Protein AF-A0A946KTG3-F1 (afdb_monomer)

Secondary structure (DSSP, 8-state):
--S--GGG--EEEE---HHHHHHHTT---GGGGSTT---S--S-EEE-GGGGT--S-TT-EEEEPPP-BTTB-HHHHHHHHHH-GGGS-TT--EEEEEESSSEEEEEEETTEEEEEEE---GGGGTTTSTTB--S-TTEEEEEEE-TTT--EEEEETT--S-TTSTTHHHHTTTT---EE-HHHHHHHHHHHHHTTSB-TT--BT-TTPPP-TTEEEETTEEEEEEE--TTSPPPEEE-HHHHHHHHHHHHHHHHHHHHHHHHTT-S--SEEEEESTTGGG--HHHHHHHTSS----GGGEEEEESHHHHHHHHHHH-HHHHHHHHHHHHH-EE--GGG-TTHHHHHHHHTSSS-SS---HHHHTT-PPPPPP--------------

Mean predicted 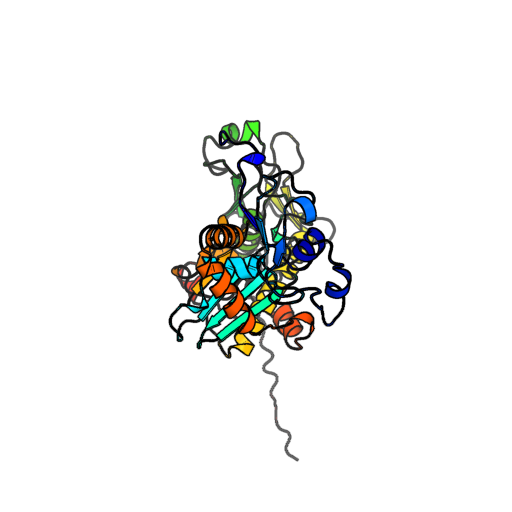aligned error: 5.81 Å

Nearest PDB structures (foldseek):
  3zyy-assembly1_X  TM=9.042E-01  e=3.028E-31  Carboxydothermus hydrogenoformans
  4c1n-assembly2_K  TM=8.875E-01  e=1.311E-30  Carboxydothermus hydrogenoformans
  6awh-assembly2_D  TM=3.713E-01  e=5.172E-02  Staphylococcus aureus
  4nb4-assembly2_C  TM=3.985E-01  e=4.877E-02  Staphylococcus aureus subsp. aureus MRSA252
  5jic-assembly1_A-2  TM=3.145E-01  e=4.877E-02  Staphylococcus aureus subsp. aureus MW2

Structure (mmCIF, N/CA/C/O backbone):
data_AF-A0A946KTG3-F1
#
_entry.id   AF-A0A946KTG3-F1
#
loop_
_atom_site.group_PDB
_atom_site.id
_atom_site.type_symbol
_atom_site.label_atom_id
_atom_site.label_alt_id
_atom_site.label_comp_id
_atom_site.label_asym_id
_atom_site.label_entity_id
_atom_site.label_seq_id
_atom_site.pdbx_PDB_ins_code
_atom_site.Cartn_x
_atom_site.Cartn_y
_atom_site.Cartn_z
_atom_site.occupancy
_atom_site.B_iso_or_equiv
_atom_site.auth_seq_id
_atom_site.auth_comp_id
_atom_site.auth_asym_id
_atom_site.auth_atom_id
_atom_site.pdbx_PDB_model_num
ATOM 1 N N . GLN A 1 1 ? -24.059 14.556 -8.264 1.00 52.12 1 GLN A N 1
ATOM 2 C CA . GLN A 1 1 ? -24.619 15.403 -7.195 1.00 52.12 1 GLN A CA 1
ATOM 3 C C . GLN A 1 1 ? -25.894 14.746 -6.715 1.00 52.12 1 GLN A C 1
ATOM 5 O O . GLN A 1 1 ? -26.687 14.330 -7.550 1.00 52.12 1 GLN A O 1
ATOM 10 N N . ILE A 1 2 ? -26.033 14.594 -5.405 1.00 77.81 2 ILE A N 1
ATOM 11 C CA . ILE A 1 2 ? -27.298 14.250 -4.756 1.00 77.81 2 ILE A CA 1
ATOM 12 C C . ILE A 1 2 ? -27.981 15.569 -4.379 1.00 77.81 2 ILE A C 1
ATOM 14 O O . ILE A 1 2 ? -27.287 16.512 -4.004 1.00 77.81 2 ILE A O 1
ATOM 18 N N . ASP A 1 3 ? -29.297 15.659 -4.560 1.00 89.75 3 ASP A N 1
ATOM 19 C CA . ASP A 1 3 ? -30.107 16.851 -4.260 1.00 89.75 3 ASP A CA 1
ATOM 20 C C . ASP A 1 3 ? -30.304 16.978 -2.740 1.00 89.75 3 ASP A C 1
ATOM 22 O O . ASP A 1 3 ? -31.340 16.603 -2.198 1.00 89.75 3 ASP A O 1
ATOM 26 N N . ALA A 1 4 ? -29.236 17.370 -2.044 1.00 91.94 4 ALA A N 1
ATOM 27 C CA . ALA A 1 4 ? -29.167 17.454 -0.590 1.00 91.94 4 ALA A CA 1
ATOM 28 C C . ALA A 1 4 ? -28.306 18.647 -0.153 1.00 91.94 4 ALA A C 1
ATOM 30 O O . ALA A 1 4 ? -27.344 19.031 -0.826 1.00 91.94 4 ALA A O 1
ATOM 31 N N . THR A 1 5 ? -28.644 19.206 1.001 1.00 94.62 5 THR A N 1
ATOM 32 C CA . THR A 1 5 ? -27.917 20.269 1.698 1.00 94.62 5 THR A CA 1
ATOM 33 C C . THR A 1 5 ? -27.104 19.689 2.861 1.00 94.62 5 THR A C 1
ATOM 35 O O . THR A 1 5 ? -27.410 18.594 3.339 1.00 94.62 5 THR A O 1
ATOM 38 N N . PRO A 1 6 ? -26.075 20.391 3.374 1.00 93.38 6 PRO A N 1
ATOM 39 C CA . PRO A 1 6 ? -25.365 19.941 4.575 1.00 93.38 6 PRO A CA 1
ATOM 40 C C . PRO A 1 6 ? -26.294 19.723 5.785 1.00 93.38 6 PRO A C 1
ATOM 42 O O . PRO A 1 6 ? -26.060 18.843 6.611 1.00 93.38 6 PRO A O 1
ATOM 45 N N . GLN A 1 7 ? -27.403 20.464 5.853 1.00 94.94 7 GLN A N 1
ATOM 46 C CA . GLN A 1 7 ? -28.430 20.345 6.888 1.00 94.94 7 GLN A CA 1
ATOM 47 C C . GLN A 1 7 ? -29.263 19.058 6.775 1.00 94.94 7 GLN A C 1
ATOM 49 O O . GLN A 1 7 ? -29.952 18.709 7.728 1.00 94.94 7 GLN A O 1
ATOM 54 N N . ASP A 1 8 ? -29.163 18.315 5.672 1.00 95.56 8 ASP A N 1
ATOM 55 C CA . ASP A 1 8 ? -29.774 16.988 5.534 1.00 95.56 8 ASP A CA 1
ATOM 56 C C . ASP A 1 8 ? -28.888 15.869 6.121 1.00 95.56 8 ASP A C 1
ATOM 58 O O . ASP A 1 8 ? -29.318 14.721 6.246 1.00 95.56 8 ASP A O 1
ATOM 62 N N . VAL A 1 9 ? -27.648 16.183 6.520 1.00 95.94 9 VAL A N 1
ATOM 63 C CA . VAL A 1 9 ? -26.711 15.223 7.119 1.00 95.94 9 VAL A CA 1
ATOM 64 C C . VAL A 1 9 ? -26.941 15.134 8.630 1.00 95.94 9 VAL A C 1
ATOM 66 O O . VAL A 1 9 ? -26.572 16.031 9.388 1.00 95.94 9 VAL A O 1
ATOM 69 N N . LEU A 1 10 ? -27.538 14.024 9.074 1.00 96.44 10 LEU A N 1
ATOM 70 C CA . LEU A 1 10 ? -27.833 13.750 10.490 1.00 96.44 10 LEU A CA 1
ATOM 71 C C . LEU A 1 10 ? -26.767 12.906 11.195 1.00 96.44 10 LEU A C 1
ATOM 73 O O . LEU A 1 10 ? -26.708 12.887 12.424 1.00 96.44 10 LEU A O 1
ATOM 77 N N . GLU A 1 11 ? -25.934 12.187 10.452 1.00 96.44 11 GLU A N 1
ATOM 78 C CA . GLU A 1 11 ? -24.930 11.311 11.042 1.00 96.44 11 GLU A CA 1
ATOM 79 C C . GLU A 1 11 ? -23.689 11.214 10.159 1.00 96.44 11 GLU A C 1
ATOM 81 O O . GLU A 1 11 ? -23.782 11.142 8.934 1.00 96.44 11 GLU A O 1
ATOM 86 N N . MET A 1 12 ? -22.524 11.213 10.800 1.00 97.00 12 MET A N 1
ATOM 87 C CA . MET A 1 12 ? -21.222 11.104 10.162 1.00 97.00 12 MET A CA 1
ATOM 88 C C . MET A 1 12 ? -20.366 10.113 10.948 1.00 97.00 12 MET A C 1
ATOM 90 O O . MET A 1 12 ? -20.268 10.207 12.169 1.00 97.00 12 MET A O 1
ATOM 94 N N . VAL A 1 13 ? -19.728 9.177 10.246 1.00 98.06 13 VAL A N 1
ATOM 95 C CA . VAL A 1 13 ? -18.692 8.315 10.824 1.00 98.06 13 VAL A CA 1
ATOM 96 C C . VAL A 1 13 ? -17.339 8.733 10.281 1.00 98.06 13 VAL A C 1
ATOM 98 O O . VAL A 1 13 ? -17.185 8.907 9.073 1.00 98.06 13 VAL A O 1
ATOM 101 N N . LEU A 1 14 ? -16.365 8.873 11.175 1.00 96.81 14 LEU A N 1
ATOM 102 C CA . LEU A 1 14 ? -15.001 9.25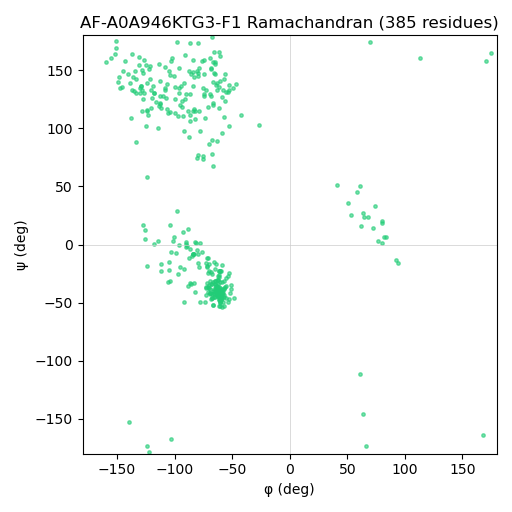5 10.840 1.00 96.81 14 LEU A CA 1
ATOM 103 C C . LEU A 1 14 ? -14.022 8.163 11.245 1.00 96.81 14 LEU A C 1
ATOM 105 O O . LEU A 1 14 ? -14.103 7.581 12.329 1.00 96.81 14 LEU A O 1
ATOM 109 N N . VAL A 1 15 ? -13.088 7.903 10.339 1.00 96.75 15 VAL A N 1
ATOM 110 C CA . VAL A 1 15 ? -12.038 6.898 10.476 1.00 96.75 15 VAL A CA 1
ATOM 111 C C . VAL A 1 15 ? -10.755 7.472 9.891 1.00 96.75 15 VAL A C 1
ATOM 113 O O . VAL A 1 15 ? -10.796 8.258 8.944 1.00 96.75 15 VAL A O 1
ATOM 116 N N . GLY A 1 16 ? -9.619 7.104 10.464 1.00 94.81 16 GLY A N 1
ATOM 117 C CA . GLY A 1 16 ? -8.314 7.585 10.036 1.00 94.81 16 GLY A CA 1
ATOM 118 C C . GLY A 1 16 ? -7.214 7.090 10.960 1.00 94.81 16 GLY A C 1
ATOM 119 O O . GLY A 1 16 ? -7.488 6.628 12.074 1.00 94.81 16 GLY A O 1
ATOM 120 N N . ASN A 1 17 ? -5.976 7.210 10.494 1.00 94.50 17 ASN A N 1
ATOM 121 C CA . ASN A 1 17 ? -4.811 6.852 11.286 1.00 94.50 17 ASN A CA 1
ATOM 122 C C . ASN A 1 17 ? -4.748 7.701 12.572 1.00 94.50 17 ASN A C 1
ATOM 124 O O . ASN A 1 17 ? -5.375 8.767 12.643 1.00 94.50 17 ASN A O 1
ATOM 128 N N . PRO A 1 18 ? -3.981 7.281 13.591 1.00 95.44 18 PRO A N 1
ATOM 129 C CA . PRO A 1 18 ? -3.983 7.940 14.894 1.00 95.44 18 PRO A CA 1
ATOM 130 C C . PRO A 1 18 ? -3.659 9.435 14.840 1.00 95.44 18 PRO A C 1
ATOM 132 O O . PRO A 1 18 ? -4.281 10.212 15.563 1.00 95.44 18 PRO A O 1
ATOM 135 N N . VAL A 1 19 ? -2.750 9.861 13.957 1.00 95.00 19 VAL A N 1
ATOM 136 C CA . VAL A 1 19 ? -2.376 11.275 13.804 1.00 95.00 19 VAL A CA 1
ATOM 137 C C . VAL A 1 19 ? -3.551 12.087 13.267 1.00 95.00 19 VAL A C 1
ATOM 139 O O . VAL A 1 19 ? -3.935 13.083 13.877 1.00 95.00 19 VAL A O 1
ATOM 142 N N . MET A 1 20 ? -4.161 11.647 12.163 1.00 95.19 20 MET A N 1
ATOM 143 C CA . MET A 1 20 ? -5.318 12.329 11.572 1.00 95.19 20 MET A CA 1
ATOM 144 C C . MET A 1 20 ? -6.521 12.321 12.518 1.00 95.19 20 MET A C 1
ATOM 146 O O . MET A 1 20 ? -7.208 13.331 12.643 1.00 95.19 20 MET A O 1
ATOM 150 N N . HIS A 1 21 ? -6.733 11.214 13.229 1.00 96.12 21 HIS A N 1
ATOM 151 C CA . HIS A 1 21 ? -7.751 11.076 14.265 1.00 96.12 21 HIS A CA 1
ATOM 152 C C . HIS A 1 21 ? -7.572 12.112 15.387 1.00 96.12 21 HIS A C 1
ATOM 154 O O . HIS A 1 21 ? -8.519 12.805 15.754 1.00 96.12 21 HIS A O 1
ATOM 160 N N . HIS A 1 22 ? -6.357 12.243 15.928 1.00 96.88 22 HIS A N 1
ATOM 161 C CA . HIS A 1 22 ? -6.067 13.175 17.019 1.00 96.88 22 HIS A CA 1
ATOM 162 C C . HIS A 1 22 ? -6.178 14.630 16.562 1.00 96.88 22 HIS A C 1
ATOM 164 O O . HIS A 1 22 ? -6.865 15.413 17.215 1.00 96.88 22 HIS A O 1
ATOM 170 N N . LEU A 1 23 ? -5.595 14.968 15.406 1.00 95.88 23 LEU A N 1
ATOM 171 C CA . LEU A 1 23 ? -5.692 16.307 14.821 1.00 95.88 23 LEU A CA 1
ATOM 172 C C . LEU A 1 23 ? -7.146 16.729 14.598 1.00 95.88 23 LEU A C 1
ATOM 174 O O . LEU A 1 23 ? -7.517 17.844 14.955 1.00 95.88 23 LEU A O 1
ATOM 178 N N . PHE A 1 24 ? -7.969 15.834 14.048 1.00 95.62 24 PHE A N 1
ATOM 179 C CA . PHE A 1 24 ? -9.378 16.115 13.798 1.00 95.62 24 PHE A CA 1
ATOM 180 C C . PHE A 1 24 ? -10.165 16.356 15.096 1.00 95.62 24 PHE A C 1
ATOM 182 O O . PHE A 1 24 ? -11.020 17.233 15.145 1.00 95.62 24 PHE A O 1
ATOM 189 N N . LEU A 1 25 ? -9.856 15.618 16.166 1.00 95.62 25 LEU A N 1
ATOM 190 C CA . LEU A 1 25 ? -10.492 15.780 17.479 1.00 95.62 25 LEU A CA 1
ATOM 191 C C . LEU A 1 25 ? -9.898 16.917 18.332 1.00 95.62 25 LEU A C 1
ATOM 193 O O . LEU A 1 25 ? -10.310 17.083 19.481 1.00 95.62 25 LEU A O 1
ATOM 197 N N . GLY A 1 26 ? -8.916 17.665 17.818 1.00 94.62 26 GLY A N 1
ATOM 198 C CA . GLY A 1 26 ? -8.216 18.705 18.578 1.00 94.62 26 GLY A CA 1
ATOM 199 C C . GLY A 1 26 ? -7.340 18.166 19.717 1.00 94.62 26 GLY A C 1
ATOM 200 O O . GLY A 1 26 ? -7.077 18.880 20.683 1.00 94.62 26 GLY A O 1
ATOM 201 N N . ILE A 1 27 ? -6.905 16.906 19.633 1.00 95.38 27 ILE A N 1
ATOM 202 C CA . ILE A 1 27 ? -6.020 16.254 20.606 1.00 95.38 27 ILE A CA 1
ATOM 203 C C . ILE A 1 27 ? -4.574 16.381 20.117 1.00 95.38 27 ILE A C 1
ATOM 205 O O . ILE A 1 27 ? -4.295 16.162 18.940 1.00 95.38 27 ILE A O 1
ATOM 209 N N . ASP A 1 28 ? -3.648 16.708 21.020 1.00 95.38 28 ASP A N 1
ATOM 210 C CA . ASP A 1 28 ? -2.221 16.825 20.702 1.00 95.38 28 ASP A CA 1
ATOM 211 C C . ASP A 1 28 ? -1.641 15.483 20.196 1.00 95.38 28 ASP A C 1
ATOM 213 O O . ASP A 1 28 ? -1.634 14.506 20.952 1.00 95.38 28 ASP A O 1
ATOM 217 N N . PRO A 1 29 ? -1.146 15.405 18.942 1.00 95.56 29 PRO A N 1
ATOM 218 C CA . PRO A 1 29 ? -0.553 14.189 18.398 1.00 95.56 29 PRO A CA 1
ATOM 219 C C . PRO A 1 29 ? 0.943 14.044 18.722 1.00 95.56 29 PRO A C 1
ATOM 221 O O . PRO A 1 29 ? 1.526 13.025 18.362 1.00 95.56 29 PRO A O 1
ATOM 224 N N . VAL A 1 30 ? 1.599 15.019 19.371 1.00 95.38 30 VAL A N 1
ATOM 225 C CA . VAL A 1 30 ? 3.046 14.967 19.671 1.00 95.38 30 VAL A CA 1
ATOM 226 C C . VAL A 1 30 ? 3.477 13.666 20.372 1.00 95.38 30 VAL A C 1
ATOM 228 O O . VAL A 1 30 ? 4.505 13.110 19.966 1.00 95.38 30 VAL A O 1
ATOM 231 N N . PRO A 1 31 ? 2.727 13.116 21.353 1.00 94.75 31 PRO A N 1
ATOM 232 C CA . PRO A 1 31 ? 3.079 11.844 21.988 1.00 94.75 31 PRO A CA 1
ATOM 233 C C . PRO A 1 31 ? 3.132 10.643 21.032 1.00 94.75 31 PRO A C 1
ATOM 235 O O . PRO A 1 31 ? 3.834 9.677 21.322 1.00 94.75 31 PRO A O 1
ATOM 238 N N . LEU A 1 32 ? 2.452 10.700 19.880 1.00 92.44 32 LEU A N 1
ATOM 239 C CA . LEU A 1 32 ? 2.484 9.642 18.862 1.00 92.44 32 LEU A CA 1
ATOM 240 C C . LEU A 1 32 ? 3.821 9.592 18.114 1.00 92.44 32 LEU A C 1
ATOM 242 O O . LEU A 1 32 ? 4.137 8.582 17.505 1.00 92.44 32 LEU A O 1
ATOM 246 N N . GLY A 1 33 ? 4.625 10.660 18.158 1.00 90.25 33 GLY A N 1
ATOM 247 C CA . GLY A 1 33 ? 5.943 10.709 17.517 1.00 90.25 33 GLY A CA 1
ATOM 248 C C . GLY A 1 33 ? 7.098 10.233 18.402 1.00 90.25 33 GLY A C 1
ATOM 249 O O . GLY A 1 33 ? 8.249 10.264 17.967 1.00 90.25 33 GLY A O 1
ATOM 250 N N . GLN A 1 34 ? 6.832 9.849 19.654 1.00 88.88 34 GLN A N 1
ATOM 251 C CA . GLN A 1 34 ? 7.864 9.492 20.629 1.00 88.88 34 GLN A CA 1
ATOM 252 C C . GLN A 1 34 ? 7.491 8.199 21.337 1.00 88.88 34 GLN A C 1
ATOM 254 O O . GLN A 1 34 ? 6.387 8.082 21.860 1.00 88.88 34 GLN A O 1
ATOM 259 N N . ALA A 1 35 ? 8.422 7.245 21.409 1.00 85.94 35 ALA A N 1
ATOM 260 C CA . ALA A 1 35 ? 8.204 6.016 22.164 1.00 85.94 35 ALA A CA 1
ATOM 261 C C . ALA A 1 35 ? 7.785 6.352 23.615 1.00 85.94 35 ALA A C 1
ATOM 263 O O . ALA A 1 35 ? 8.441 7.182 24.254 1.00 85.94 35 ALA A O 1
ATOM 264 N N . PRO A 1 36 ? 6.713 5.736 24.150 1.00 88.06 36 PRO A N 1
ATOM 265 C CA . PRO A 1 36 ? 6.052 4.522 23.657 1.00 88.06 36 PRO A CA 1
ATOM 266 C C . PRO A 1 36 ? 4.794 4.759 22.787 1.00 88.06 36 PRO A C 1
ATOM 268 O O . PRO A 1 36 ? 3.908 3.913 22.772 1.00 88.06 36 PRO A O 1
ATOM 271 N N . PHE A 1 37 ? 4.711 5.884 22.067 1.00 90.12 37 PHE A N 1
ATOM 272 C CA . PHE A 1 37 ? 3.678 6.195 21.061 1.00 90.12 37 PHE A CA 1
ATOM 273 C C . PHE A 1 37 ? 2.256 6.226 21.642 1.00 90.12 37 PHE A C 1
ATOM 275 O O . PHE A 1 37 ? 1.332 5.568 21.167 1.00 90.12 37 PHE A O 1
ATOM 282 N N . ILE A 1 38 ? 2.090 6.965 22.738 1.00 91.06 38 ILE A N 1
ATOM 283 C CA . ILE A 1 38 ? 0.882 6.915 23.569 1.00 91.06 38 ILE A CA 1
ATOM 284 C C . ILE A 1 38 ? -0.283 7.632 22.878 1.00 91.06 38 ILE A C 1
ATOM 286 O O . ILE A 1 38 ? -0.174 8.805 22.522 1.00 91.06 38 ILE A O 1
ATOM 290 N N . LEU A 1 39 ? -1.424 6.947 22.765 1.00 92.88 39 LEU A N 1
ATOM 291 C CA . LEU A 1 39 ? -2.690 7.536 22.330 1.00 92.88 39 LEU A CA 1
ATOM 292 C C . LEU A 1 39 ? -3.268 8.438 23.432 1.00 92.88 39 LEU A C 1
ATOM 294 O O . LEU A 1 39 ? -3.370 8.035 24.590 1.00 92.88 39 LEU A O 1
ATOM 298 N N . GLY A 1 40 ? -3.710 9.644 23.068 1.00 92.69 40 GLY A N 1
ATOM 299 C CA . GLY A 1 40 ? -4.471 10.510 23.974 1.00 92.69 40 GLY A CA 1
ATOM 300 C C . GLY A 1 40 ? -5.874 9.962 24.252 1.00 92.69 40 GLY A C 1
ATOM 301 O O . GLY A 1 40 ? -6.410 10.132 25.348 1.00 92.69 40 GLY A O 1
ATOM 302 N N . ILE A 1 41 ? -6.456 9.265 23.272 1.00 94.00 41 ILE A N 1
ATOM 303 C CA . ILE A 1 41 ? -7.700 8.509 23.418 1.00 94.00 41 ILE A CA 1
ATOM 304 C C . ILE A 1 41 ? -7.685 7.272 22.514 1.00 94.00 41 ILE A C 1
ATOM 306 O O . ILE A 1 41 ? -7.318 7.349 21.344 1.00 94.00 41 ILE A O 1
ATOM 310 N N . GLU A 1 42 ? -8.089 6.127 23.066 1.00 91.38 42 GLU A N 1
ATOM 311 C CA . GLU A 1 42 ? -8.160 4.853 22.327 1.00 91.38 42 GLU A CA 1
ATOM 312 C C . GLU A 1 42 ? -9.599 4.468 21.961 1.00 91.38 42 GLU A C 1
ATOM 314 O O . GLU A 1 42 ? -9.844 3.832 20.941 1.00 91.38 42 GLU A O 1
ATOM 319 N N . LYS A 1 43 ? -10.567 4.844 22.804 1.00 95.81 43 LYS A N 1
ATOM 320 C CA . LYS A 1 43 ? -11.975 4.447 22.665 1.00 95.81 43 LYS A CA 1
ATOM 321 C C . LYS A 1 43 ? -12.680 5.238 21.569 1.00 95.81 43 LYS A C 1
ATOM 323 O O . LYS A 1 43 ? -12.285 6.358 21.260 1.00 95.81 43 LYS A O 1
ATOM 328 N N . ALA A 1 44 ? -13.775 4.670 21.067 1.00 96.56 44 ALA A N 1
ATOM 329 C CA . ALA A 1 44 ? -14.690 5.380 20.187 1.00 96.56 44 ALA A CA 1
ATOM 330 C C . ALA A 1 44 ? -15.209 6.661 20.856 1.00 96.56 44 ALA A C 1
ATOM 332 O O . ALA A 1 44 ? -15.401 6.704 22.078 1.00 96.56 44 ALA A O 1
ATOM 333 N N . VAL A 1 45 ? -15.453 7.691 20.051 1.00 95.75 45 VAL A N 1
ATOM 334 C CA . VAL A 1 45 ? -15.864 9.010 20.535 1.00 95.75 45 VAL A CA 1
ATOM 335 C C . VAL A 1 45 ? -17.092 9.478 19.778 1.00 95.75 45 VAL A C 1
ATOM 337 O O . VAL A 1 45 ? -17.094 9.508 18.552 1.00 95.75 45 VAL A O 1
ATOM 340 N N . ASP A 1 46 ? -18.104 9.911 20.523 1.00 96.56 46 ASP A N 1
ATOM 341 C CA . ASP A 1 46 ? -19.224 10.666 19.975 1.00 96.56 46 ASP A CA 1
ATOM 342 C C . ASP A 1 46 ? -19.022 12.166 20.236 1.00 96.56 46 ASP A C 1
ATOM 344 O O . ASP A 1 46 ? -18.636 12.589 21.338 1.00 96.56 46 ASP A O 1
ATOM 348 N N . ARG A 1 47 ? -19.276 12.975 19.207 1.00 96.38 47 ARG A N 1
ATOM 349 C CA . ARG A 1 47 ? -19.197 14.439 19.248 1.00 96.38 47 ARG A CA 1
ATOM 350 C C . ARG A 1 47 ? -20.410 15.075 18.591 1.00 96.38 47 ARG A C 1
ATOM 352 O O . ARG A 1 47 ? -20.997 14.517 17.658 1.00 96.38 47 ARG A O 1
ATOM 359 N N . ALA A 1 48 ? -20.771 16.254 19.086 1.00 96.62 48 ALA A N 1
ATOM 360 C CA . ALA A 1 48 ? -21.717 17.109 18.397 1.00 96.62 48 ALA A CA 1
ATOM 361 C C . ALA A 1 48 ? -21.001 17.845 17.245 1.00 96.62 48 ALA A C 1
ATOM 363 O O . ALA A 1 48 ? -19.802 18.109 17.342 1.00 96.62 48 ALA A O 1
ATOM 364 N N . PRO A 1 49 ? -21.706 18.218 16.164 1.00 96.19 49 PRO A N 1
ATOM 365 C CA . PRO A 1 49 ? -21.124 18.967 15.050 1.00 96.19 49 PRO A CA 1
ATOM 366 C C . PRO A 1 49 ? -20.446 20.267 15.470 1.00 96.19 49 PRO A C 1
ATOM 368 O O . PRO A 1 49 ? -19.396 20.613 14.937 1.00 96.19 49 PRO A O 1
ATOM 371 N N . GLN A 1 50 ? -21.010 20.947 16.472 1.00 94.69 50 GLN A N 1
ATOM 372 C CA . GLN A 1 50 ? -20.474 22.205 16.987 1.00 94.69 50 GLN A CA 1
ATOM 373 C C . GLN A 1 50 ? -19.160 22.022 17.753 1.00 94.69 50 GLN A C 1
ATOM 375 O O . GLN A 1 50 ? -18.397 22.973 17.853 1.00 94.69 50 GLN A O 1
ATOM 380 N N . ASP A 1 51 ? -18.878 20.821 18.272 1.00 93.81 51 ASP A N 1
ATOM 381 C CA . ASP A 1 51 ? -17.615 20.534 18.965 1.00 93.81 51 ASP A CA 1
ATOM 382 C C . ASP A 1 51 ? -16.433 20.431 17.985 1.00 93.81 51 ASP A C 1
ATOM 384 O O . ASP A 1 51 ? -15.279 20.433 18.407 1.00 93.81 51 ASP A O 1
ATOM 388 N N . LEU A 1 52 ? -16.725 20.272 16.689 1.00 93.75 52 LEU A N 1
ATOM 389 C CA . LEU A 1 52 ? -15.761 19.982 15.624 1.00 93.75 52 LEU A CA 1
ATOM 390 C C . LEU A 1 52 ? -15.846 20.987 14.466 1.00 93.75 52 LEU A C 1
ATOM 392 O O . LEU A 1 52 ? -15.297 20.732 13.396 1.00 93.75 52 LEU A O 1
ATOM 396 N N . ASP A 1 53 ? -16.564 22.097 14.663 1.00 93.62 53 ASP A N 1
ATOM 397 C CA . ASP A 1 53 ? -16.791 23.140 13.657 1.00 93.62 53 ASP A CA 1
ATOM 398 C C . ASP A 1 53 ? -17.303 22.597 12.303 1.00 93.62 53 ASP A C 1
ATOM 400 O O . ASP A 1 53 ? -16.959 23.102 11.231 1.00 93.62 53 ASP A O 1
ATOM 404 N N . LEU A 1 54 ? -18.145 21.554 12.336 1.00 94.75 54 LEU A N 1
ATOM 405 C CA . LEU A 1 54 ? -18.728 20.953 11.135 1.00 94.75 54 LEU A CA 1
ATOM 406 C C . LEU A 1 54 ? -20.103 21.548 10.814 1.00 94.75 54 LEU A C 1
ATOM 408 O O . LEU A 1 54 ? -21.040 21.467 11.611 1.00 94.75 54 LEU A O 1
ATOM 412 N N . ASP A 1 55 ? -20.239 22.077 9.596 1.00 94.56 55 ASP A N 1
ATOM 413 C CA . ASP A 1 55 ? -21.500 22.594 9.053 1.00 94.56 55 ASP A CA 1
ATOM 414 C C . ASP A 1 55 ? -22.378 21.448 8.527 1.00 94.56 55 ASP A C 1
ATOM 416 O O . ASP A 1 55 ? -22.467 21.202 7.327 1.00 94.56 55 ASP A O 1
ATOM 420 N N . ILE A 1 56 ? -22.984 20.699 9.451 1.00 95.69 56 ILE A N 1
ATOM 421 C CA . ILE A 1 56 ? -24.058 19.734 9.173 1.00 95.69 56 ILE A CA 1
ATOM 422 C C . ILE A 1 56 ? -25.294 20.066 10.017 1.00 95.69 56 ILE A C 1
ATOM 424 O O . ILE A 1 56 ? -25.335 21.093 10.700 1.00 95.69 56 ILE A O 1
ATOM 428 N N . HIS A 1 57 ? -26.328 19.219 9.995 1.00 97.19 57 HIS A N 1
ATOM 429 C CA . HIS A 1 57 ? -27.514 19.452 10.817 1.00 97.19 57 HIS A CA 1
ATOM 430 C C . HIS A 1 57 ? -27.130 19.672 12.300 1.00 97.19 57 HIS A C 1
ATOM 432 O O . HIS A 1 57 ? -26.385 18.860 12.850 1.00 97.19 57 HIS A O 1
ATOM 438 N N . PRO A 1 58 ? -27.661 20.692 13.007 1.00 94.12 58 PRO A N 1
ATOM 439 C CA . PRO A 1 58 ? -27.248 20.996 14.384 1.00 94.12 58 PRO A CA 1
ATOM 440 C C . PRO A 1 58 ? -27.499 19.877 15.404 1.00 94.12 58 PRO A C 1
ATOM 442 O O . PRO A 1 58 ? -26.811 19.801 16.416 1.00 94.12 58 PRO A O 1
ATOM 445 N N . ALA A 1 59 ? -28.487 19.016 15.147 1.00 95.88 59 ALA A N 1
ATOM 446 C CA . ALA A 1 59 ? -28.757 17.810 15.940 1.00 95.88 59 ALA A CA 1
ATOM 447 C C . ALA A 1 59 ? -28.060 16.549 15.391 1.00 95.88 59 ALA A C 1
ATOM 449 O O . ALA A 1 59 ? -28.404 15.435 15.790 1.00 95.88 59 ALA A O 1
ATOM 450 N N . GLY A 1 60 ? -27.151 16.720 14.430 1.00 96.69 60 GLY A N 1
ATOM 451 C CA . GLY A 1 60 ? -26.380 15.638 13.845 1.00 96.69 60 GLY A CA 1
ATOM 452 C C . GLY A 1 60 ? -25.436 14.997 14.858 1.00 96.69 60 GLY A C 1
ATOM 453 O O . GLY A 1 60 ? -25.204 15.531 15.944 1.00 96.69 60 GLY A O 1
ATOM 454 N N . ARG A 1 61 ? -24.901 13.826 14.521 1.00 96.62 61 ARG A N 1
ATOM 455 C CA . ARG A 1 61 ? -23.960 13.088 15.374 1.00 96.62 61 ARG A CA 1
ATOM 456 C C . ARG A 1 61 ? -22.723 12.702 14.594 1.00 96.62 61 ARG A C 1
ATOM 458 O O . ARG A 1 61 ? -22.829 12.215 13.472 1.00 96.62 61 ARG A O 1
ATOM 465 N N . ILE A 1 62 ? -21.565 12.885 15.212 1.00 97.50 62 ILE A N 1
ATOM 466 C CA . ILE A 1 62 ? -20.289 12.452 14.656 1.00 97.50 62 ILE A CA 1
ATOM 467 C C . ILE A 1 62 ? -19.761 11.332 15.533 1.00 97.50 62 ILE A C 1
ATOM 469 O O . ILE A 1 62 ? -19.564 11.526 16.731 1.00 97.50 62 ILE A O 1
ATOM 473 N N . HIS A 1 63 ? -19.547 10.173 14.926 1.00 97.88 63 HIS A N 1
ATOM 474 C CA . HIS A 1 63 ? -19.002 8.999 15.582 1.00 97.88 63 HIS A CA 1
ATOM 475 C C . HIS A 1 63 ? -17.612 8.700 15.025 1.00 97.88 63 HIS A C 1
ATOM 477 O O . HIS A 1 63 ? -17.444 8.484 13.826 1.00 97.88 63 HIS A O 1
ATOM 483 N N . VAL A 1 64 ? -16.613 8.670 15.896 1.00 97.69 64 VAL A N 1
ATOM 484 C CA . VAL A 1 64 ? -15.235 8.333 15.542 1.00 97.69 64 VAL A CA 1
ATOM 485 C C . VAL A 1 64 ? -14.919 6.946 16.083 1.00 97.69 64 VAL A C 1
ATOM 487 O O . VAL A 1 64 ? -15.129 6.681 17.270 1.00 97.69 64 VAL A O 1
ATOM 490 N N . LEU A 1 65 ? -14.456 6.050 15.209 1.00 98.25 65 LEU A N 1
ATOM 491 C CA . LEU A 1 65 ? -14.098 4.680 15.589 1.00 98.25 65 LEU A CA 1
ATOM 492 C C . LEU A 1 65 ? -12.866 4.644 16.517 1.00 98.25 65 LEU A C 1
ATOM 494 O O . LEU A 1 65 ? -12.077 5.589 16.523 1.00 98.25 65 LEU A O 1
ATOM 498 N N . PRO A 1 66 ? -12.688 3.569 17.312 1.00 97.44 66 PRO A N 1
ATOM 499 C CA . PRO A 1 66 ? -11.556 3.462 18.230 1.00 97.44 66 PRO A CA 1
ATOM 500 C C . PRO A 1 66 ? -10.223 3.295 17.487 1.00 97.44 66 PRO A C 1
ATOM 502 O O . PRO A 1 66 ? -10.173 2.694 16.414 1.00 97.44 66 PRO A O 1
ATOM 505 N N . CYS A 1 67 ? -9.135 3.764 18.097 1.00 97.12 67 CYS A N 1
ATOM 506 C CA . CYS A 1 67 ? -7.772 3.475 17.647 1.00 97.12 67 CYS A CA 1
ATOM 507 C C . CYS A 1 67 ? -7.260 2.172 18.278 1.00 97.12 67 CYS A C 1
ATOM 509 O O . CYS A 1 67 ? -7.618 1.828 19.404 1.00 97.12 67 CYS A O 1
ATOM 511 N N . ILE A 1 68 ? -6.387 1.462 17.565 1.00 95.88 68 ILE A N 1
ATOM 512 C CA . ILE A 1 68 ? -5.811 0.191 18.018 1.00 95.88 68 ILE A CA 1
ATOM 513 C C . ILE A 1 68 ? -4.491 0.446 18.753 1.00 95.88 68 ILE A C 1
ATOM 515 O O . ILE A 1 68 ? -4.301 -0.048 19.860 1.00 95.88 68 ILE A O 1
ATOM 519 N N . ALA A 1 69 ? -3.579 1.227 18.178 1.00 92.94 69 ALA A N 1
ATOM 520 C CA . ALA A 1 69 ? -2.260 1.536 18.736 1.00 92.94 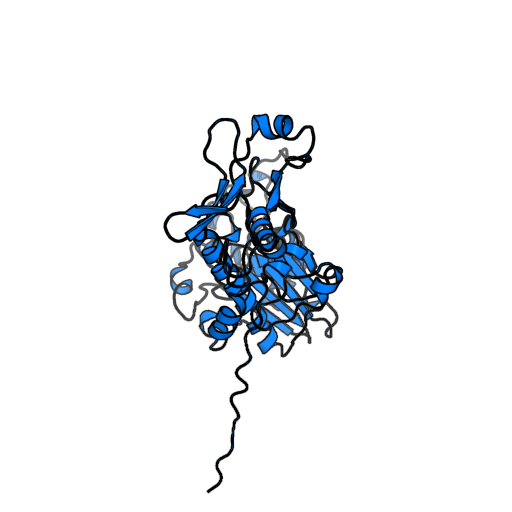69 ALA A CA 1
ATOM 521 C C . ALA A 1 69 ? -1.782 2.926 18.281 1.00 92.94 69 ALA A C 1
ATOM 523 O O . ALA A 1 69 ? -2.418 3.545 17.431 1.00 92.94 69 ALA A O 1
ATOM 524 N N . GLY A 1 70 ? -0.639 3.399 18.793 1.00 92.00 70 GLY A N 1
ATOM 525 C CA . GLY A 1 70 ? -0.058 4.701 18.424 1.00 92.00 70 GLY A CA 1
ATOM 526 C C . GLY A 1 70 ? 0.140 4.916 16.919 1.00 92.00 70 GLY A C 1
ATOM 527 O O . GLY A 1 70 ? 0.042 6.044 16.443 1.00 92.00 70 GLY A O 1
ATOM 528 N N . HIS A 1 71 ? 0.325 3.828 16.163 1.00 92.88 71 HIS A N 1
ATOM 529 C CA . HIS A 1 71 ? 0.466 3.838 14.704 1.00 92.88 71 HIS A CA 1
ATOM 530 C C . HIS A 1 71 ? -0.632 3.063 13.957 1.00 92.88 71 HIS A C 1
ATOM 532 O O . HIS A 1 71 ? -0.600 3.009 12.736 1.00 92.88 71 HIS A O 1
ATOM 538 N N . VAL A 1 72 ? -1.608 2.474 14.658 1.00 95.88 72 VAL A N 1
ATOM 539 C CA . VAL A 1 72 ? -2.686 1.675 14.045 1.00 95.88 72 VAL A CA 1
ATOM 540 C C . VAL A 1 72 ? -4.033 2.269 14.447 1.00 95.88 72 VAL A C 1
ATOM 542 O O . VAL A 1 72 ? -4.411 2.242 15.619 1.00 95.88 72 VAL A O 1
ATOM 545 N N . GLY A 1 73 ? -4.743 2.856 13.486 1.00 95.81 73 GLY A N 1
ATOM 546 C CA . GLY A 1 73 ? -5.842 3.776 13.762 1.00 95.81 73 GLY A CA 1
ATOM 547 C C . GLY A 1 73 ? -7.249 3.223 13.592 1.00 95.81 73 GLY A C 1
ATOM 548 O O . GLY A 1 73 ? -7.496 2.023 13.453 1.00 95.81 73 GLY A O 1
ATOM 549 N N . ALA A 1 74 ? -8.181 4.171 13.605 1.00 97.38 74 ALA A N 1
ATOM 550 C CA . ALA A 1 74 ? -9.605 3.962 13.389 1.00 97.38 74 ALA A CA 1
ATOM 551 C C . ALA A 1 74 ? -9.929 3.530 11.948 1.00 97.38 74 ALA A C 1
ATOM 553 O O . ALA A 1 74 ? -10.936 2.868 11.702 1.00 97.38 74 ALA A O 1
ATOM 554 N N . ASP A 1 75 ? -9.067 3.880 10.994 1.00 96.56 75 ASP A N 1
ATOM 555 C CA . ASP A 1 75 ? -9.083 3.344 9.631 1.00 96.56 75 ASP A CA 1
ATOM 556 C C . ASP A 1 75 ? -8.865 1.830 9.610 1.00 96.56 75 ASP A C 1
ATOM 558 O O . ASP A 1 75 ? -9.667 1.115 9.017 1.00 96.56 75 ASP A O 1
ATOM 562 N N . THR A 1 76 ? -7.872 1.318 10.336 1.00 97.12 76 THR A N 1
ATOM 563 C CA . THR A 1 76 ? -7.645 -0.131 10.455 1.00 97.12 76 THR A CA 1
ATOM 564 C C . THR A 1 76 ? -8.811 -0.822 11.158 1.00 97.12 76 THR A C 1
ATOM 566 O O . THR A 1 76 ? -9.240 -1.897 10.739 1.00 97.12 76 THR A O 1
ATOM 569 N N . ALA A 1 77 ? -9.392 -0.193 12.184 1.00 97.88 77 ALA A N 1
ATOM 570 C CA . ALA A 1 77 ? -10.613 -0.695 12.813 1.00 97.88 77 ALA A CA 1
ATOM 571 C C . ALA A 1 77 ? -11.769 -0.821 11.795 1.00 97.88 77 ALA A C 1
ATOM 573 O O . ALA A 1 77 ? -12.505 -1.809 11.784 1.00 97.88 77 ALA A O 1
ATOM 574 N N . ALA A 1 78 ? -11.898 0.136 10.875 1.00 97.81 78 ALA A N 1
ATOM 575 C CA . ALA A 1 78 ? -12.855 0.050 9.778 1.00 97.81 78 ALA A CA 1
ATOM 576 C C . ALA A 1 78 ? -12.493 -1.034 8.746 1.00 97.81 78 ALA A C 1
ATOM 578 O O . ALA A 1 78 ? -13.380 -1.746 8.274 1.00 97.81 78 ALA A O 1
ATOM 579 N N . VAL A 1 79 ? -11.209 -1.225 8.431 1.00 97.50 79 VAL A N 1
ATOM 580 C CA . VAL A 1 79 ? -10.754 -2.342 7.586 1.00 97.50 79 VAL A CA 1
ATOM 581 C C . VAL A 1 79 ? -11.176 -3.680 8.194 1.00 97.50 79 VAL A C 1
ATOM 583 O O . VAL A 1 79 ? -11.714 -4.520 7.477 1.00 97.50 79 VAL A O 1
ATOM 586 N N . ILE A 1 80 ? -11.031 -3.872 9.508 1.00 98.06 80 ILE A N 1
ATOM 587 C CA . ILE A 1 80 ? -11.483 -5.093 10.201 1.00 98.06 80 ILE A CA 1
ATOM 588 C C . ILE A 1 80 ? -12.991 -5.300 10.027 1.00 98.06 80 ILE A C 1
ATOM 590 O O . ILE A 1 80 ? -13.426 -6.414 9.736 1.00 98.06 80 ILE A O 1
ATOM 594 N N . LEU A 1 81 ? -13.795 -4.238 10.151 1.00 97.56 81 LEU A N 1
ATOM 595 C CA . LEU A 1 81 ? -15.248 -4.325 9.969 1.00 97.56 81 LEU A CA 1
ATOM 596 C C . LEU A 1 81 ? -15.654 -4.797 8.570 1.00 97.56 81 LEU A C 1
ATOM 598 O O . LEU A 1 81 ? -16.623 -5.546 8.443 1.00 97.56 81 LEU A O 1
ATOM 602 N N . SER A 1 82 ? -14.950 -4.351 7.529 1.00 96.88 82 SER A N 1
ATOM 603 C CA . SER A 1 82 ? -15.292 -4.680 6.142 1.00 96.88 82 SER A CA 1
ATOM 604 C C . SER A 1 82 ? -14.688 -5.996 5.657 1.00 96.88 82 SER A C 1
ATOM 606 O O . SER A 1 82 ? -15.315 -6.691 4.859 1.00 96.88 82 SER A O 1
ATOM 608 N N . THR A 1 83 ? -13.497 -6.356 6.137 1.00 96.00 83 THR A N 1
ATOM 609 C CA . THR A 1 83 ? -12.753 -7.540 5.672 1.00 96.00 83 THR A CA 1
ATOM 610 C C . THR A 1 83 ? -12.946 -8.771 6.552 1.00 96.00 83 THR A C 1
ATOM 612 O O . THR A 1 83 ? -12.811 -9.888 6.051 1.00 96.00 83 THR A O 1
ATOM 615 N N . ARG A 1 84 ? -13.275 -8.569 7.836 1.00 96.06 84 ARG A N 1
ATOM 616 C CA . ARG A 1 84 ? -13.524 -9.593 8.866 1.00 96.06 84 ARG A CA 1
ATOM 617 C C . ARG A 1 84 ? -12.551 -10.787 8.816 1.00 96.06 84 ARG A C 1
ATOM 619 O O . ARG A 1 84 ? -13.001 -11.932 8.807 1.00 96.06 84 ARG A O 1
ATOM 626 N N . PRO A 1 85 ? -11.221 -10.567 8.784 1.00 95.62 85 PRO A N 1
ATOM 627 C CA . PRO A 1 85 ? -10.250 -11.653 8.646 1.00 95.62 85 PRO A CA 1
ATOM 628 C C . PRO A 1 85 ? -10.302 -12.647 9.817 1.00 95.62 85 PRO A C 1
ATOM 630 O O . PRO A 1 85 ? -9.997 -13.820 9.637 1.00 95.62 85 PRO A O 1
ATOM 633 N N . GLN A 1 86 ? -10.733 -12.199 10.998 1.00 93.88 86 GLN A N 1
ATOM 634 C CA . GLN A 1 86 ? -10.910 -13.016 12.199 1.00 93.88 86 GLN A CA 1
ATOM 635 C C . GLN A 1 86 ? -12.085 -14.005 12.128 1.00 93.88 86 GLN A C 1
ATOM 637 O O . GLN A 1 86 ? -12.138 -14.935 12.930 1.00 93.88 86 GLN A O 1
ATOM 6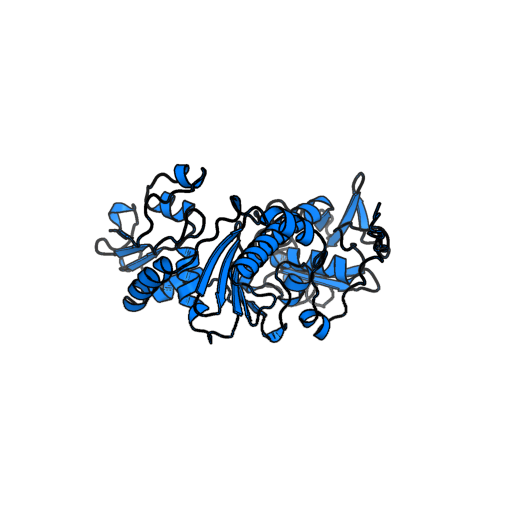42 N N . ASP A 1 87 ? -13.019 -13.817 11.192 1.00 94.31 87 ASP A N 1
ATOM 643 C CA . ASP A 1 87 ? -14.178 -14.702 11.027 1.00 94.31 87 ASP A CA 1
ATOM 644 C C . ASP A 1 87 ? -13.858 -15.928 10.154 1.00 94.31 87 ASP A C 1
ATOM 646 O O . ASP A 1 87 ? -14.670 -16.854 10.064 1.00 94.31 87 ASP A O 1
ATOM 650 N N . ASN A 1 88 ? -12.688 -15.953 9.507 1.00 90.50 88 ASN A N 1
ATOM 651 C CA . ASN A 1 88 ? -12.244 -17.111 8.740 1.00 90.50 88 ASN A CA 1
ATOM 652 C C . ASN A 1 88 ? -12.010 -18.332 9.654 1.00 90.50 88 ASN A C 1
ATOM 654 O O . ASN A 1 88 ? -11.764 -18.184 10.857 1.00 90.50 88 ASN A O 1
ATOM 658 N N . PRO A 1 89 ? -12.090 -19.562 9.106 1.00 92.69 89 PRO A N 1
ATOM 659 C CA . PRO A 1 89 ? -11.727 -20.776 9.829 1.00 92.69 89 PRO A CA 1
ATOM 660 C C . PRO A 1 89 ? -10.388 -20.635 10.565 1.00 92.69 89 PRO A C 1
ATOM 662 O O . PRO A 1 89 ? -9.431 -20.079 10.036 1.00 92.69 89 PRO A O 1
ATOM 665 N N . LYS A 1 90 ? -10.314 -21.142 11.803 1.00 85.88 90 LYS A N 1
ATOM 666 C CA . LYS A 1 90 ? -9.148 -20.935 12.686 1.00 85.88 90 LYS A CA 1
ATOM 667 C C . LYS A 1 90 ? -7.841 -21.510 12.137 1.00 85.88 90 LYS A C 1
ATOM 669 O O . LYS A 1 90 ? -6.776 -21.104 12.590 1.00 85.88 90 LYS A O 1
ATOM 674 N N . ASP A 1 91 ? -7.931 -22.484 11.246 1.00 89.62 91 ASP A N 1
ATOM 675 C CA . ASP A 1 91 ? -6.817 -23.122 10.553 1.00 89.62 91 ASP A CA 1
ATOM 676 C C . ASP A 1 91 ? -6.343 -22.344 9.319 1.00 89.62 91 ASP A C 1
ATOM 678 O O . ASP A 1 91 ? -5.305 -22.693 8.772 1.00 89.62 91 ASP A O 1
ATOM 682 N N . GLN A 1 92 ? -7.059 -21.292 8.906 1.00 96.00 92 GLN A N 1
ATOM 683 C CA . GLN A 1 92 ? -6.660 -20.425 7.803 1.00 96.00 92 GLN A CA 1
ATOM 684 C C . GLN A 1 92 ? -5.936 -19.176 8.299 1.00 96.00 92 GLN A C 1
ATOM 686 O O . GLN A 1 92 ? -6.396 -18.479 9.208 1.00 96.00 92 GLN A O 1
ATOM 691 N N . ILE A 1 93 ? -4.831 -18.848 7.637 1.00 98.25 93 ILE A N 1
ATOM 692 C CA . ILE A 1 93 ? -4.036 -17.654 7.896 1.00 98.25 93 ILE A CA 1
ATOM 693 C C . ILE A 1 93 ? -4.379 -16.586 6.861 1.00 98.25 93 ILE A C 1
ATOM 695 O O . ILE A 1 93 ? -4.105 -16.725 5.666 1.00 98.25 93 ILE A O 1
ATOM 699 N N . THR A 1 94 ? -4.988 -15.498 7.326 1.00 98.44 94 THR A N 1
ATOM 700 C CA . THR A 1 94 ? -5.436 -14.388 6.481 1.00 98.44 94 THR A CA 1
ATOM 701 C C . THR A 1 94 ? -4.645 -13.133 6.782 1.00 98.44 94 THR A C 1
ATOM 703 O O . THR A 1 94 ? -4.695 -12.600 7.889 1.00 98.44 94 THR A O 1
ATOM 706 N N . LEU A 1 95 ? -3.957 -12.635 5.763 1.00 98.62 95 LEU A N 1
ATOM 707 C CA . LEU A 1 95 ? -3.268 -11.357 5.778 1.00 98.62 95 LEU A CA 1
ATOM 708 C C . LEU A 1 95 ? -4.160 -10.285 5.142 1.00 98.62 95 LEU A C 1
ATOM 710 O O . LEU A 1 95 ? -4.641 -10.459 4.022 1.00 98.62 95 LEU A O 1
ATOM 714 N N . VAL A 1 96 ? -4.330 -9.155 5.819 1.00 98.00 96 VAL A N 1
ATOM 715 C CA . VAL A 1 96 ? -4.884 -7.930 5.232 1.00 98.00 96 VAL A CA 1
ATOM 716 C C . VAL A 1 96 ? -3.820 -6.846 5.318 1.00 98.00 96 VAL A C 1
ATOM 718 O O . VAL A 1 96 ? -3.236 -6.635 6.376 1.00 98.00 96 VAL A O 1
ATOM 721 N N . VAL A 1 97 ? -3.558 -6.173 4.203 1.00 96.00 97 VAL A N 1
ATOM 722 C CA . VAL A 1 97 ? -2.626 -5.047 4.135 1.00 96.00 97 VAL A CA 1
ATOM 723 C C . VAL A 1 97 ? -3.371 -3.849 3.579 1.00 96.00 97 VAL A C 1
ATOM 725 O O . VAL A 1 97 ? -3.789 -3.889 2.424 1.00 96.00 97 VAL A O 1
ATOM 728 N N . ASP A 1 98 ? -3.520 -2.790 4.367 1.00 93.38 98 ASP A N 1
ATOM 729 C CA . ASP A 1 98 ? -3.945 -1.488 3.859 1.00 93.38 98 ASP A CA 1
ATOM 730 C C . ASP A 1 98 ? -2.713 -0.719 3.387 1.00 93.38 98 ASP A C 1
ATOM 732 O O . ASP A 1 98 ? -1.833 -0.396 4.179 1.00 93.38 98 ASP A O 1
ATOM 736 N N . VAL A 1 99 ? -2.592 -0.515 2.074 1.00 87.50 99 VAL A N 1
ATOM 737 C CA . VAL A 1 99 ? -1.413 0.121 1.480 1.00 87.50 99 VAL A CA 1
ATOM 738 C C . VAL A 1 99 ? -1.652 1.625 1.345 1.00 87.50 99 VAL A C 1
ATOM 740 O O . VAL A 1 99 ? -2.409 2.066 0.473 1.00 87.50 99 VAL A O 1
ATOM 743 N N . GLY A 1 100 ? -0.933 2.408 2.149 1.00 83.94 100 GLY A N 1
ATOM 744 C CA . GLY A 1 100 ? -0.819 3.862 2.046 1.00 83.94 100 GLY A CA 1
ATOM 745 C C . GLY A 1 100 ? 0.614 4.343 2.301 1.00 83.94 100 GLY A C 1
ATOM 746 O O . GLY A 1 100 ? 1.585 3.624 2.059 1.00 83.94 100 GLY A O 1
ATOM 747 N N . THR A 1 101 ? 0.757 5.579 2.789 1.00 81.88 101 THR A N 1
ATOM 748 C CA . THR A 1 101 ? 2.056 6.158 3.180 1.00 81.88 101 THR A CA 1
ATOM 749 C C . THR A 1 101 ? 2.706 5.319 4.275 1.00 81.88 101 THR A C 1
ATOM 751 O O . THR A 1 101 ? 3.908 5.058 4.230 1.00 81.88 101 THR A O 1
ATOM 754 N N . ASN A 1 102 ? 1.892 4.884 5.231 1.00 87.12 102 ASN A N 1
ATOM 755 C CA . ASN A 1 102 ? 2.186 3.735 6.066 1.00 87.12 102 ASN A CA 1
ATOM 756 C C . ASN A 1 102 ? 1.354 2.566 5.552 1.00 87.12 102 ASN A C 1
ATOM 758 O O . ASN A 1 102 ? 0.335 2.769 4.885 1.00 87.12 102 ASN A O 1
ATOM 762 N N . ALA A 1 103 ? 1.796 1.356 5.862 1.00 91.75 103 ALA A N 1
ATOM 763 C CA . ALA A 1 103 ? 1.002 0.176 5.609 1.00 91.75 103 ALA A CA 1
ATOM 764 C C . ALA A 1 103 ? 0.556 -0.438 6.929 1.00 91.75 103 ALA A C 1
ATOM 766 O O . ALA A 1 103 ? 1.386 -0.881 7.728 1.00 91.75 103 ALA A O 1
ATOM 767 N N . GLU A 1 104 ? -0.753 -0.483 7.141 1.00 95.19 104 GLU A N 1
ATOM 768 C CA . GLU A 1 104 ? -1.354 -1.178 8.267 1.00 95.19 104 GLU A CA 1
ATOM 769 C C . GLU A 1 104 ? -1.572 -2.645 7.900 1.00 95.19 104 GLU A C 1
ATOM 771 O O . GLU A 1 104 ? -2.108 -2.993 6.846 1.00 95.19 104 GLU A O 1
ATOM 776 N N . ILE A 1 105 ? -1.104 -3.524 8.776 1.00 97.75 105 ILE A N 1
ATOM 777 C CA . ILE A 1 105 ? -1.019 -4.960 8.549 1.00 97.75 105 ILE A CA 1
ATOM 778 C C . ILE A 1 105 ? -1.871 -5.641 9.609 1.00 97.75 105 ILE A C 1
ATOM 780 O O . ILE A 1 105 ? -1.663 -5.425 10.802 1.00 97.75 105 ILE A O 1
ATOM 784 N N . LEU A 1 106 ? -2.794 -6.491 9.173 1.00 98.44 106 LEU A N 1
ATOM 785 C CA . LEU A 1 106 ? -3.578 -7.374 10.026 1.00 98.44 106 LEU A CA 1
ATOM 786 C C . LEU A 1 106 ? -3.270 -8.819 9.656 1.00 98.44 106 LEU A C 1
ATOM 788 O O . LEU A 1 106 ? -3.342 -9.188 8.483 1.00 98.44 106 LEU A O 1
ATOM 792 N N . LEU A 1 107 ? -2.975 -9.646 10.652 1.00 98.62 107 LEU A N 1
ATOM 793 C CA . LEU A 1 107 ? -2.788 -11.079 10.463 1.00 98.62 107 LEU A CA 1
ATOM 794 C C . LEU A 1 107 ? -3.741 -11.835 11.384 1.00 98.62 107 LEU A C 1
ATOM 796 O O . LEU A 1 107 ? -3.629 -11.756 12.607 1.00 98.62 107 LEU A O 1
ATOM 800 N N . ALA A 1 108 ? -4.683 -12.555 10.784 1.00 98.31 108 ALA A N 1
ATOM 801 C CA . ALA A 1 108 ? -5.621 -13.410 11.493 1.00 98.31 108 ALA A CA 1
ATOM 802 C C . ALA A 1 108 ? -5.263 -14.880 11.286 1.00 98.31 108 ALA A C 1
ATOM 804 O O . ALA A 1 108 ? -4.943 -15.297 10.174 1.00 98.31 108 ALA A O 1
ATOM 805 N N . GLY A 1 109 ? -5.354 -15.664 12.352 1.00 97.12 109 GLY A N 1
ATOM 806 C CA . GLY A 1 109 ? -5.148 -17.108 12.310 1.00 97.12 109 GLY A CA 1
ATOM 807 C C . GLY A 1 109 ? -5.089 -17.689 13.713 1.00 97.12 109 GLY A C 1
ATOM 808 O O . GLY A 1 109 ? -4.871 -16.969 14.685 1.00 97.12 109 GLY A O 1
ATOM 809 N N . HIS A 1 110 ? -5.353 -18.985 13.855 1.00 95.00 110 HIS A N 1
ATOM 810 C CA . HIS A 1 110 ? -5.367 -19.675 15.152 1.00 95.00 110 HIS A CA 1
ATOM 811 C C . HIS A 1 110 ? -6.277 -19.014 16.214 1.00 95.00 110 HIS A C 1
ATOM 813 O O . HIS A 1 110 ? -6.073 -19.177 17.416 1.00 95.00 110 HIS A O 1
ATOM 819 N N . GLY A 1 111 ? -7.307 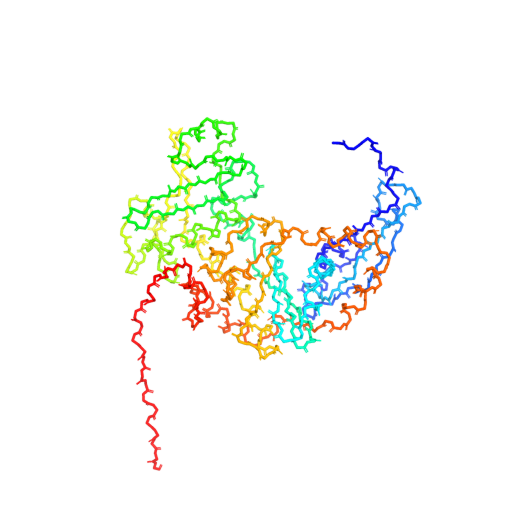-18.272 15.784 1.00 94.25 111 GLY A N 1
ATOM 820 C CA . GLY A 1 111 ? -8.189 -17.501 16.667 1.00 94.25 111 GLY A CA 1
ATOM 821 C C . GLY A 1 111 ? -7.557 -16.248 17.289 1.00 94.25 111 GLY A C 1
ATOM 822 O O . GLY A 1 111 ? -8.118 -15.720 18.243 1.00 94.25 111 GLY A O 1
ATOM 823 N N . ARG A 1 112 ? -6.408 -15.791 16.781 1.00 96.88 112 ARG A N 1
ATOM 824 C CA . ARG A 1 112 ? -5.739 -14.536 17.149 1.00 96.88 112 ARG A CA 1
ATOM 825 C C . ARG A 1 112 ? -5.868 -13.527 16.007 1.00 96.88 112 ARG A C 1
ATOM 827 O O . ARG A 1 112 ? -5.960 -13.916 14.841 1.00 96.88 112 ARG A O 1
ATOM 834 N N . LEU A 1 113 ? -5.833 -12.243 16.354 1.00 98.06 113 LEU A N 1
ATOM 835 C CA . LEU A 1 113 ? -5.739 -11.131 15.411 1.00 98.06 113 LEU A CA 1
ATOM 836 C C . LEU A 1 113 ? -4.586 -10.226 15.842 1.00 98.06 113 LEU A C 1
ATOM 838 O O . LEU A 1 113 ? -4.626 -9.634 16.920 1.00 98.06 113 LEU A O 1
ATOM 842 N N . LEU A 1 114 ? -3.557 -10.148 15.007 1.00 98.44 114 LEU A N 1
ATOM 843 C CA . LEU A 1 114 ? -2.384 -9.314 15.236 1.00 98.44 114 LEU A CA 1
ATOM 844 C C . LEU A 1 114 ? -2.460 -8.081 14.341 1.00 98.44 114 LEU A C 1
ATOM 846 O O . LEU A 1 114 ? -2.930 -8.174 13.205 1.00 98.44 114 LEU A O 1
ATOM 850 N N . ALA A 1 115 ? -1.955 -6.952 14.833 1.00 98.06 115 ALA A N 1
ATOM 851 C CA . ALA A 1 115 ? -1.849 -5.724 14.060 1.00 98.06 115 ALA A CA 1
ATOM 852 C C . ALA A 1 115 ? -0.475 -5.067 14.207 1.00 98.06 115 ALA A C 1
ATOM 854 O O . ALA A 1 115 ? 0.093 -5.014 15.299 1.00 98.06 115 ALA A O 1
ATOM 855 N N . ALA A 1 116 ? 0.016 -4.508 13.107 1.00 96.88 116 ALA A N 1
ATOM 856 C CA . ALA A 1 116 ? 1.197 -3.656 13.067 1.00 96.88 116 ALA A CA 1
ATOM 857 C C . ALA A 1 116 ? 0.995 -2.527 12.053 1.00 96.88 116 ALA A C 1
ATOM 859 O O . ALA A 1 116 ? 0.209 -2.657 11.118 1.00 96.88 116 ALA A O 1
ATOM 860 N N . SER A 1 117 ? 1.748 -1.443 12.210 1.00 95.12 117 SER A N 1
ATOM 861 C CA . SER A 1 117 ? 1.955 -0.462 11.144 1.00 95.12 117 SER A CA 1
ATOM 862 C C . SER A 1 117 ? 3.414 -0.522 10.706 1.00 95.12 117 SER A C 1
ATOM 864 O O . SER A 1 117 ? 4.318 -0.735 11.525 1.00 95.12 117 SER A O 1
ATOM 866 N N . SER A 1 118 ? 3.635 -0.396 9.401 1.00 92.38 118 SER A N 1
ATOM 867 C CA . SER A 1 118 ? 4.955 -0.423 8.786 1.00 92.38 118 SER A CA 1
ATOM 868 C C . SER A 1 118 ? 5.240 0.882 8.033 1.00 92.38 118 SER A C 1
ATOM 870 O O . SER A 1 118 ? 4.393 1.332 7.253 1.00 92.38 118 SER A O 1
ATOM 872 N N . PRO A 1 119 ? 6.427 1.495 8.220 1.00 88.31 119 PRO A N 1
ATOM 873 C CA . PRO A 1 119 ? 6.789 2.759 7.589 1.00 88.31 119 PRO A CA 1
ATOM 874 C C . PRO A 1 119 ? 7.231 2.534 6.136 1.00 88.31 119 PRO A C 1
ATOM 876 O O . PRO A 1 119 ? 8.419 2.548 5.812 1.00 88.31 119 PRO A O 1
ATOM 879 N N . THR A 1 120 ? 6.272 2.316 5.241 1.00 85.50 120 THR A N 1
ATOM 880 C CA . THR A 1 120 ? 6.535 2.106 3.810 1.00 85.50 120 THR A CA 1
ATOM 881 C C . THR A 1 120 ? 6.996 3.375 3.099 1.00 85.50 120 THR A C 1
ATOM 883 O O . THR A 1 120 ? 7.698 3.301 2.094 1.00 85.50 120 THR A O 1
ATOM 886 N N . GLY A 1 121 ? 6.646 4.551 3.618 1.00 83.50 121 GLY A N 1
ATOM 887 C CA . GLY A 1 121 ? 6.889 5.818 2.940 1.00 83.50 121 GLY A CA 1
ATOM 888 C C . GLY A 1 121 ? 6.012 5.988 1.691 1.00 83.50 121 GLY A C 1
ATOM 889 O O . GLY A 1 121 ? 5.299 5.074 1.271 1.00 83.50 121 GLY A O 1
ATOM 890 N N . PRO A 1 122 ? 6.049 7.165 1.049 1.00 83.00 122 PRO A N 1
ATOM 891 C CA . PRO A 1 122 ? 5.042 7.535 0.058 1.00 83.00 122 PRO A CA 1
ATOM 892 C C . PRO A 1 122 ? 5.384 7.080 -1.376 1.00 83.00 122 PRO A C 1
ATOM 894 O O . PRO A 1 122 ? 4.763 7.542 -2.333 1.00 83.00 122 PRO A O 1
ATOM 897 N N . ALA A 1 123 ? 6.365 6.184 -1.549 1.00 86.31 123 ALA A N 1
ATOM 898 C CA . ALA A 1 123 ? 6.843 5.743 -2.863 1.00 86.31 123 ALA A CA 1
ATOM 899 C C . ALA A 1 123 ? 5.721 5.118 -3.713 1.00 86.31 123 ALA A C 1
ATOM 901 O O . ALA A 1 123 ? 5.587 5.424 -4.898 1.00 86.31 123 ALA A O 1
ATOM 902 N N . PHE A 1 124 ? 4.861 4.299 -3.098 1.00 86.38 124 PHE A N 1
ATOM 903 C CA . PHE A 1 124 ? 3.699 3.702 -3.770 1.00 86.38 124 PHE A CA 1
ATOM 904 C C . PHE A 1 124 ? 2.541 4.679 -3.979 1.00 86.38 124 PHE A C 1
ATOM 906 O O . PHE A 1 124 ? 1.594 4.352 -4.686 1.00 86.38 124 PHE A O 1
ATOM 913 N N . GLU A 1 125 ? 2.625 5.896 -3.445 1.00 82.69 125 GLU A N 1
ATOM 914 C CA . GLU A 1 125 ? 1.683 6.972 -3.758 1.00 82.69 125 GLU A CA 1
ATOM 915 C C . GLU A 1 125 ? 2.128 7.821 -4.957 1.00 82.69 125 GLU A C 1
ATOM 917 O O . GLU A 1 125 ? 1.461 8.791 -5.326 1.00 82.69 125 GLU A O 1
ATOM 922 N N . GLY A 1 126 ? 3.275 7.478 -5.551 1.00 78.62 126 GLY A N 1
ATOM 923 C CA . GLY A 1 126 ? 3.929 8.271 -6.584 1.00 78.62 126 GLY A CA 1
ATOM 924 C C . GLY A 1 126 ? 4.662 9.495 -6.043 1.00 78.62 126 GLY A C 1
ATOM 925 O O . GLY A 1 126 ? 5.230 10.248 -6.829 1.00 78.62 126 GLY A O 1
ATOM 926 N N . ALA A 1 127 ? 4.701 9.710 -4.725 1.00 81.94 127 ALA A N 1
ATOM 927 C CA . ALA A 1 127 ? 5.530 10.768 -4.166 1.00 81.94 127 ALA A CA 1
ATOM 928 C C . ALA A 1 127 ? 6.989 10.300 -4.081 1.00 81.94 127 ALA A C 1
ATOM 930 O O . ALA A 1 127 ? 7.265 9.130 -3.835 1.00 81.94 127 ALA A O 1
ATOM 931 N N . GLN A 1 128 ? 7.928 11.234 -4.250 1.00 86.00 128 GLN A N 1
ATOM 932 C CA . GLN A 1 128 ? 9.375 10.963 -4.196 1.00 86.00 128 GLN A CA 1
ATOM 933 C C . GLN A 1 128 ? 9.888 9.977 -5.263 1.00 86.00 128 GLN A C 1
ATOM 935 O O . GLN A 1 128 ? 11.011 9.491 -5.155 1.00 86.00 128 GLN A O 1
ATOM 940 N N . ILE A 1 129 ? 9.095 9.730 -6.306 1.00 93.81 129 ILE A N 1
ATOM 941 C CA . ILE A 1 129 ? 9.494 9.011 -7.516 1.00 93.81 129 ILE A CA 1
ATOM 942 C C . ILE A 1 129 ? 9.584 10.026 -8.655 1.00 93.81 129 ILE A C 1
ATOM 944 O O . ILE A 1 129 ? 8.695 10.859 -8.810 1.00 93.81 129 ILE A O 1
ATOM 948 N N . THR A 1 130 ? 10.652 9.962 -9.449 1.00 95.38 130 THR A N 1
ATOM 949 C CA . THR A 1 130 ? 11.019 10.973 -10.459 1.00 95.38 130 THR A CA 1
ATOM 950 C C . THR A 1 130 ? 9.884 11.288 -11.433 1.00 95.38 130 THR A C 1
ATOM 952 O O . THR A 1 130 ? 9.583 12.454 -11.673 1.00 95.38 130 THR A O 1
ATOM 955 N N . ALA A 1 131 ? 9.235 10.251 -11.964 1.00 95.69 131 ALA A N 1
ATOM 956 C CA . ALA A 1 131 ? 8.062 10.363 -12.832 1.00 95.69 131 ALA A CA 1
ATOM 957 C C . ALA A 1 131 ? 6.752 10.005 -12.103 1.00 95.69 131 ALA A C 1
ATOM 959 O O . ALA A 1 131 ? 5.756 9.676 -12.742 1.00 95.69 131 ALA A O 1
ATOM 960 N N . GLY A 1 132 ? 6.760 9.990 -10.768 1.00 94.12 132 GLY A N 1
ATOM 961 C CA . GLY A 1 132 ? 5.623 9.577 -9.956 1.00 94.12 132 GLY A CA 1
ATOM 962 C C . GLY A 1 132 ? 4.562 10.667 -9.817 1.00 94.12 132 GLY A C 1
ATOM 963 O O . GLY A 1 132 ? 4.866 11.855 -9.725 1.00 94.12 132 GLY A O 1
ATOM 964 N N . GLN A 1 133 ? 3.298 10.255 -9.776 1.00 92.94 133 GLN A N 1
ATOM 965 C CA . GLN A 1 133 ? 2.168 11.127 -9.470 1.00 92.94 133 GLN A CA 1
ATOM 966 C C . GLN A 1 133 ? 1.026 10.358 -8.802 1.00 92.94 133 GLN A C 1
ATOM 968 O O . GLN A 1 133 ? 0.987 9.128 -8.801 1.00 92.94 133 GLN A O 1
ATOM 973 N N . ARG A 1 134 ? 0.040 11.090 -8.276 1.00 89.75 134 ARG A N 1
ATOM 974 C CA . ARG A 1 134 ? -1.211 10.485 -7.799 1.00 89.75 134 ARG A CA 1
ATOM 975 C C . ARG A 1 134 ? -1.996 9.856 -8.954 1.00 89.75 134 ARG A C 1
ATOM 977 O O . ARG A 1 134 ? -1.853 10.249 -10.111 1.00 89.75 134 ARG A O 1
ATOM 984 N N . ALA A 1 135 ? -2.868 8.904 -8.627 1.00 88.75 135 ALA A N 1
ATOM 985 C CA . ALA A 1 135 ? -3.767 8.274 -9.590 1.00 88.75 135 ALA A CA 1
ATOM 986 C C . ALA A 1 135 ? -4.822 9.273 -10.103 1.00 88.75 135 ALA A C 1
ATOM 988 O O . ALA A 1 135 ? -5.899 9.424 -9.533 1.00 88.75 135 ALA A O 1
ATOM 989 N N . THR A 1 136 ? -4.487 9.972 -11.183 1.00 90.31 136 THR A N 1
ATOM 990 C CA . THR A 1 136 ? -5.348 10.925 -11.893 1.00 90.31 136 THR A CA 1
ATOM 991 C C . THR A 1 136 ? -5.319 10.632 -13.394 1.00 90.31 136 THR A C 1
ATOM 993 O O . THR A 1 136 ? -4.381 9.975 -13.856 1.00 90.31 136 THR A O 1
ATOM 996 N N . PRO A 1 137 ? -6.303 11.110 -14.181 1.00 92.44 137 PRO A N 1
ATOM 997 C CA . PRO A 1 137 ? -6.252 10.994 -15.638 1.00 92.44 137 PRO A CA 1
ATOM 998 C C . PRO A 1 137 ? -4.898 11.465 -16.190 1.00 92.44 137 PRO A C 1
ATOM 1000 O O . PRO A 1 137 ? -4.364 12.481 -15.741 1.00 92.44 137 PRO A O 1
ATOM 1003 N N . GLY A 1 138 ? -4.327 10.692 -17.115 1.00 92.81 138 GLY A N 1
ATOM 1004 C CA . GLY A 1 138 ? -2.969 10.895 -17.640 1.00 92.81 138 GLY A CA 1
ATOM 1005 C C . GLY A 1 138 ? -1.866 10.090 -16.936 1.00 92.81 138 GLY A C 1
ATOM 1006 O O . GLY A 1 138 ? -0.794 9.910 -17.512 1.00 92.81 138 GLY A O 1
ATOM 1007 N N . ALA A 1 139 ? -2.119 9.538 -15.743 1.00 94.44 139 ALA A N 1
ATOM 1008 C CA . ALA A 1 139 ? -1.164 8.667 -15.058 1.00 94.44 139 ALA A CA 1
ATOM 1009 C C . ALA A 1 139 ? -1.108 7.268 -15.691 1.00 94.44 139 ALA A C 1
ATOM 1011 O O . ALA A 1 139 ? -2.143 6.639 -15.913 1.00 94.44 139 ALA A O 1
ATOM 1012 N N . ILE A 1 140 ? 0.095 6.740 -15.904 1.00 95.75 140 ILE A N 1
ATOM 1013 C CA . ILE A 1 140 ? 0.327 5.340 -16.263 1.00 95.75 140 ILE A CA 1
ATOM 1014 C C . ILE A 1 140 ? -0.065 4.461 -15.076 1.00 95.75 140 ILE A C 1
ATOM 1016 O O . ILE A 1 140 ? 0.527 4.570 -14.002 1.00 95.75 140 ILE A O 1
ATOM 1020 N N . GLU A 1 141 ? -1.035 3.572 -15.291 1.00 93.50 141 GLU A N 1
ATOM 1021 C CA . GLU A 1 141 ? -1.537 2.643 -14.274 1.00 93.50 141 GLU A CA 1
ATOM 1022 C C . GLU A 1 141 ? -1.211 1.176 -14.555 1.00 93.50 141 GLU A C 1
ATOM 1024 O O . GLU A 1 141 ? -1.337 0.346 -13.653 1.00 93.50 141 GLU A O 1
ATOM 1029 N N . ARG A 1 142 ? -0.837 0.839 -15.796 1.00 96.19 142 ARG A N 1
ATOM 1030 C CA . ARG A 1 142 ? -0.363 -0.498 -16.161 1.00 96.19 142 ARG A CA 1
ATOM 1031 C C . ARG A 1 142 ? 0.857 -0.429 -17.062 1.00 96.19 142 ARG A C 1
ATOM 1033 O O . ARG A 1 142 ? 0.931 0.424 -17.945 1.00 96.19 142 ARG A O 1
ATOM 1040 N N . VAL A 1 143 ? 1.774 -1.368 -16.875 1.00 98.06 143 VAL A N 1
ATOM 1041 C CA . VAL A 1 143 ? 3.020 -1.522 -17.623 1.00 98.06 143 VAL A CA 1
ATOM 1042 C C . VAL A 1 143 ? 3.232 -2.996 -17.946 1.00 98.06 143 VAL A C 1
ATOM 1044 O O . VAL A 1 143 ? 3.101 -3.860 -17.085 1.00 98.06 143 VAL A O 1
ATOM 1047 N N . ARG A 1 144 ? 3.580 -3.313 -19.193 1.00 98.00 144 ARG A N 1
ATOM 1048 C CA . ARG A 1 144 ? 4.117 -4.626 -19.578 1.00 98.00 144 ARG A CA 1
ATOM 1049 C C . ARG A 1 144 ? 5.376 -4.417 -20.398 1.00 98.00 144 ARG A C 1
ATOM 1051 O O . ARG A 1 144 ? 5.363 -3.585 -21.303 1.00 98.00 144 ARG A O 1
ATOM 1058 N N . ILE A 1 145 ? 6.434 -5.168 -20.110 1.00 98.19 145 ILE A N 1
ATOM 1059 C CA . ILE A 1 145 ? 7.698 -5.074 -20.846 1.00 98.19 145 ILE A CA 1
ATOM 1060 C C . ILE A 1 145 ? 7.914 -6.371 -21.615 1.00 98.19 145 ILE A C 1
ATOM 1062 O O . ILE A 1 145 ? 7.844 -7.464 -21.057 1.00 98.19 145 ILE A O 1
ATOM 1066 N N . ASN A 1 146 ? 8.171 -6.261 -22.917 1.00 96.56 146 ASN A N 1
ATOM 1067 C CA . ASN A 1 146 ? 8.504 -7.427 -23.722 1.00 96.56 146 ASN A CA 1
ATOM 1068 C C . ASN A 1 146 ? 9.872 -7.989 -23.267 1.00 96.56 146 ASN A C 1
ATOM 1070 O O . ASN A 1 146 ? 10.864 -7.263 -23.344 1.00 96.56 146 ASN A O 1
ATOM 1074 N N . PRO A 1 147 ? 9.968 -9.259 -22.832 1.00 93.69 147 PRO A N 1
ATOM 1075 C CA . PRO A 1 147 ? 11.216 -9.823 -22.312 1.00 93.69 147 PRO A CA 1
ATOM 1076 C C . PRO A 1 147 ? 12.304 -9.997 -23.385 1.00 93.69 147 PRO A C 1
ATOM 1078 O O . PRO A 1 147 ? 13.490 -10.004 -23.065 1.00 93.69 147 PRO A O 1
ATOM 1081 N N . GLU A 1 148 ? 11.933 -10.100 -24.663 1.00 92.81 148 GLU A N 1
ATOM 1082 C CA . GLU A 1 148 ? 12.869 -10.299 -25.774 1.00 92.81 148 GLU A CA 1
ATOM 1083 C C . GLU A 1 148 ? 13.447 -8.992 -26.307 1.00 92.81 148 GLU A C 1
ATOM 1085 O O . GLU A 1 148 ? 14.602 -8.966 -26.733 1.00 92.81 148 GLU A O 1
ATOM 1090 N N . THR A 1 149 ? 12.660 -7.910 -26.299 1.00 94.88 149 THR A N 1
ATOM 1091 C CA . THR A 1 149 ? 13.065 -6.605 -26.850 1.00 94.88 149 THR A CA 1
ATOM 1092 C C . THR A 1 149 ? 13.381 -5.592 -25.759 1.00 94.88 149 THR A C 1
ATOM 1094 O O . THR A 1 149 ? 14.337 -4.830 -25.885 1.00 94.88 149 THR A O 1
ATOM 1097 N N . GLY A 1 150 ? 12.705 -5.667 -24.615 1.00 96.44 150 GLY A N 1
ATOM 1098 C CA . GLY A 1 150 ? 12.777 -4.687 -23.534 1.00 96.44 150 GLY A CA 1
ATOM 1099 C C . GLY A 1 150 ? 11.910 -3.469 -23.806 1.00 96.44 150 GLY A C 1
ATOM 1100 O O . GLY A 1 150 ? 12.158 -2.426 -23.214 1.00 96.44 150 GLY A O 1
ATOM 1101 N N . GLU A 1 151 ? 10.952 -3.598 -24.727 1.00 97.62 151 GLU A N 1
ATOM 1102 C CA . GLU A 1 151 ? 10.070 -2.510 -25.117 1.00 97.62 151 GLU A CA 1
ATOM 1103 C C . GLU A 1 151 ? 8.807 -2.491 -24.249 1.00 97.62 151 GLU A C 1
ATOM 1105 O O . GLU A 1 151 ? 8.161 -3.539 -24.095 1.00 97.62 151 GLU A O 1
ATOM 1110 N N . PRO A 1 152 ? 8.445 -1.333 -23.665 1.00 97.88 152 PRO A N 1
ATOM 1111 C CA . PRO A 1 152 ? 7.267 -1.222 -22.830 1.00 97.88 152 PRO A CA 1
ATOM 1112 C C . PRO A 1 152 ? 6.009 -0.999 -23.669 1.00 97.88 152 PRO A C 1
ATOM 1114 O O . PRO A 1 152 ? 6.011 -0.308 -24.687 1.00 97.88 152 PRO A O 1
ATOM 1117 N N . ARG A 1 153 ? 4.890 -1.504 -23.163 1.00 97.44 153 ARG A N 1
ATOM 1118 C CA . ARG A 1 153 ? 3.561 -0.975 -23.460 1.00 97.44 153 ARG A CA 1
ATOM 1119 C C . ARG A 1 153 ? 2.894 -0.547 -22.164 1.00 97.44 153 ARG A C 1
ATOM 1121 O O . ARG A 1 153 ? 3.048 -1.207 -21.134 1.00 97.44 153 ARG A O 1
ATOM 1128 N N . ILE A 1 154 ? 2.161 0.554 -22.226 1.00 97.94 154 ILE A N 1
ATOM 1129 C CA . ILE A 1 154 ? 1.553 1.198 -21.063 1.00 97.94 154 ILE A CA 1
ATOM 1130 C C . ILE A 1 154 ? 0.048 1.363 -21.261 1.00 97.94 154 ILE A C 1
ATOM 1132 O O . ILE A 1 154 ? -0.424 1.452 -22.395 1.00 97.94 154 ILE A O 1
ATOM 1136 N N . ARG A 1 155 ? -0.691 1.432 -20.155 1.00 96.06 155 ARG A N 1
ATOM 1137 C CA . ARG A 1 155 ? -2.086 1.882 -20.122 1.00 96.06 155 ARG A CA 1
ATOM 1138 C C . ARG A 1 155 ? -2.210 3.043 -19.147 1.00 96.06 155 ARG A C 1
ATOM 1140 O O . ARG A 1 155 ? -1.598 3.030 -18.076 1.00 96.06 155 ARG A O 1
ATOM 1147 N N . VAL A 1 156 ? -2.989 4.040 -19.542 1.00 95.31 156 VAL A N 1
ATOM 1148 C CA . VAL A 1 156 ? -3.226 5.262 -18.774 1.00 95.31 156 VAL A CA 1
ATOM 1149 C C . VAL A 1 156 ? -4.569 5.161 -18.064 1.00 95.31 156 VAL A C 1
ATOM 1151 O O . VAL A 1 156 ? -5.515 4.590 -18.601 1.00 95.31 156 VAL A O 1
ATOM 1154 N N . LEU A 1 157 ? -4.655 5.722 -16.860 1.00 91.56 157 LEU A N 1
ATOM 1155 C CA . LEU A 1 157 ? -5.867 5.703 -16.054 1.00 91.56 157 LEU A CA 1
ATOM 1156 C C . LEU A 1 157 ? -7.048 6.305 -16.832 1.00 91.56 157 LEU A C 1
ATOM 1158 O O . LEU A 1 157 ? -6.995 7.459 -17.263 1.00 91.56 157 LEU A O 1
ATOM 1162 N N . GLY A 1 158 ? -8.117 5.520 -16.977 1.00 89.00 158 GLY A N 1
ATOM 1163 C CA . GLY A 1 158 ? -9.324 5.911 -17.716 1.00 89.00 158 GLY A CA 1
ATOM 1164 C C . GLY A 1 158 ? -9.231 5.747 -19.237 1.00 89.00 158 GLY A C 1
ATOM 1165 O O . GLY A 1 158 ? -10.153 6.152 -19.939 1.00 89.00 158 GLY A O 1
ATOM 1166 N N . VAL A 1 159 ? -8.149 5.152 -19.749 1.00 92.88 159 VAL A N 1
ATOM 1167 C CA . VAL A 1 159 ? -7.941 4.874 -21.175 1.00 92.88 159 VAL A CA 1
ATOM 1168 C C . VAL A 1 159 ? -7.869 3.367 -21.388 1.00 92.88 159 VAL A C 1
ATOM 1170 O O . VAL A 1 159 ? -7.039 2.687 -20.793 1.00 92.88 159 VAL A O 1
ATOM 1173 N N . ASP A 1 160 ? -8.744 2.832 -22.238 1.00 92.19 160 ASP A N 1
ATOM 1174 C CA . ASP A 1 160 ? -8.825 1.394 -22.514 1.00 92.19 160 ASP A CA 1
ATOM 1175 C C . ASP A 1 160 ? -7.701 0.813 -23.386 1.00 92.19 160 ASP A C 1
ATOM 1177 O O . ASP A 1 160 ? -7.142 -0.210 -22.977 1.00 92.19 160 ASP A O 1
ATOM 1181 N N . PRO A 1 161 ? -7.349 1.401 -24.548 1.00 95.81 161 PRO A N 1
ATOM 1182 C CA . PRO A 1 161 ? -6.303 0.842 -25.400 1.00 95.81 161 PRO A CA 1
ATOM 1183 C C . PRO A 1 161 ? -4.924 0.897 -24.732 1.00 95.81 161 PRO A C 1
ATOM 1185 O O . PRO A 1 161 ? -4.598 1.838 -24.003 1.00 95.81 161 PRO A O 1
ATOM 1188 N N . TRP A 1 162 ? -4.082 -0.093 -25.025 1.00 97.38 162 TRP A N 1
ATOM 1189 C CA . TRP A 1 162 ? -2.651 -0.031 -24.712 1.00 97.38 162 TRP A CA 1
ATOM 1190 C C . TRP A 1 162 ? -1.917 0.917 -25.663 1.00 97.38 162 TRP A C 1
ATOM 1192 O O . TRP A 1 162 ? -2.340 1.139 -26.793 1.00 97.38 162 TRP A O 1
ATOM 1202 N N . SER A 1 163 ? -0.749 1.414 -25.255 1.00 96.19 163 SER A N 1
ATOM 1203 C CA . SER A 1 163 ? 0.059 2.346 -26.058 1.00 96.19 163 SER A CA 1
ATOM 1204 C C . SER A 1 163 ? 0.494 1.835 -27.433 1.00 96.19 163 SER A C 1
ATOM 1206 O O . SER A 1 163 ? 0.892 2.628 -28.280 1.00 96.19 163 SER A O 1
ATOM 1208 N N . ASN A 1 164 ? 0.448 0.523 -27.658 1.00 94.81 164 ASN A N 1
ATOM 1209 C CA . ASN A 1 164 ? 0.760 -0.114 -28.935 1.00 94.81 164 ASN A CA 1
ATOM 1210 C C . ASN A 1 164 ? -0.491 -0.508 -29.744 1.00 94.81 164 ASN A C 1
ATOM 1212 O O . ASN A 1 164 ? -0.364 -1.191 -30.759 1.00 94.81 164 ASN A O 1
ATOM 1216 N N . GLU A 1 165 ? -1.685 -0.129 -29.289 1.00 96.75 165 GLU A N 1
ATOM 1217 C CA . GLU A 1 165 ? -2.961 -0.429 -29.936 1.00 96.75 165 GLU A CA 1
ATOM 1218 C C . GLU A 1 165 ? -3.529 0.814 -30.650 1.00 96.75 165 GLU A C 1
ATOM 1220 O O . GLU A 1 165 ? -3.300 1.950 -30.216 1.00 96.75 165 GLU A O 1
ATOM 1225 N N . PRO A 1 166 ? -4.284 0.631 -31.754 1.00 95.62 166 PRO A N 1
ATOM 1226 C CA . PRO A 1 166 ? -4.976 1.733 -32.418 1.00 95.62 166 PRO A CA 1
ATOM 1227 C C . PRO A 1 166 ? -5.918 2.469 -31.456 1.00 95.62 166 PRO A C 1
ATOM 1229 O O . PRO A 1 166 ? -6.579 1.844 -30.630 1.00 95.62 166 PRO A O 1
ATOM 1232 N N . GLY A 1 167 ? -6.005 3.794 -31.580 1.00 94.12 167 GLY A N 1
ATOM 1233 C CA . GLY A 1 167 ? -6.877 4.622 -30.741 1.00 94.12 167 GLY A CA 1
ATOM 1234 C C . GLY A 1 167 ? -6.227 5.182 -29.476 1.00 94.12 167 GLY A C 1
ATOM 1235 O O . GLY A 1 167 ? -6.771 6.111 -28.884 1.00 94.12 167 GLY A O 1
ATOM 1236 N N . PHE A 1 168 ? -5.048 4.692 -29.068 1.00 95.31 168 PHE A N 1
ATOM 1237 C CA . PHE A 1 168 ? -4.378 5.200 -27.866 1.00 95.31 168 PHE A CA 1
ATOM 1238 C C . PHE A 1 168 ? -4.049 6.690 -27.958 1.00 95.31 168 PHE A C 1
ATOM 1240 O O . PHE A 1 168 ? -4.409 7.447 -27.063 1.00 95.31 168 PHE A O 1
ATOM 1247 N N . ALA A 1 169 ? -3.409 7.117 -29.053 1.00 92.81 169 ALA A N 1
ATOM 1248 C CA . ALA A 1 169 ? -2.994 8.508 -29.242 1.00 92.81 169 ALA A CA 1
ATOM 1249 C C . ALA A 1 169 ? -4.180 9.488 -29.189 1.00 92.81 169 ALA A C 1
ATOM 1251 O O . ALA A 1 169 ? -4.068 10.562 -28.606 1.00 92.81 169 ALA A O 1
ATOM 1252 N N . GLU A 1 170 ? -5.326 9.099 -29.752 1.00 94.06 170 GLU A N 1
ATOM 1253 C CA . GLU A 1 170 ? -6.558 9.892 -29.718 1.00 94.06 170 GLU A CA 1
ATOM 1254 C C . GLU A 1 170 ? -7.173 9.910 -28.313 1.00 94.06 170 GLU A C 1
ATOM 1256 O O . GLU A 1 170 ? -7.598 10.964 -27.841 1.00 94.06 170 GLU A O 1
ATOM 1261 N N . ALA A 1 171 ? -7.171 8.769 -27.616 1.00 93.69 171 ALA A N 1
ATOM 1262 C CA . ALA A 1 171 ? -7.731 8.644 -26.274 1.00 93.69 171 ALA A CA 1
ATOM 1263 C C . ALA A 1 171 ? -6.944 9.438 -25.218 1.00 93.69 171 ALA A C 1
ATOM 1265 O O . ALA A 1 171 ? -7.545 9.984 -24.293 1.00 93.69 171 ALA A O 1
ATOM 1266 N N . VAL A 1 172 ? -5.619 9.550 -25.367 1.00 94.00 172 VAL A N 1
ATOM 1267 C CA . VAL A 1 172 ? -4.777 10.357 -24.466 1.00 94.00 172 VAL A CA 1
ATOM 1268 C C . VAL A 1 172 ? -4.621 11.809 -24.919 1.00 94.00 172 VAL A C 1
ATOM 1270 O O . VAL A 1 172 ? -3.999 12.584 -24.203 1.00 94.00 172 VAL A O 1
ATOM 1273 N N . ALA A 1 173 ? -5.182 12.226 -26.060 1.00 91.88 173 ALA A N 1
ATOM 1274 C CA . ALA A 1 173 ? -4.949 13.565 -26.613 1.00 91.88 173 ALA A CA 1
ATOM 1275 C C . ALA A 1 173 ? -5.354 14.705 -25.657 1.00 91.88 173 ALA A C 1
ATOM 1277 O O . ALA A 1 173 ? -4.730 15.763 -25.656 1.00 91.88 173 ALA A O 1
ATOM 1278 N N . ALA A 1 174 ? -6.388 14.491 -24.836 1.00 88.56 174 ALA A N 1
ATOM 1279 C CA . ALA A 1 174 ? -6.876 15.491 -23.885 1.00 88.56 174 ALA A CA 1
ATOM 1280 C C . ALA A 1 174 ? -6.095 15.515 -22.560 1.00 88.56 174 ALA A C 1
ATOM 1282 O O . ALA A 1 174 ? -5.970 16.571 -21.944 1.00 88.56 174 ALA A O 1
ATOM 1283 N N . THR A 1 175 ? -5.604 14.364 -22.096 1.00 90.56 175 THR A N 1
ATOM 1284 C CA . THR A 1 175 ? -4.982 14.219 -20.766 1.00 90.56 175 THR A CA 1
ATOM 1285 C C . THR A 1 175 ? -3.460 14.119 -20.812 1.00 90.56 175 THR A C 1
ATOM 1287 O O . THR A 1 175 ? -2.805 14.370 -19.804 1.00 90.56 175 THR A O 1
ATOM 1290 N N . GLY A 1 176 ? -2.902 13.725 -21.956 1.00 92.56 176 GLY A N 1
ATOM 1291 C CA . GLY A 1 176 ? -1.508 13.330 -22.114 1.00 92.56 176 GLY A CA 1
ATOM 1292 C C . GLY A 1 176 ? -1.152 12.047 -21.356 1.00 92.56 176 GLY A C 1
ATOM 1293 O O . GLY A 1 176 ? -2.012 11.377 -20.778 1.00 92.56 176 GLY A O 1
ATOM 1294 N N . VAL A 1 177 ? 0.146 11.735 -21.357 1.00 95.44 177 VAL A N 1
ATOM 1295 C CA . VAL A 1 177 ? 0.785 10.741 -20.484 1.00 95.44 177 VAL A CA 1
ATOM 1296 C C . VAL A 1 177 ? 1.736 11.510 -19.571 1.00 95.44 177 VAL A C 1
ATOM 1298 O O . VAL A 1 177 ? 2.803 11.935 -20.000 1.00 95.44 177 VAL A O 1
ATOM 1301 N N . THR A 1 178 ? 1.316 11.774 -18.337 1.00 94.31 178 THR A N 1
ATOM 1302 C CA . THR A 1 178 ? 1.923 12.829 -17.504 1.00 94.31 178 THR A CA 1
ATOM 1303 C C . THR A 1 178 ? 2.835 12.312 -16.398 1.00 94.31 178 THR A C 1
ATOM 1305 O O . THR A 1 178 ? 3.644 13.070 -15.868 1.00 94.31 178 THR A O 1
ATOM 1308 N N . GLY A 1 179 ? 2.761 11.018 -16.094 1.00 95.44 179 GLY A N 1
ATOM 1309 C CA . GLY A 1 179 ? 3.539 10.388 -15.035 1.00 95.44 179 GLY A CA 1
ATOM 1310 C C . GLY A 1 179 ? 3.025 8.990 -14.727 1.00 95.44 179 GLY A C 1
ATOM 1311 O O . GLY A 1 179 ? 2.293 8.398 -15.518 1.00 95.44 179 GLY A O 1
ATOM 1312 N N . ILE A 1 180 ? 3.414 8.448 -13.579 1.00 95.44 180 ILE A N 1
ATOM 1313 C CA . ILE A 1 180 ? 3.189 7.056 -13.187 1.00 95.44 180 ILE A CA 1
ATOM 1314 C C . ILE A 1 180 ? 2.525 7.036 -11.812 1.00 95.44 180 ILE A C 1
ATOM 1316 O O . ILE A 1 180 ? 3.053 7.614 -10.862 1.00 95.44 180 ILE A O 1
ATOM 1320 N N . CYS A 1 181 ? 1.374 6.376 -11.687 1.00 93.12 181 CYS A N 1
ATOM 1321 C CA . CYS A 1 181 ? 0.741 6.195 -10.382 1.00 93.12 181 CYS A CA 1
ATOM 1322 C C . CYS A 1 181 ? 1.274 4.953 -9.656 1.00 93.12 181 CYS A C 1
ATOM 1324 O O . CYS A 1 181 ? 2.029 4.160 -10.218 1.00 93.12 181 CYS A O 1
ATOM 1326 N N . GLY A 1 182 ? 0.865 4.766 -8.400 1.00 91.38 182 GLY A N 1
ATOM 1327 C CA . GLY A 1 182 ? 1.312 3.660 -7.547 1.00 91.38 182 GLY A CA 1
ATOM 1328 C C . GLY A 1 182 ? 1.252 2.271 -8.181 1.00 91.38 182 GLY A C 1
ATOM 1329 O O . GLY A 1 182 ? 2.226 1.522 -8.122 1.00 91.38 182 GLY A O 1
ATOM 1330 N N . SER A 1 183 ? 0.142 1.933 -8.846 1.00 92.19 183 SER A N 1
ATOM 1331 C CA . SER A 1 183 ? 0.004 0.652 -9.551 1.00 92.19 183 SER A CA 1
ATOM 1332 C C . SER A 1 183 ? 0.997 0.530 -10.710 1.00 92.19 183 SER A C 1
ATOM 1334 O O . SER A 1 183 ? 1.649 -0.504 -10.846 1.00 92.19 183 SER A O 1
ATOM 1336 N N . GLY A 1 184 ? 1.196 1.600 -11.487 1.00 94.94 184 GLY A N 1
ATOM 1337 C CA . GLY A 1 184 ? 2.206 1.651 -12.544 1.00 94.94 184 GLY A CA 1
ATOM 1338 C C . GLY A 1 184 ? 3.637 1.511 -12.011 1.00 94.94 184 GLY A C 1
ATOM 1339 O O . GLY A 1 184 ? 4.456 0.851 -12.647 1.00 94.94 184 GLY A O 1
ATOM 1340 N N . ILE A 1 185 ? 3.927 2.065 -10.828 1.00 95.38 185 ILE A N 1
ATOM 1341 C CA . ILE A 1 185 ? 5.227 1.949 -10.146 1.00 95.38 185 ILE A CA 1
ATOM 1342 C C . ILE A 1 185 ? 5.497 0.500 -9.718 1.00 95.38 185 ILE A C 1
ATOM 1344 O O . ILE A 1 185 ? 6.590 -0.019 -9.947 1.00 95.38 185 ILE A O 1
ATOM 1348 N N . ILE A 1 186 ? 4.506 -0.179 -9.136 1.00 94.94 186 ILE A N 1
ATOM 1349 C CA . ILE A 1 186 ? 4.628 -1.600 -8.777 1.00 94.94 186 ILE A CA 1
ATOM 1350 C C . ILE A 1 186 ? 4.891 -2.436 -10.034 1.00 94.94 186 ILE A C 1
ATOM 1352 O O . ILE A 1 186 ? 5.819 -3.247 -10.062 1.00 94.94 186 ILE A O 1
ATOM 1356 N N . GLU A 1 187 ? 4.097 -2.222 -11.086 1.00 96.75 187 GLU A N 1
ATOM 1357 C CA . GLU A 1 187 ? 4.216 -3.004 -12.311 1.00 96.75 187 GLU A CA 1
ATOM 1358 C C . GLU A 1 187 ? 5.526 -2.745 -13.054 1.00 96.75 187 GLU A C 1
ATOM 1360 O O . GLU A 1 187 ? 6.152 -3.708 -13.483 1.00 96.75 187 GLU A O 1
ATOM 1365 N N . VAL A 1 188 ? 5.999 -1.500 -13.180 1.00 97.88 188 VAL A N 1
ATOM 1366 C CA . VAL A 1 188 ? 7.241 -1.229 -13.923 1.00 97.88 188 VAL A CA 1
ATOM 1367 C C . VAL A 1 188 ? 8.451 -1.885 -13.264 1.00 97.88 188 VAL A C 1
ATOM 1369 O O . VAL A 1 188 ? 9.274 -2.466 -13.964 1.00 97.88 188 VAL A O 1
ATOM 1372 N N . VAL A 1 189 ? 8.553 -1.871 -11.932 1.00 97.94 189 VAL A N 1
ATOM 1373 C CA . VAL A 1 189 ? 9.681 -2.511 -11.238 1.00 97.94 189 VAL A CA 1
ATOM 1374 C C . VAL A 1 189 ? 9.609 -4.031 -11.355 1.00 97.94 189 VAL A C 1
ATOM 1376 O O . VAL A 1 189 ? 10.621 -4.672 -11.646 1.00 97.94 189 VAL A O 1
ATOM 1379 N N . ALA A 1 190 ? 8.416 -4.606 -11.191 1.00 98.00 190 ALA A N 1
ATOM 1380 C CA . ALA A 1 190 ? 8.203 -6.034 -11.392 1.00 98.00 190 ALA A CA 1
ATOM 1381 C C . ALA A 1 190 ? 8.548 -6.458 -12.830 1.00 98.00 190 ALA A C 1
ATOM 1383 O O . ALA A 1 190 ? 9.251 -7.443 -13.036 1.00 98.00 190 ALA A O 1
ATOM 1384 N N . GLU A 1 191 ? 8.111 -5.700 -13.833 1.00 98.31 191 GLU A N 1
ATOM 1385 C CA . GLU A 1 191 ? 8.345 -6.007 -15.245 1.00 98.31 191 GLU A CA 1
ATOM 1386 C C . GLU A 1 191 ? 9.808 -5.787 -15.656 1.00 98.31 191 GLU A C 1
ATOM 1388 O O . GLU A 1 191 ? 10.326 -6.558 -16.458 1.00 98.31 191 GLU A O 1
ATOM 1393 N N . LEU A 1 192 ? 10.519 -4.811 -15.076 1.00 98.31 192 LEU A N 1
ATOM 1394 C CA . LEU A 1 192 ? 11.965 -4.649 -15.281 1.00 98.31 192 LEU A CA 1
ATOM 1395 C C . LEU A 1 192 ? 12.743 -5.878 -14.798 1.00 98.31 192 LEU A C 1
ATOM 1397 O O . LEU A 1 192 ? 13.689 -6.312 -15.462 1.00 98.31 192 LEU A O 1
ATOM 1401 N N . PHE A 1 193 ? 12.338 -6.440 -13.657 1.00 97.69 193 PHE A N 1
ATOM 1402 C CA . PHE A 1 193 ? 12.904 -7.680 -13.138 1.00 97.69 193 PHE A CA 1
ATOM 1403 C C . PHE A 1 193 ? 12.554 -8.869 -14.043 1.00 97.69 193 PHE A C 1
ATOM 1405 O O . PHE A 1 193 ? 13.453 -9.565 -14.510 1.00 97.69 193 PHE A O 1
ATOM 1412 N N . LEU A 1 194 ? 11.271 -9.063 -14.369 1.00 97.06 194 LEU A N 1
ATOM 1413 C CA . LEU A 1 194 ? 10.804 -10.173 -15.213 1.00 97.06 194 LEU A CA 1
ATOM 1414 C C . LEU A 1 194 ? 11.408 -10.155 -16.625 1.00 97.06 194 LEU A C 1
ATOM 1416 O O . LEU A 1 194 ? 11.728 -11.209 -17.166 1.00 97.06 194 LEU A O 1
ATOM 1420 N N . ALA A 1 195 ? 11.599 -8.973 -17.217 1.00 97.00 195 ALA A N 1
ATOM 1421 C CA . ALA A 1 195 ? 12.219 -8.808 -18.531 1.00 97.00 195 ALA A CA 1
ATOM 1422 C C . ALA A 1 195 ? 13.755 -8.938 -18.502 1.00 97.00 195 ALA A C 1
ATOM 1424 O O . ALA A 1 195 ? 14.407 -8.761 -19.533 1.00 97.00 195 ALA A O 1
ATOM 1425 N N . GLY A 1 196 ? 14.351 -9.199 -17.333 1.00 96.31 196 GLY A N 1
ATOM 1426 C CA . GLY A 1 196 ? 15.796 -9.321 -17.171 1.00 96.31 196 GLY A CA 1
ATOM 1427 C C . GLY A 1 196 ? 16.550 -8.027 -17.474 1.00 96.31 196 GLY A C 1
ATOM 1428 O O . GLY A 1 196 ? 17.695 -8.092 -17.908 1.00 96.31 196 GLY A O 1
ATOM 1429 N N . LEU A 1 197 ? 15.917 -6.862 -17.296 1.00 97.62 197 LEU A N 1
ATOM 1430 C CA . LEU A 1 197 ? 16.517 -5.529 -17.470 1.00 97.62 197 LEU A CA 1
ATOM 1431 C C . LEU A 1 197 ? 17.099 -4.982 -16.162 1.00 97.62 197 LEU A C 1
ATOM 1433 O O . LEU A 1 197 ? 17.967 -4.106 -16.170 1.00 97.62 197 LEU A O 1
ATOM 1437 N N . MET A 1 198 ? 16.628 -5.520 -15.041 1.00 97.31 198 MET A N 1
ATOM 1438 C CA . MET A 1 198 ? 17.072 -5.220 -13.691 1.00 97.31 198 MET A CA 1
ATOM 1439 C C . MET A 1 198 ? 17.377 -6.532 -12.968 1.00 97.31 198 MET A C 1
ATOM 1441 O O . MET A 1 198 ? 16.619 -7.494 -13.079 1.00 97.31 198 MET A O 1
ATOM 1445 N N . ASN A 1 199 ? 18.488 -6.582 -12.234 1.00 95.94 199 ASN A N 1
ATOM 1446 C CA . ASN A 1 199 ? 18.822 -7.766 -11.442 1.00 95.94 199 ASN A CA 1
ATOM 1447 C C . ASN A 1 199 ? 18.044 -7.803 -10.111 1.00 95.94 199 ASN A C 1
ATOM 1449 O O . ASN A 1 199 ? 17.368 -6.844 -9.736 1.00 95.94 199 ASN A O 1
ATOM 1453 N N . SER A 1 200 ? 18.168 -8.902 -9.365 1.00 95.31 200 SER A N 1
ATOM 1454 C CA . SER A 1 200 ? 17.478 -9.092 -8.081 1.00 95.31 200 SER A CA 1
ATOM 1455 C C . SER A 1 200 ? 17.861 -8.057 -7.013 1.00 95.31 200 SER A C 1
ATOM 1457 O O . SER A 1 200 ? 17.076 -7.795 -6.108 1.00 95.31 200 SER A O 1
ATOM 1459 N N . ASP A 1 201 ? 19.034 -7.425 -7.121 1.00 95.69 201 ASP A N 1
ATOM 1460 C CA . ASP A 1 201 ? 19.474 -6.349 -6.219 1.00 95.69 201 ASP A CA 1
ATOM 1461 C C . ASP A 1 201 ? 18.892 -4.975 -6.591 1.00 95.69 201 ASP A C 1
ATOM 1463 O O . ASP A 1 201 ? 19.193 -3.971 -5.933 1.00 95.69 201 ASP A O 1
ATOM 1467 N N . GLY A 1 202 ? 18.065 -4.907 -7.637 1.00 96.69 202 GLY A N 1
ATOM 1468 C CA . GLY A 1 202 ? 17.433 -3.682 -8.114 1.00 96.69 202 GLY A CA 1
ATOM 1469 C C . GLY A 1 202 ? 18.348 -2.808 -8.975 1.00 96.69 202 GLY A C 1
ATOM 1470 O O . GLY A 1 202 ? 18.119 -1.608 -9.080 1.00 96.69 202 GLY A O 1
ATOM 1471 N N . VAL A 1 203 ? 19.426 -3.352 -9.549 1.00 97.81 203 VAL A N 1
ATOM 1472 C CA . VAL A 1 203 ? 20.338 -2.587 -10.416 1.00 97.81 203 VAL A CA 1
ATOM 1473 C C . VAL A 1 203 ? 19.851 -2.640 -11.862 1.00 97.81 203 VAL A C 1
ATOM 1475 O O . VAL A 1 203 ? 19.852 -3.711 -12.478 1.00 97.81 203 VAL A O 1
ATOM 1478 N N . ILE A 1 204 ? 19.462 -1.486 -12.411 1.00 98.31 204 ILE A N 1
ATOM 1479 C CA . ILE A 1 204 ? 19.078 -1.346 -13.825 1.00 98.31 204 ILE A CA 1
ATOM 1480 C C . ILE A 1 204 ? 20.327 -1.540 -14.690 1.00 98.31 204 ILE A C 1
ATOM 1482 O O . ILE A 1 204 ? 21.351 -0.900 -14.451 1.00 98.31 204 ILE A O 1
ATOM 1486 N N . GLY A 1 205 ? 20.263 -2.426 -15.688 1.00 95.81 205 GLY A N 1
ATOM 1487 C CA . GLY A 1 205 ? 21.436 -2.757 -16.505 1.00 95.81 205 GLY A CA 1
ATOM 1488 C C . GLY A 1 205 ? 22.561 -3.436 -15.708 1.00 95.81 205 GLY A C 1
ATOM 1489 O O . GLY A 1 205 ? 23.728 -3.320 -16.074 1.00 95.81 205 GLY A O 1
ATOM 1490 N N . GLY A 1 206 ? 22.226 -4.070 -14.577 1.00 92.00 206 GLY A N 1
ATOM 1491 C CA . GLY A 1 206 ? 23.182 -4.738 -13.699 1.00 92.00 206 GLY A CA 1
ATOM 1492 C C . GLY A 1 206 ? 23.839 -5.982 -14.308 1.00 92.00 206 GLY A C 1
ATOM 1493 O O . GLY A 1 206 ? 23.545 -6.416 -15.417 1.00 92.00 206 GLY A O 1
ATOM 1494 N N . ALA A 1 207 ? 24.747 -6.603 -13.556 1.00 89.88 207 ALA A N 1
ATOM 1495 C CA . ALA A 1 207 ? 25.400 -7.830 -14.006 1.00 89.88 207 ALA A CA 1
ATOM 1496 C C . ALA A 1 207 ? 24.369 -8.934 -14.317 1.00 89.88 207 ALA A C 1
ATOM 1498 O O . ALA A 1 207 ? 23.474 -9.192 -13.512 1.00 89.88 207 ALA A O 1
ATOM 1499 N N . GLY A 1 208 ? 24.520 -9.586 -15.473 1.00 88.31 208 GLY A N 1
ATOM 1500 C CA . GLY A 1 208 ? 23.640 -10.671 -15.918 1.00 88.31 208 GLY A CA 1
ATOM 1501 C C . GLY A 1 208 ? 22.311 -10.223 -16.535 1.00 88.31 208 GLY A C 1
ATOM 1502 O O . GLY A 1 208 ? 21.531 -11.085 -16.930 1.00 88.31 208 GLY A O 1
ATOM 1503 N N . THR A 1 209 ? 22.046 -8.917 -16.651 1.00 94.25 209 THR A N 1
ATOM 1504 C CA . THR A 1 209 ? 20.854 -8.409 -17.342 1.00 94.25 209 THR A CA 1
ATOM 1505 C C . THR A 1 209 ? 21.078 -8.312 -18.852 1.00 94.25 209 THR A C 1
ATOM 1507 O O . THR A 1 209 ? 22.212 -8.264 -19.342 1.00 94.25 209 THR A O 1
ATOM 1510 N N . ARG A 1 210 ? 19.985 -8.293 -19.619 1.00 91.75 210 ARG A N 1
ATOM 1511 C CA . ARG A 1 210 ? 20.036 -8.112 -21.073 1.00 91.75 210 ARG A CA 1
ATOM 1512 C C . ARG A 1 210 ? 20.185 -6.632 -21.447 1.00 91.75 210 ARG A C 1
ATOM 1514 O O . ARG A 1 210 ? 19.661 -5.765 -20.743 1.00 91.75 210 ARG A O 1
ATOM 1521 N N . PRO A 1 211 ? 20.845 -6.317 -22.574 1.00 92.94 211 PRO A N 1
ATOM 1522 C CA . PRO A 1 211 ? 20.855 -4.959 -23.098 1.00 92.94 211 PRO A CA 1
ATOM 1523 C C . PRO A 1 211 ? 19.462 -4.561 -23.607 1.00 92.94 211 PRO A C 1
ATOM 1525 O O . PRO A 1 211 ? 18.684 -5.395 -24.072 1.00 92.94 211 PRO A O 1
ATOM 1528 N N . SER A 1 212 ? 19.167 -3.265 -23.569 1.00 96.25 212 SER A N 1
ATOM 1529 C CA . SER A 1 212 ? 17.976 -2.675 -24.181 1.00 96.25 212 SER A CA 1
ATOM 1530 C C . SER A 1 212 ? 18.297 -1.262 -24.650 1.00 96.25 212 SER A C 1
ATOM 1532 O O . SER A 1 212 ? 19.022 -0.539 -23.970 1.00 96.25 212 SER A O 1
ATOM 1534 N N . SER A 1 213 ? 17.725 -0.851 -25.783 1.00 95.94 213 SER A N 1
ATOM 1535 C CA . SER A 1 213 ? 17.806 0.533 -26.268 1.00 95.94 213 SER A CA 1
ATOM 1536 C C . SER A 1 213 ? 17.079 1.527 -25.359 1.00 95.94 213 SER A C 1
ATOM 1538 O O . SER A 1 213 ? 17.299 2.723 -25.483 1.00 95.94 213 SER A O 1
ATOM 1540 N N . ARG A 1 214 ? 16.223 1.043 -24.449 1.00 97.50 214 ARG A N 1
ATOM 1541 C CA . ARG A 1 214 ? 15.536 1.855 -23.435 1.00 97.50 214 ARG A CA 1
ATOM 1542 C C . ARG A 1 214 ? 16.377 2.105 -22.182 1.00 97.50 214 ARG A C 1
ATOM 1544 O O . ARG A 1 214 ? 15.942 2.866 -21.324 1.00 97.50 214 ARG A O 1
ATOM 1551 N N . ILE A 1 215 ? 17.535 1.457 -22.035 1.00 98.00 215 ILE A N 1
ATOM 1552 C CA . ILE A 1 215 ? 18.434 1.681 -20.898 1.00 98.00 215 ILE A CA 1
ATOM 1553 C C . ILE A 1 215 ? 19.496 2.704 -21.298 1.00 98.00 215 ILE A C 1
ATOM 1555 O O . ILE A 1 215 ? 20.298 2.467 -22.199 1.00 98.00 215 ILE A O 1
ATOM 1559 N N . GLU A 1 216 ? 19.530 3.820 -20.578 1.00 97.06 216 GLU A N 1
ATOM 1560 C CA . GLU A 1 216 ? 20.416 4.949 -20.859 1.00 97.06 216 GLU A CA 1
ATOM 1561 C C . GLU A 1 216 ? 21.316 5.271 -19.659 1.00 97.06 216 GLU A C 1
ATOM 1563 O O . GLU A 1 216 ? 20.904 5.061 -18.511 1.00 97.06 216 GLU A O 1
ATOM 1568 N N . PRO A 1 217 ? 22.527 5.813 -19.885 1.00 97.12 217 PRO A N 1
ATOM 1569 C CA . PRO A 1 217 ? 23.349 6.356 -18.811 1.00 97.12 217 PRO A CA 1
ATOM 1570 C C . PRO A 1 217 ? 22.662 7.527 -18.097 1.00 97.12 217 PRO A C 1
ATOM 1572 O O . PRO A 1 217 ? 22.156 8.450 -18.732 1.00 97.12 217 PRO A O 1
ATOM 1575 N N . ASP A 1 218 ? 22.725 7.520 -16.769 1.00 96.56 218 ASP A N 1
ATOM 1576 C CA . ASP A 1 218 ? 22.282 8.600 -15.888 1.00 96.56 218 ASP A CA 1
ATOM 1577 C C . ASP A 1 218 ? 2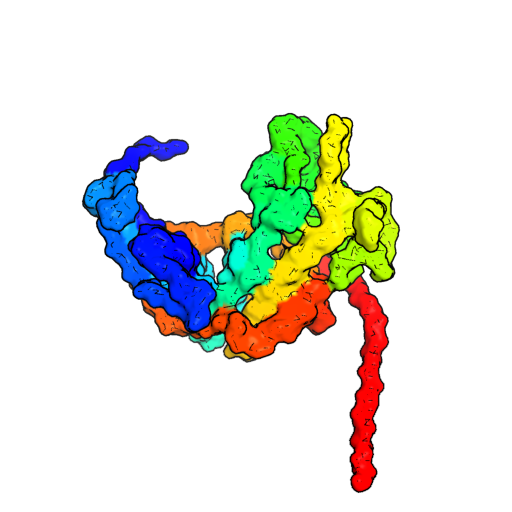3.366 8.854 -14.832 1.00 96.56 218 ASP A C 1
ATOM 1579 O O . ASP A 1 218 ? 23.436 8.208 -13.779 1.00 96.56 218 ASP A O 1
ATOM 1583 N N . GLY A 1 219 ? 24.320 9.723 -15.179 1.00 94.69 219 GLY A N 1
ATOM 1584 C CA . GLY A 1 219 ? 25.519 9.969 -14.382 1.00 94.69 219 GLY A CA 1
ATOM 1585 C C . GLY A 1 219 ? 26.379 8.710 -14.209 1.00 94.69 219 GLY A C 1
ATOM 1586 O O . GLY A 1 219 ? 27.017 8.245 -15.149 1.00 94.69 219 GLY A O 1
ATOM 1587 N N . ARG A 1 220 ? 26.439 8.185 -12.977 1.00 94.56 220 ARG A N 1
ATOM 1588 C CA . ARG A 1 220 ? 27.175 6.949 -12.625 1.00 94.56 220 ARG A CA 1
ATOM 1589 C C . ARG A 1 220 ? 26.286 5.701 -12.614 1.00 94.56 220 ARG A C 1
ATOM 1591 O O . ARG A 1 220 ? 26.764 4.621 -12.273 1.00 94.56 220 ARG A O 1
ATOM 1598 N N . THR A 1 221 ? 25.004 5.869 -12.902 1.00 97.00 221 THR A N 1
ATOM 1599 C CA . THR A 1 221 ? 23.979 4.827 -12.874 1.00 97.00 221 THR A CA 1
ATOM 1600 C C . THR A 1 221 ? 23.319 4.703 -14.242 1.00 97.00 221 THR A C 1
ATOM 1602 O O . THR A 1 221 ? 23.698 5.401 -15.182 1.00 97.00 221 THR A O 1
ATOM 1605 N N . MET A 1 222 ? 22.346 3.805 -14.356 1.00 98.00 222 MET A N 1
ATOM 1606 C CA . MET A 1 222 ? 21.496 3.683 -15.534 1.00 98.00 222 MET A CA 1
ATOM 1607 C C . MET A 1 222 ? 20.060 4.057 -15.166 1.00 98.00 222 MET A C 1
ATOM 1609 O O . MET A 1 222 ? 19.644 3.915 -14.012 1.00 98.00 222 MET A O 1
ATOM 1613 N N . ARG A 1 223 ? 19.297 4.485 -16.166 1.00 98.19 223 ARG A N 1
ATOM 1614 C CA . ARG A 1 223 ? 17.849 4.693 -16.087 1.00 98.19 223 ARG A CA 1
ATOM 1615 C C . ARG A 1 223 ? 17.154 3.932 -17.207 1.00 98.19 223 ARG A C 1
ATOM 1617 O O . ARG A 1 223 ? 17.774 3.625 -18.224 1.00 98.19 223 ARG A O 1
ATOM 1624 N N . TYR A 1 224 ? 15.871 3.653 -17.030 1.00 98.56 224 TYR A N 1
ATOM 1625 C CA . TYR A 1 224 ? 15.025 3.044 -18.051 1.00 98.56 224 TYR A CA 1
ATOM 1626 C C . TYR A 1 224 ? 14.001 4.054 -18.571 1.00 98.56 224 TYR A C 1
ATOM 1628 O O . TYR A 1 224 ? 13.272 4.652 -17.782 1.00 98.56 224 TYR A O 1
ATOM 1636 N N . VAL A 1 225 ? 13.922 4.232 -19.887 1.00 98.12 225 VAL A N 1
ATOM 1637 C CA . VAL A 1 225 ? 12.922 5.081 -20.543 1.00 98.12 225 VAL A CA 1
ATOM 1638 C C . VAL A 1 225 ? 11.620 4.296 -20.691 1.00 98.12 225 VAL A C 1
ATOM 1640 O O . VAL A 1 225 ? 11.529 3.383 -21.509 1.00 98.12 225 VAL A O 1
ATOM 1643 N N . LEU A 1 226 ? 10.606 4.646 -19.898 1.00 98.00 226 LEU A N 1
ATOM 1644 C CA . LEU A 1 226 ? 9.298 3.988 -19.927 1.00 98.00 226 LEU A CA 1
ATOM 1645 C C . LEU A 1 226 ? 8.406 4.542 -21.042 1.00 98.00 226 LEU A C 1
ATOM 1647 O O . LEU A 1 226 ? 7.701 3.784 -21.705 1.00 98.00 226 LEU A O 1
ATOM 1651 N N . HIS A 1 227 ? 8.425 5.857 -21.238 1.00 96.50 227 HIS A N 1
ATOM 1652 C CA . HIS A 1 227 ? 7.639 6.530 -22.263 1.00 96.50 227 HIS A CA 1
ATOM 1653 C C . HIS A 1 227 ? 8.412 7.727 -22.812 1.00 96.50 227 HIS A C 1
ATOM 1655 O O . HIS A 1 227 ? 8.984 8.493 -22.042 1.00 96.50 227 HIS A O 1
ATOM 1661 N N . ASP A 1 228 ? 8.415 7.874 -24.136 1.00 93.19 228 ASP A N 1
ATOM 1662 C CA . ASP A 1 228 ? 9.087 8.965 -24.840 1.00 93.19 228 ASP A CA 1
ATOM 1663 C C . ASP A 1 228 ? 8.081 9.694 -25.752 1.00 93.19 228 ASP A C 1
ATOM 1665 O O . ASP A 1 228 ? 7.686 9.148 -26.796 1.00 93.19 228 ASP A O 1
ATOM 1669 N N . PRO A 1 229 ? 7.587 10.869 -25.326 1.00 86.56 229 PRO A N 1
ATOM 1670 C CA . PRO A 1 229 ? 6.624 11.657 -26.083 1.00 86.56 229 PRO A CA 1
ATOM 1671 C C . PRO A 1 229 ? 7.191 12.171 -27.413 1.00 86.56 229 PRO A C 1
ATOM 1673 O O . PRO A 1 229 ? 8.296 12.697 -27.493 1.00 86.56 229 PRO A O 1
ATOM 1676 N N . GLN A 1 230 ? 6.393 12.098 -28.480 1.00 81.38 230 GLN A N 1
ATOM 1677 C CA . GLN A 1 230 ? 6.793 12.595 -29.809 1.00 81.38 230 GLN A CA 1
ATOM 1678 C C . GLN A 1 230 ? 6.642 14.120 -29.966 1.00 81.38 230 GLN A C 1
ATOM 1680 O O . GLN A 1 230 ? 6.999 14.677 -31.002 1.00 81.38 230 GLN A O 1
ATOM 1685 N N . ASP A 1 231 ? 6.099 14.801 -28.957 1.00 80.94 231 ASP A N 1
ATOM 1686 C CA . ASP A 1 231 ? 5.860 16.249 -28.945 1.00 80.94 231 ASP A CA 1
ATOM 1687 C C . ASP A 1 231 ? 7.046 17.065 -28.395 1.00 80.94 231 ASP A C 1
ATOM 1689 O O . ASP A 1 231 ? 6.976 18.293 -28.325 1.00 80.94 231 ASP A O 1
ATOM 1693 N N . GLY A 1 232 ? 8.147 16.394 -28.036 1.00 78.38 232 GLY A N 1
ATOM 1694 C CA . GLY A 1 232 ? 9.357 17.017 -27.501 1.00 78.38 232 GLY A CA 1
ATOM 1695 C C . GLY A 1 232 ? 9.313 17.304 -25.999 1.00 78.38 232 GLY A C 1
ATOM 1696 O O . GLY A 1 232 ? 10.236 17.940 -25.485 1.00 78.38 232 GLY A O 1
ATOM 1697 N N . SER A 1 233 ? 8.273 16.859 -25.287 1.00 85.88 233 SER A N 1
ATOM 1698 C CA . SER A 1 233 ? 8.273 16.860 -23.823 1.00 85.88 233 SER A CA 1
ATOM 1699 C C . SER A 1 233 ? 9.266 15.838 -23.252 1.00 85.88 233 SER A C 1
ATOM 1701 O O . SER A 1 233 ? 9.739 14.935 -23.941 1.00 85.88 233 SER A O 1
ATOM 1703 N N . SER A 1 234 ? 9.650 16.021 -21.985 1.00 89.94 234 SER A N 1
ATOM 1704 C CA . SER A 1 234 ? 10.637 15.155 -21.335 1.00 89.94 234 SER A CA 1
ATOM 1705 C C . SER A 1 234 ? 10.136 13.707 -21.237 1.00 89.94 234 SER A C 1
ATOM 1707 O O . SER A 1 234 ? 8.983 13.496 -20.854 1.00 89.94 234 SER A O 1
ATOM 1709 N N . PRO A 1 235 ? 10.998 12.705 -21.485 1.00 95.44 235 PRO A N 1
ATOM 1710 C CA . PRO A 1 235 ? 10.614 11.308 -21.349 1.00 95.44 235 PRO A CA 1
ATOM 1711 C C . PRO A 1 235 ? 10.293 10.956 -19.893 1.00 95.44 235 PRO A C 1
ATOM 1713 O O . PRO A 1 235 ? 10.933 11.445 -18.957 1.00 95.44 235 PRO A O 1
ATOM 1716 N N . LEU A 1 236 ? 9.342 10.042 -19.704 1.00 97.25 236 LEU A N 1
ATOM 1717 C CA . LEU A 1 236 ? 9.070 9.434 -18.406 1.00 97.25 236 LEU A CA 1
ATOM 1718 C C . LEU A 1 236 ? 10.057 8.289 -18.192 1.00 97.25 236 LEU A C 1
ATOM 1720 O O . LEU A 1 236 ? 10.065 7.300 -18.932 1.00 97.25 236 LEU A O 1
ATOM 1724 N N . VAL A 1 237 ? 10.899 8.433 -17.173 1.00 97.88 237 VAL A N 1
ATOM 1725 C CA . VAL A 1 237 ? 12.000 7.513 -16.879 1.00 97.88 237 VAL A CA 1
ATOM 1726 C C . VAL A 1 237 ? 11.880 6.923 -15.479 1.00 97.88 237 VAL A C 1
ATOM 1728 O O . VAL A 1 237 ? 11.324 7.547 -14.578 1.00 97.88 237 VAL A O 1
ATOM 1731 N N . ILE A 1 238 ? 12.446 5.731 -15.303 1.00 98.31 238 ILE A N 1
ATOM 1732 C CA . ILE A 1 238 ? 12.696 5.109 -14.002 1.00 98.31 238 ILE A CA 1
ATOM 1733 C C . ILE A 1 238 ? 14.190 5.185 -13.720 1.00 98.31 238 ILE A C 1
ATOM 1735 O O . ILE A 1 238 ? 15.000 4.607 -14.451 1.00 98.31 238 ILE A O 1
ATOM 1739 N N . THR A 1 239 ? 14.558 5.902 -12.668 1.00 98.31 239 THR A N 1
ATOM 1740 C CA . THR A 1 239 ? 15.950 6.072 -12.250 1.00 98.31 239 THR A CA 1
ATOM 1741 C C . THR A 1 239 ? 16.367 4.994 -11.255 1.00 98.31 239 THR A C 1
ATOM 1743 O O . THR A 1 239 ? 15.545 4.345 -10.603 1.00 98.31 239 THR A O 1
ATOM 1746 N N . GLN A 1 240 ? 17.676 4.833 -11.067 1.00 98.12 240 GLN A N 1
ATOM 1747 C CA . GLN A 1 240 ? 18.197 3.938 -10.038 1.00 98.12 240 GLN A CA 1
ATOM 1748 C C . GLN A 1 240 ? 17.759 4.346 -8.619 1.00 98.12 240 GLN A C 1
ATOM 1750 O O . GLN A 1 240 ? 17.572 3.468 -7.776 1.00 98.12 240 GLN A O 1
ATOM 1755 N N . ASN A 1 241 ? 17.584 5.645 -8.352 1.00 97.38 241 ASN A N 1
ATOM 1756 C CA . ASN A 1 241 ? 17.118 6.145 -7.056 1.00 97.38 241 ASN A CA 1
ATOM 1757 C C . ASN A 1 241 ? 15.643 5.812 -6.815 1.00 97.38 241 ASN A C 1
ATOM 1759 O O . ASN A 1 241 ? 15.297 5.435 -5.697 1.00 97.38 241 ASN A O 1
ATOM 1763 N N . ASP A 1 242 ? 14.808 5.857 -7.859 1.00 97.75 242 ASP A N 1
ATOM 1764 C CA . ASP A 1 242 ? 13.406 5.433 -7.770 1.00 97.75 242 ASP A CA 1
ATOM 1765 C C . ASP A 1 242 ? 13.318 3.961 -7.342 1.00 97.75 242 ASP A C 1
ATOM 1767 O O . ASP A 1 242 ? 12.603 3.629 -6.398 1.00 97.75 242 ASP A O 1
ATOM 1771 N N . ILE A 1 243 ? 14.127 3.083 -7.955 1.00 97.94 243 ILE A N 1
ATOM 1772 C CA . ILE A 1 243 ? 14.199 1.668 -7.555 1.00 97.94 243 ILE A CA 1
ATOM 1773 C C . ILE A 1 243 ? 14.597 1.523 -6.084 1.00 97.94 243 ILE A C 1
ATOM 1775 O O . ILE A 1 243 ? 14.016 0.709 -5.368 1.00 97.94 243 ILE A O 1
ATOM 1779 N N . ARG A 1 244 ? 15.559 2.321 -5.600 1.00 96.81 244 ARG A N 1
ATOM 1780 C CA . ARG A 1 244 ? 15.986 2.267 -4.193 1.00 96.81 244 ARG A CA 1
ATOM 1781 C C . ARG A 1 244 ? 14.873 2.703 -3.246 1.00 96.81 244 ARG A C 1
ATOM 1783 O O . ARG A 1 244 ? 14.660 2.021 -2.249 1.00 96.81 244 ARG A O 1
ATOM 1790 N N . ALA A 1 245 ? 14.141 3.769 -3.564 1.00 96.31 245 ALA A N 1
ATOM 1791 C CA . ALA A 1 245 ? 12.993 4.205 -2.769 1.00 96.31 245 ALA A CA 1
ATOM 1792 C C . ALA A 1 245 ? 11.916 3.107 -2.685 1.00 96.31 245 ALA A C 1
ATOM 1794 O O . ALA A 1 245 ? 11.425 2.798 -1.601 1.00 96.31 245 ALA A O 1
ATOM 1795 N N . ILE A 1 246 ? 11.623 2.448 -3.809 1.00 96.19 246 ILE A N 1
ATOM 1796 C CA . ILE A 1 246 ? 10.645 1.354 -3.886 1.00 96.19 246 ILE A CA 1
ATOM 1797 C C . ILE A 1 246 ? 11.117 0.120 -3.107 1.00 96.19 246 ILE A C 1
ATOM 1799 O O . ILE A 1 246 ? 10.321 -0.509 -2.411 1.00 96.19 246 ILE A O 1
ATOM 1803 N N . GLN A 1 247 ? 12.408 -0.221 -3.181 1.00 97.31 247 GLN A N 1
ATOM 1804 C CA . GLN A 1 247 ? 12.983 -1.318 -2.401 1.00 97.31 247 GLN A CA 1
ATOM 1805 C C . GLN A 1 247 ? 12.878 -1.063 -0.899 1.00 97.31 247 GLN A C 1
ATOM 1807 O O . GLN A 1 247 ? 12.487 -1.971 -0.173 1.00 97.31 247 GLN A O 1
ATOM 1812 N N . LEU A 1 248 ? 13.184 0.150 -0.430 1.00 95.94 248 LEU A N 1
ATOM 1813 C CA . LEU A 1 248 ? 13.034 0.498 0.986 1.00 95.94 248 LEU A CA 1
ATOM 1814 C C . LEU A 1 248 ? 11.570 0.346 1.424 1.00 95.94 248 LEU A C 1
ATOM 1816 O O . LEU A 1 248 ? 11.297 -0.314 2.426 1.00 95.94 248 LEU A O 1
ATOM 1820 N N . ALA A 1 249 ? 10.638 0.870 0.624 1.00 94.88 249 ALA A N 1
ATOM 1821 C CA . ALA A 1 249 ? 9.208 0.812 0.900 1.00 94.88 249 ALA A CA 1
ATOM 1822 C C . ALA A 1 249 ? 8.679 -0.626 0.992 1.00 94.88 249 ALA A C 1
ATOM 1824 O O . ALA A 1 249 ? 8.081 -1.014 1.997 1.00 94.88 249 ALA A O 1
ATOM 1825 N N . LYS A 1 250 ? 8.937 -1.455 -0.030 1.00 95.56 250 LYS A N 1
ATOM 1826 C CA . LYS A 1 250 ? 8.462 -2.848 -0.034 1.00 95.56 250 LYS A CA 1
ATOM 1827 C C . LYS A 1 250 ? 9.133 -3.704 1.036 1.00 95.56 250 LYS A C 1
ATOM 1829 O O . LYS A 1 250 ? 8.490 -4.591 1.585 1.00 95.56 250 LYS A O 1
ATOM 1834 N N . SER A 1 251 ? 10.392 -3.420 1.373 1.00 97.38 251 SER A N 1
ATOM 1835 C CA . SER A 1 251 ? 11.115 -4.164 2.412 1.00 97.38 251 SER A CA 1
ATOM 1836 C C . SER A 1 251 ? 10.580 -3.874 3.805 1.00 97.38 251 SER A C 1
ATOM 1838 O O . SER A 1 251 ? 10.480 -4.794 4.611 1.00 97.38 251 SER A O 1
ATOM 1840 N N . ALA A 1 252 ? 10.189 -2.625 4.080 1.00 96.31 252 ALA A N 1
ATOM 1841 C CA . ALA A 1 252 ? 9.527 -2.266 5.331 1.00 96.31 252 ALA A CA 1
ATOM 1842 C C . ALA A 1 252 ? 8.209 -3.031 5.490 1.00 96.31 252 ALA A C 1
ATOM 1844 O O . ALA A 1 252 ? 7.983 -3.662 6.527 1.00 96.31 252 ALA A O 1
ATOM 1845 N N . LEU A 1 253 ? 7.358 -3.030 4.457 1.00 96.62 253 LEU A N 1
ATOM 1846 C CA . LEU A 1 253 ? 6.095 -3.769 4.490 1.00 96.62 253 LEU A CA 1
ATOM 1847 C C . LEU A 1 253 ? 6.329 -5.265 4.711 1.00 96.62 253 LEU A C 1
ATOM 1849 O O . LEU A 1 253 ? 5.794 -5.838 5.658 1.00 96.62 253 LEU A O 1
ATOM 1853 N N . TYR A 1 254 ? 7.171 -5.884 3.882 1.00 97.88 254 TYR A N 1
ATOM 1854 C CA . TYR A 1 254 ? 7.447 -7.313 3.975 1.00 97.88 254 TYR A CA 1
ATOM 1855 C C . TYR A 1 254 ? 8.006 -7.700 5.351 1.00 97.88 254 TYR A C 1
ATOM 1857 O O . TYR A 1 254 ? 7.589 -8.706 5.924 1.00 97.88 254 TYR A O 1
ATOM 1865 N N . ALA A 1 255 ? 8.907 -6.888 5.916 1.00 97.62 255 ALA A N 1
ATOM 1866 C CA . ALA A 1 255 ? 9.449 -7.112 7.252 1.00 97.62 255 ALA A CA 1
ATOM 1867 C C . ALA A 1 255 ? 8.365 -7.066 8.336 1.00 97.62 255 ALA A C 1
ATOM 1869 O O . ALA A 1 255 ? 8.341 -7.937 9.204 1.00 97.62 255 ALA A O 1
ATOM 1870 N N . GLY A 1 256 ? 7.440 -6.104 8.257 1.00 97.56 256 GLY A N 1
ATOM 1871 C CA . GLY A 1 256 ? 6.283 -6.031 9.150 1.00 97.56 256 GLY A CA 1
ATOM 1872 C C . GLY A 1 256 ? 5.391 -7.271 9.050 1.00 97.56 256 GLY A C 1
ATOM 1873 O O . GLY A 1 256 ? 5.027 -7.850 10.071 1.00 97.56 256 GLY A O 1
ATOM 1874 N N . ILE A 1 257 ? 5.107 -7.740 7.829 1.00 98.38 257 ILE A N 1
ATOM 1875 C CA . ILE A 1 257 ? 4.315 -8.960 7.605 1.00 98.38 257 ILE A CA 1
ATOM 1876 C C . ILE A 1 257 ? 5.028 -10.171 8.213 1.00 98.38 257 ILE A C 1
ATOM 1878 O O . ILE A 1 257 ? 4.420 -10.945 8.951 1.00 98.38 257 ILE A O 1
ATOM 1882 N N . ARG A 1 258 ? 6.329 -10.327 7.941 1.00 98.12 258 ARG A N 1
ATOM 1883 C CA . ARG A 1 258 ? 7.125 -11.452 8.441 1.00 98.12 258 ARG A CA 1
ATOM 1884 C C . ARG A 1 258 ? 7.207 -11.467 9.968 1.00 98.12 258 ARG A C 1
ATOM 1886 O O . ARG A 1 258 ? 7.108 -12.542 10.546 1.00 98.12 258 ARG A O 1
ATO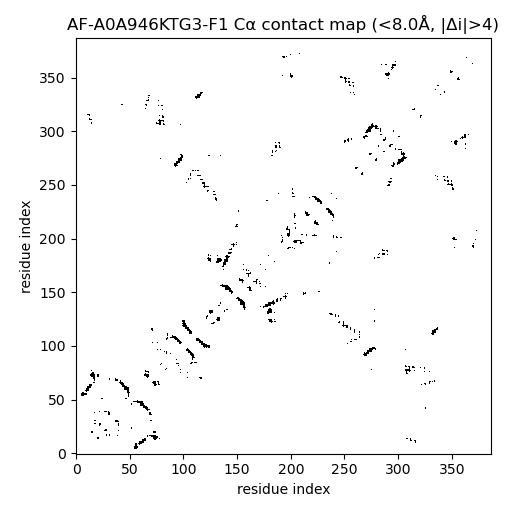M 1893 N N . LEU A 1 259 ? 7.305 -10.307 10.619 1.00 97.75 259 LEU A N 1
ATOM 1894 C CA . LEU A 1 259 ? 7.226 -10.217 12.080 1.00 97.75 259 LEU A CA 1
ATOM 1895 C C . LEU A 1 259 ? 5.893 -10.727 12.623 1.00 97.75 259 LEU A C 1
ATOM 1897 O O . LEU A 1 259 ? 5.889 -11.514 13.565 1.00 97.75 259 LEU A O 1
ATOM 1901 N N . LEU A 1 260 ? 4.765 -10.316 12.035 1.00 98.38 260 LEU A N 1
ATOM 1902 C CA . LEU A 1 260 ? 3.462 -10.824 12.473 1.00 98.38 260 LEU A CA 1
ATOM 1903 C C . LEU A 1 260 ? 3.361 -12.338 12.270 1.00 98.38 260 LEU A C 1
ATOM 1905 O O . LEU A 1 260 ? 2.845 -13.043 13.134 1.00 98.38 260 LEU A O 1
ATOM 1909 N N . MET A 1 261 ? 3.894 -12.848 11.158 1.00 98.31 261 MET A N 1
ATOM 1910 C CA . MET A 1 261 ? 3.952 -14.286 10.903 1.00 98.31 261 MET A CA 1
ATOM 1911 C C . MET A 1 261 ? 4.838 -15.024 11.921 1.00 98.31 261 MET A C 1
ATOM 1913 O O . MET A 1 261 ? 4.499 -16.138 12.307 1.00 98.31 261 MET A O 1
ATOM 1917 N N . ASP A 1 262 ? 5.940 -14.424 12.385 1.00 97.88 262 ASP A N 1
ATOM 1918 C CA . ASP A 1 262 ? 6.774 -14.990 13.455 1.00 97.88 262 ASP A CA 1
ATOM 1919 C C . ASP A 1 262 ? 6.006 -15.057 14.784 1.00 97.88 262 ASP A C 1
ATOM 1921 O O . ASP A 1 262 ? 6.002 -16.100 15.431 1.00 97.88 262 ASP A O 1
ATOM 1925 N N . HIS A 1 263 ? 5.298 -13.984 15.161 1.00 97.75 263 HIS A N 1
ATOM 1926 C CA . HIS A 1 263 ? 4.464 -13.931 16.374 1.00 97.75 263 HIS A CA 1
ATOM 1927 C C . HIS A 1 263 ? 3.271 -14.895 16.339 1.00 97.75 263 HIS A C 1
ATOM 1929 O O . HIS A 1 263 ? 2.828 -15.395 17.381 1.00 97.75 263 HIS A O 1
ATOM 1935 N N . LEU A 1 264 ? 2.732 -15.159 15.146 1.00 97.19 264 LEU A N 1
ATOM 1936 C CA . LEU A 1 264 ? 1.678 -16.150 14.936 1.00 97.19 264 LEU A CA 1
ATOM 1937 C C . LEU A 1 264 ? 2.223 -17.582 14.782 1.00 97.19 264 LEU A C 1
ATOM 1939 O O . LEU A 1 264 ? 1.437 -18.527 14.794 1.00 97.19 264 LEU A O 1
ATOM 1943 N N . GLU A 1 265 ? 3.549 -17.730 14.690 1.00 97.31 265 GLU A N 1
ATOM 1944 C CA . GLU A 1 265 ? 4.276 -18.986 14.480 1.00 97.31 265 GLU A CA 1
ATOM 1945 C C . GLU A 1 265 ? 3.865 -19.708 13.186 1.00 97.31 265 GLU A C 1
ATOM 1947 O O . GLU A 1 265 ? 3.638 -20.917 13.164 1.00 97.31 265 GLU A O 1
ATOM 1952 N N . VAL A 1 266 ? 3.765 -18.949 12.090 1.00 97.06 266 VAL A N 1
ATOM 1953 C CA . VAL A 1 266 ? 3.359 -19.454 10.772 1.00 97.06 266 VAL A CA 1
ATOM 1954 C C . VAL A 1 266 ? 4.341 -19.069 9.675 1.00 97.06 266 VAL A C 1
ATOM 1956 O O . VAL A 1 266 ? 4.996 -18.027 9.677 1.00 97.06 266 VAL A O 1
ATOM 1959 N N . ASP A 1 267 ? 4.424 -19.924 8.676 1.00 95.62 267 ASP A N 1
ATOM 1960 C CA . ASP A 1 267 ? 5.357 -19.852 7.558 1.00 95.62 267 ASP A CA 1
ATOM 1961 C C . ASP A 1 267 ? 4.644 -19.899 6.197 1.00 95.62 267 ASP A C 1
ATOM 1963 O O . ASP A 1 267 ? 5.293 -19.835 5.154 1.00 95.62 267 ASP A O 1
ATOM 1967 N N . HIS A 1 268 ? 3.308 -19.897 6.203 1.00 95.56 268 HIS A N 1
ATOM 1968 C CA . HIS A 1 268 ? 2.458 -19.780 5.019 1.00 95.56 268 HIS A CA 1
ATOM 1969 C C . HIS A 1 268 ? 1.277 -18.829 5.263 1.00 95.56 268 HIS A C 1
ATOM 1971 O O . HIS A 1 268 ? 0.965 -18.484 6.403 1.00 95.56 268 HIS A O 1
ATOM 1977 N N . LEU A 1 269 ? 0.647 -18.399 4.168 1.00 97.88 269 LEU A N 1
ATOM 1978 C CA . LEU A 1 269 ? -0.575 -17.598 4.145 1.00 97.88 269 LEU A CA 1
ATOM 1979 C C . LEU A 1 269 ? -1.589 -18.286 3.228 1.00 97.88 269 LEU A C 1
ATOM 1981 O O . LEU A 1 269 ? -1.243 -18.650 2.101 1.00 97.88 269 LEU A O 1
ATOM 1985 N N . ASP A 1 270 ? -2.834 -18.419 3.678 1.00 97.81 270 ASP A N 1
ATOM 1986 C CA . ASP A 1 270 ? -3.919 -18.998 2.879 1.00 97.81 270 ASP A CA 1
ATOM 1987 C C . ASP A 1 270 ? -4.630 -17.944 2.045 1.00 97.81 270 ASP A C 1
ATOM 1989 O O . ASP A 1 270 ? -5.033 -18.227 0.921 1.00 97.81 270 ASP A O 1
ATOM 1993 N N . HIS A 1 271 ? -4.761 -16.731 2.587 1.00 97.75 271 HIS A N 1
ATOM 1994 C CA . HIS A 1 271 ? -5.447 -15.618 1.944 1.00 97.75 271 HIS A CA 1
ATOM 1995 C C . HIS A 1 271 ? -4.688 -14.311 2.147 1.00 97.75 271 HIS A C 1
ATOM 1997 O O . HIS A 1 271 ? -4.233 -14.007 3.251 1.00 97.75 271 HIS A O 1
ATOM 2003 N N . ILE A 1 272 ? -4.620 -13.496 1.095 1.00 97.88 272 ILE A N 1
ATOM 2004 C CA . ILE A 1 272 ? -4.070 -12.140 1.161 1.00 97.88 272 ILE A CA 1
ATOM 2005 C C . ILE A 1 272 ? -5.087 -11.154 0.589 1.00 97.88 272 ILE A C 1
ATOM 2007 O O . ILE A 1 272 ? -5.610 -11.331 -0.513 1.00 97.88 272 ILE A O 1
ATOM 2011 N N . GLN A 1 273 ? -5.352 -10.088 1.335 1.00 95.94 273 GLN A N 1
ATOM 2012 C CA . GLN A 1 273 ? -6.242 -9.006 0.942 1.00 95.94 273 GLN A CA 1
ATOM 2013 C C . GLN A 1 273 ? -5.465 -7.690 0.914 1.00 95.94 273 GLN A C 1
ATOM 2015 O O . GLN A 1 273 ? -4.958 -7.244 1.939 1.00 95.94 273 GLN A O 1
ATOM 2020 N N . LEU A 1 274 ? -5.373 -7.068 -0.258 1.00 94.12 274 LEU A N 1
ATOM 2021 C CA . LEU A 1 274 ? -4.750 -5.758 -0.437 1.00 94.12 274 LEU A CA 1
ATOM 2022 C C . LEU A 1 274 ? -5.830 -4.674 -0.447 1.00 94.12 274 LEU A C 1
ATOM 2024 O O . LEU A 1 274 ? -6.635 -4.588 -1.378 1.00 94.12 274 LEU A O 1
ATOM 2028 N N . ALA A 1 275 ? -5.853 -3.868 0.603 1.00 90.56 275 ALA A N 1
ATOM 2029 C CA . ALA A 1 275 ? -6.697 -2.700 0.767 1.00 90.56 275 ALA A CA 1
ATOM 2030 C C . ALA A 1 275 ? -5.940 -1.405 0.421 1.00 90.56 275 ALA A C 1
ATOM 2032 O O . ALA A 1 275 ? -4.748 -1.405 0.102 1.00 90.56 275 ALA A O 1
ATOM 2033 N N . GLY A 1 276 ? -6.684 -0.304 0.439 1.00 80.50 276 GLY A N 1
ATOM 2034 C CA . GLY A 1 276 ? -6.185 1.051 0.253 1.00 80.50 276 GLY A CA 1
ATOM 2035 C C . GLY A 1 276 ? -6.687 1.686 -1.036 1.00 80.50 276 GLY A C 1
ATOM 2036 O O . GLY A 1 276 ? -7.123 1.014 -1.979 1.00 80.50 276 GLY A O 1
ATOM 2037 N N . ALA A 1 277 ? -6.623 3.017 -1.090 1.00 66.62 277 ALA A N 1
ATOM 2038 C CA . ALA A 1 277 ? -7.004 3.782 -2.278 1.00 66.62 277 ALA A CA 1
ATOM 2039 C C . ALA A 1 277 ? -6.191 3.341 -3.510 1.00 66.62 277 ALA A C 1
ATOM 2041 O O . ALA A 1 277 ? -6.747 3.183 -4.597 1.00 66.62 277 ALA A O 1
ATOM 2042 N N . PHE A 1 278 ? -4.905 3.034 -3.308 1.00 65.12 278 PHE A N 1
ATOM 2043 C CA . PHE A 1 278 ? -4.021 2.443 -4.315 1.00 65.12 278 PHE A CA 1
ATOM 2044 C C . PHE A 1 278 ? -4.348 0.970 -4.578 1.00 65.12 278 PHE A C 1
ATOM 2046 O O . PHE A 1 278 ? -4.328 0.540 -5.731 1.00 65.12 278 PHE A O 1
ATOM 2053 N N . GLY A 1 279 ? -4.713 0.226 -3.525 1.00 56.28 279 GLY A N 1
ATOM 2054 C CA . GLY A 1 279 ? -5.031 -1.202 -3.540 1.00 56.28 279 GLY A CA 1
ATOM 2055 C C . GLY A 1 279 ? -6.052 -1.604 -4.598 1.00 56.28 279 GLY A C 1
ATOM 2056 O O . GLY A 1 279 ? -5.872 -2.630 -5.250 1.00 56.28 279 GLY A O 1
ATOM 2057 N N . SER A 1 280 ? -7.077 -0.774 -4.829 1.00 64.56 280 SER A N 1
ATOM 2058 C CA . SER A 1 280 ? -8.204 -1.031 -5.750 1.00 64.56 280 SER A CA 1
ATOM 2059 C C . SER A 1 280 ? -7.821 -1.420 -7.189 1.00 64.56 280 SER A C 1
ATOM 2061 O O . SER A 1 280 ? -8.590 -2.113 -7.856 1.00 64.56 280 SER A O 1
ATOM 2063 N N . HIS A 1 281 ? -6.628 -1.037 -7.656 1.00 72.50 281 HIS A N 1
ATOM 2064 C CA . HIS A 1 281 ? -6.154 -1.305 -9.017 1.00 72.50 281 HIS A CA 1
ATOM 2065 C C . HIS A 1 281 ? -4.768 -1.974 -9.068 1.00 72.50 281 HIS A C 1
ATOM 2067 O O . HIS A 1 281 ? -4.134 -1.972 -10.122 1.00 72.50 281 HIS A O 1
ATOM 2073 N N . ILE A 1 282 ? -4.285 -2.556 -7.966 1.00 86.12 282 ILE A N 1
ATOM 2074 C CA . ILE A 1 282 ? -2.996 -3.266 -7.944 1.00 86.12 282 ILE A CA 1
ATOM 2075 C C . ILE A 1 282 ? -3.124 -4.621 -8.649 1.00 86.12 282 ILE A C 1
ATOM 2077 O O . ILE A 1 282 ? -3.996 -5.426 -8.323 1.00 86.12 282 ILE A O 1
ATOM 2081 N N . ASP A 1 283 ? -2.212 -4.905 -9.580 1.00 92.94 283 ASP A N 1
ATOM 2082 C CA . ASP A 1 283 ? -2.007 -6.259 -10.093 1.00 92.94 283 ASP A CA 1
ATOM 2083 C C . ASP A 1 283 ? -1.295 -7.096 -9.022 1.00 92.94 283 ASP A C 1
ATOM 2085 O O . ASP A 1 283 ? -0.117 -6.894 -8.708 1.00 92.94 283 ASP A O 1
ATOM 2089 N N . THR A 1 284 ? -2.043 -8.027 -8.432 1.00 94.56 284 THR A N 1
ATOM 2090 C CA . THR A 1 284 ? -1.592 -8.841 -7.299 1.00 94.56 284 THR A CA 1
ATOM 2091 C C . THR A 1 284 ? -0.402 -9.726 -7.656 1.00 94.56 284 THR A C 1
ATOM 2093 O O . THR A 1 284 ? 0.471 -9.948 -6.815 1.00 94.56 284 THR A O 1
ATOM 2096 N N . LEU A 1 285 ? -0.292 -10.171 -8.912 1.00 95.88 285 LEU A N 1
ATOM 2097 C CA . LEU A 1 285 ? 0.864 -10.936 -9.368 1.00 95.88 285 LEU A CA 1
ATOM 2098 C C . LEU A 1 285 ? 2.114 -10.056 -9.380 1.00 95.88 285 LEU A C 1
ATOM 2100 O O . LEU A 1 285 ? 3.149 -10.480 -8.878 1.00 95.88 285 LEU A O 1
ATOM 2104 N N . ARG A 1 286 ? 2.036 -8.828 -9.908 1.00 96.69 286 ARG A N 1
ATOM 2105 C CA . ARG A 1 286 ? 3.195 -7.916 -9.972 1.00 96.69 286 ARG A CA 1
ATOM 2106 C C . ARG A 1 286 ? 3.594 -7.410 -8.589 1.00 96.69 286 ARG A C 1
ATOM 2108 O O . ARG A 1 286 ? 4.786 -7.313 -8.311 1.00 96.69 286 ARG A O 1
ATOM 2115 N N . ALA A 1 287 ? 2.628 -7.187 -7.700 1.00 95.44 287 ALA A N 1
ATOM 2116 C CA . ALA A 1 287 ? 2.905 -6.919 -6.290 1.00 95.44 287 ALA A CA 1
ATOM 2117 C C . ALA A 1 287 ? 3.669 -8.078 -5.624 1.00 95.44 287 ALA A C 1
ATOM 2119 O O . ALA A 1 287 ? 4.637 -7.845 -4.899 1.00 95.44 287 ALA A O 1
ATOM 2120 N N . THR A 1 288 ? 3.294 -9.326 -5.922 1.00 97.00 288 THR A N 1
ATOM 2121 C CA . THR A 1 288 ? 3.998 -10.515 -5.412 1.00 97.00 288 THR A CA 1
ATOM 2122 C C . THR A 1 288 ? 5.396 -10.650 -6.032 1.00 97.00 288 THR A C 1
ATOM 2124 O O . THR A 1 288 ? 6.358 -10.900 -5.315 1.00 97.00 288 THR A O 1
ATOM 2127 N N . VAL A 1 289 ? 5.555 -10.402 -7.340 1.00 97.62 289 VAL A N 1
ATOM 2128 C CA . VAL A 1 289 ? 6.866 -10.394 -8.031 1.00 97.62 289 VAL A CA 1
ATOM 2129 C C . VAL A 1 289 ? 7.818 -9.365 -7.430 1.00 97.62 289 VAL A C 1
ATOM 2131 O O . VAL A 1 289 ? 8.992 -9.661 -7.222 1.00 97.62 289 VAL A O 1
ATOM 2134 N N . LEU A 1 290 ? 7.323 -8.161 -7.134 1.00 97.06 290 LEU A N 1
ATOM 2135 C CA . LEU A 1 290 ? 8.099 -7.120 -6.459 1.00 97.06 290 LEU A CA 1
ATOM 2136 C C . LEU A 1 290 ? 8.577 -7.573 -5.063 1.00 97.06 290 LEU A C 1
ATOM 2138 O O . LEU A 1 290 ? 9.568 -7.054 -4.541 1.00 97.06 290 LEU A O 1
ATOM 2142 N N . GLY A 1 291 ? 7.888 -8.548 -4.465 1.00 96.50 291 GLY A N 1
ATOM 2143 C CA . GLY A 1 291 ? 8.051 -8.943 -3.073 1.00 96.50 291 GLY A CA 1
ATOM 2144 C C . GLY A 1 291 ? 7.431 -7.934 -2.118 1.00 96.50 291 GLY A C 1
ATOM 2145 O O . GLY A 1 291 ? 7.976 -7.690 -1.048 1.00 96.50 291 GLY A O 1
ATOM 2146 N N . LEU A 1 292 ? 6.333 -7.292 -2.534 1.00 95.31 292 LEU A N 1
ATOM 2147 C CA . LEU A 1 292 ? 5.542 -6.423 -1.663 1.00 95.31 292 LEU A CA 1
ATOM 2148 C C . LEU A 1 292 ? 4.830 -7.238 -0.575 1.00 95.31 292 LEU A C 1
ATOM 2150 O O . LEU A 1 292 ? 4.668 -6.775 0.548 1.00 95.31 292 LEU A O 1
ATOM 2154 N N . ILE A 1 293 ? 4.433 -8.462 -0.925 1.00 96.31 293 ILE A N 1
ATOM 2155 C CA . ILE A 1 293 ? 3.782 -9.437 -0.052 1.00 96.31 293 ILE A CA 1
ATOM 2156 C C . ILE A 1 293 ? 4.471 -10.804 -0.165 1.00 96.31 293 ILE A C 1
ATOM 2158 O O . ILE A 1 293 ? 5.069 -11.088 -1.208 1.00 96.31 293 ILE A O 1
ATOM 2162 N N . PRO A 1 294 ? 4.385 -11.655 0.876 1.00 97.44 294 PRO A N 1
ATOM 2163 C CA . PRO A 1 294 ? 4.831 -13.041 0.806 1.00 97.44 294 PRO A CA 1
ATOM 2164 C C . PRO A 1 294 ? 4.068 -13.857 -0.232 1.00 97.44 294 PRO A C 1
ATOM 2166 O O . PRO A 1 294 ? 3.001 -13.471 -0.712 1.00 97.44 294 PRO A O 1
ATOM 2169 N N . ASP A 1 295 ? 4.626 -15.019 -0.549 1.00 97.25 295 ASP A N 1
ATOM 2170 C CA . ASP A 1 295 ? 3.999 -15.953 -1.467 1.00 97.25 295 ASP A CA 1
ATOM 2171 C C . ASP A 1 295 ? 2.698 -16.530 -0.897 1.00 97.25 295 ASP A C 1
ATOM 2173 O O . ASP A 1 295 ? 2.590 -16.877 0.280 1.00 97.25 295 ASP A O 1
ATOM 2177 N N . CYS A 1 296 ? 1.719 -16.652 -1.780 1.00 96.88 296 CYS A N 1
ATOM 2178 C CA . CYS A 1 296 ? 0.434 -17.288 -1.553 1.00 96.88 296 CYS A CA 1
ATOM 2179 C C . CYS A 1 296 ? -0.047 -17.824 -2.906 1.00 96.88 296 CYS A C 1
ATOM 2181 O O . CYS A 1 296 ? 0.462 -17.433 -3.965 1.00 96.88 296 CYS A O 1
ATOM 2183 N N . LEU A 1 297 ? -1.029 -18.725 -2.905 1.00 96.94 297 LEU A N 1
ATOM 2184 C CA . LEU A 1 297 ? -1.660 -19.136 -4.154 1.00 96.94 297 LEU A CA 1
ATOM 2185 C C . LEU A 1 297 ? -2.266 -17.900 -4.838 1.00 96.94 297 LEU A C 1
ATOM 2187 O O . LEU A 1 297 ? -3.057 -17.204 -4.207 1.00 96.94 297 LEU A O 1
ATOM 2191 N N . PRO A 1 298 ? -1.956 -17.622 -6.118 1.00 95.62 298 PRO A N 1
ATOM 2192 C CA . PRO A 1 298 ? -2.378 -16.374 -6.753 1.00 95.62 298 PRO A CA 1
ATOM 2193 C C . PRO A 1 298 ? -3.888 -16.115 -6.743 1.00 95.62 298 PRO A C 1
ATOM 2195 O O . PRO A 1 298 ? -4.307 -14.967 -6.643 1.00 95.62 298 PRO A O 1
ATOM 2198 N N . ASP A 1 299 ? -4.703 -17.171 -6.790 1.00 96.19 299 ASP A N 1
ATOM 2199 C CA . ASP A 1 299 ? -6.168 -17.068 -6.718 1.00 96.19 299 ASP A CA 1
ATOM 2200 C C . ASP A 1 299 ? -6.691 -16.696 -5.320 1.00 96.19 299 ASP A C 1
ATOM 2202 O O . ASP A 1 299 ? -7.861 -16.352 -5.170 1.00 96.19 299 ASP A O 1
ATOM 2206 N N . GLN A 1 300 ? -5.831 -16.743 -4.302 1.00 96.88 300 GLN A N 1
ATOM 2207 C CA . GLN A 1 300 ? -6.131 -16.357 -2.925 1.00 96.88 300 GLN A CA 1
ATOM 2208 C C . GLN A 1 300 ? -5.605 -14.964 -2.556 1.00 96.88 300 GLN A C 1
ATOM 2210 O O . GLN A 1 300 ? -5.769 -14.518 -1.418 1.00 96.88 300 GLN A O 1
ATOM 2215 N N . VAL A 1 301 ? -5.004 -14.255 -3.516 1.00 96.06 301 VAL A N 1
ATOM 2216 C CA . VAL A 1 301 ? -4.560 -12.869 -3.360 1.00 96.06 301 VAL A CA 1
ATOM 2217 C C . VAL A 1 301 ? -5.543 -11.958 -4.083 1.00 96.06 301 VAL A C 1
ATOM 2219 O O . VAL A 1 301 ? -5.641 -11.980 -5.311 1.00 96.06 301 VAL A O 1
ATOM 2222 N N . ARG A 1 302 ? -6.263 -11.122 -3.332 1.00 93.25 302 ARG A N 1
ATOM 2223 C CA . ARG A 1 302 ? -7.286 -10.224 -3.883 1.00 93.25 302 ARG A CA 1
ATOM 2224 C C . ARG A 1 302 ? -7.084 -8.779 -3.460 1.00 93.25 302 ARG A C 1
ATOM 2226 O O . ARG A 1 302 ? -6.663 -8.500 -2.343 1.00 93.25 302 ARG A O 1
ATOM 2233 N N . SER A 1 303 ? -7.459 -7.860 -4.341 1.00 91.06 303 SER A N 1
ATOM 2234 C CA . SER A 1 303 ? -7.664 -6.462 -3.973 1.00 91.06 303 SER A CA 1
ATOM 2235 C C . SER A 1 303 ? -9.070 -6.273 -3.402 1.00 91.06 303 SER A C 1
ATOM 2237 O O . SER A 1 303 ? -10.035 -6.806 -3.951 1.00 91.06 303 SER A O 1
ATOM 2239 N N . VAL A 1 304 ? -9.186 -5.520 -2.308 1.00 89.19 304 VAL A N 1
ATOM 2240 C CA . VAL A 1 304 ? -10.467 -5.188 -1.654 1.00 89.19 304 VAL A CA 1
ATOM 2241 C C . VAL A 1 304 ? -10.804 -3.692 -1.723 1.00 89.19 304 VAL A C 1
ATOM 2243 O O . VAL A 1 304 ? -11.832 -3.261 -1.207 1.00 89.19 304 VAL A O 1
ATOM 2246 N N . GLY A 1 305 ? -9.972 -2.893 -2.399 1.00 88.06 305 GLY A N 1
ATOM 2247 C CA . GLY A 1 305 ? -10.176 -1.453 -2.569 1.00 88.06 305 GLY A CA 1
ATOM 2248 C C . GLY A 1 305 ? -10.141 -0.661 -1.257 1.00 88.06 305 GLY A C 1
ATOM 2249 O O . GLY A 1 305 ? -9.391 -0.991 -0.340 1.00 88.06 305 GLY A O 1
ATOM 2250 N N . ASN A 1 306 ? -10.943 0.408 -1.165 1.00 90.50 306 ASN A N 1
ATOM 2251 C CA . ASN A 1 306 ? -11.013 1.257 0.030 1.00 90.50 306 ASN A CA 1
ATOM 2252 C C . ASN A 1 306 ? -11.813 0.578 1.163 1.00 90.50 306 ASN A C 1
ATOM 2254 O O . ASN A 1 306 ? -12.971 0.917 1.428 1.00 90.50 306 ASN A O 1
ATOM 2258 N N . ALA A 1 307 ? -11.181 -0.393 1.821 1.00 93.81 307 ALA A N 1
ATOM 2259 C CA . ALA A 1 307 ? -11.764 -1.168 2.911 1.00 93.81 307 ALA A CA 1
ATOM 2260 C C . ALA A 1 307 ? -12.079 -0.315 4.153 1.00 93.81 307 ALA A C 1
ATOM 2262 O O . ALA A 1 307 ? -13.100 -0.559 4.801 1.00 93.81 307 ALA A O 1
ATOM 2263 N N . ALA A 1 308 ? -11.278 0.715 4.449 1.00 94.94 308 ALA A N 1
ATOM 2264 C CA . ALA A 1 308 ? -11.566 1.668 5.521 1.00 94.94 308 ALA A CA 1
ATOM 2265 C C . ALA A 1 308 ? -12.868 2.444 5.248 1.00 94.94 308 ALA A C 1
ATOM 2267 O O . ALA A 1 308 ? -13.736 2.542 6.114 1.00 94.94 308 ALA A O 1
ATOM 2268 N N . GLY A 1 309 ? -13.065 2.920 4.013 1.00 95.31 309 GLY A N 1
ATOM 2269 C CA . GLY A 1 309 ? -14.307 3.572 3.592 1.00 95.31 309 GLY A CA 1
ATOM 2270 C C . GLY A 1 309 ? -15.521 2.641 3.668 1.00 95.31 309 GLY A C 1
ATOM 2271 O O . GLY A 1 309 ? -16.563 3.026 4.198 1.00 95.31 309 GLY A O 1
ATOM 2272 N N . ALA A 1 310 ? -15.384 1.394 3.207 1.00 96.06 310 ALA A N 1
ATOM 2273 C CA . ALA A 1 310 ? -16.441 0.389 3.334 1.00 96.06 310 ALA A CA 1
ATOM 2274 C C . ALA A 1 310 ? -16.794 0.106 4.808 1.00 96.06 310 ALA A C 1
ATOM 2276 O O . ALA A 1 310 ? -17.970 0.032 5.164 1.00 96.06 310 ALA A O 1
ATOM 2277 N N . GLY A 1 311 ? -15.788 0.016 5.681 1.00 97.75 311 GLY A N 1
ATOM 2278 C CA . GLY A 1 311 ? -15.972 -0.157 7.120 1.00 97.75 311 GLY A CA 1
ATOM 2279 C C . GLY A 1 311 ? -16.640 1.035 7.799 1.00 97.75 311 GLY A C 1
ATOM 2280 O O . GLY A 1 311 ? -17.506 0.846 8.651 1.00 97.75 311 GLY A O 1
ATOM 2281 N N . ALA A 1 312 ? -16.311 2.260 7.380 1.00 98.12 312 ALA A N 1
ATOM 2282 C CA . ALA A 1 312 ? -16.974 3.469 7.860 1.00 98.12 312 ALA A CA 1
ATOM 2283 C C . ALA A 1 312 ? -18.468 3.475 7.501 1.00 98.12 312 ALA A C 1
ATOM 2285 O O . ALA A 1 312 ? -19.295 3.827 8.338 1.00 98.12 312 ALA A O 1
ATOM 2286 N N . VAL A 1 313 ? -18.835 3.015 6.297 1.00 98.12 313 VAL A N 1
ATOM 2287 C CA . VAL A 1 313 ? -20.243 2.851 5.892 1.00 98.12 313 VAL A CA 1
ATOM 2288 C C . VAL A 1 313 ? -20.943 1.774 6.729 1.00 98.12 313 VAL A C 1
ATOM 2290 O O . VAL A 1 313 ? -22.071 1.985 7.171 1.00 98.12 313 VAL A O 1
ATOM 2293 N N . ILE A 1 314 ? -20.281 0.645 7.002 1.00 98.38 314 ILE A N 1
ATOM 2294 C CA . ILE A 1 314 ? -20.821 -0.404 7.884 1.00 98.38 314 ILE A CA 1
ATOM 2295 C C . ILE A 1 314 ? -21.086 0.157 9.286 1.00 98.38 314 ILE A C 1
ATOM 2297 O O . ILE A 1 314 ? -22.177 -0.028 9.827 1.00 98.38 314 ILE A O 1
ATOM 2301 N N . ALA A 1 315 ? -20.121 0.878 9.858 1.00 98.31 315 ALA A N 1
ATOM 2302 C CA . ALA A 1 315 ? -20.278 1.535 11.148 1.00 98.31 315 ALA A CA 1
ATOM 2303 C C . ALA A 1 315 ? -21.390 2.594 11.116 1.00 98.31 315 ALA A C 1
ATOM 2305 O O . ALA A 1 315 ? -22.179 2.670 12.056 1.00 98.31 315 ALA A O 1
ATOM 2306 N N . LEU A 1 316 ? -21.512 3.377 10.039 1.00 98.38 316 LEU A N 1
ATOM 2307 C CA . LEU A 1 316 ? -22.568 4.381 9.885 1.00 98.38 316 LEU A CA 1
ATOM 2308 C C . LEU A 1 316 ? -23.953 3.733 9.953 1.00 98.38 316 LEU A C 1
ATOM 2310 O O . LEU A 1 316 ? -24.807 4.203 10.696 1.00 98.38 316 LEU A O 1
ATOM 2314 N N . LEU A 1 317 ? -24.142 2.617 9.249 1.00 98.06 317 LEU A N 1
ATOM 2315 C CA . LEU A 1 317 ? -25.439 1.955 9.098 1.00 98.06 317 LEU A CA 1
ATOM 2316 C C . LEU A 1 317 ? -25.775 0.948 10.212 1.00 98.06 317 LEU A C 1
ATOM 2318 O O . LEU A 1 317 ? -26.915 0.489 10.282 1.00 98.06 317 LEU A O 1
ATOM 2322 N N . SER A 1 318 ? -24.822 0.579 11.075 1.00 98.19 318 SER A N 1
ATOM 2323 C CA . SER A 1 318 ? -25.016 -0.470 12.084 1.00 98.19 318 SER A CA 1
ATOM 2324 C C . SER A 1 318 ? -24.426 -0.111 13.447 1.00 98.19 318 SER A C 1
ATOM 2326 O O . SER A 1 318 ? -23.219 -0.182 13.677 1.00 98.19 318 SER A O 1
ATOM 2328 N N . GLY A 1 319 ? -25.306 0.168 14.414 1.00 96.94 319 GLY A N 1
ATOM 2329 C CA . GLY A 1 319 ? -24.912 0.331 15.818 1.00 96.94 319 GLY A CA 1
ATOM 2330 C C . GLY A 1 319 ? -24.310 -0.942 16.427 1.00 96.94 319 GLY A C 1
ATOM 2331 O O . GLY A 1 319 ? -23.411 -0.852 17.260 1.00 96.94 319 GLY A O 1
ATOM 2332 N N . ALA A 1 320 ? -24.739 -2.124 15.970 1.00 98.12 320 ALA A N 1
ATOM 2333 C CA . ALA A 1 320 ? -24.144 -3.393 16.385 1.00 98.12 320 ALA A CA 1
ATOM 2334 C C . ALA A 1 320 ? -22.689 -3.511 15.906 1.00 98.12 320 ALA A C 1
ATOM 2336 O O . ALA A 1 320 ? -21.835 -3.919 16.683 1.00 98.12 320 ALA A O 1
ATOM 2337 N N . ALA A 1 321 ? -22.381 -3.073 14.679 1.00 98.00 321 ALA A N 1
ATOM 2338 C CA . ALA A 1 321 ? -21.006 -3.059 14.177 1.00 98.00 321 ALA A CA 1
ATOM 2339 C C . ALA A 1 321 ? -20.106 -2.106 14.981 1.00 98.00 321 ALA A C 1
ATOM 2341 O O . ALA A 1 321 ? -18.956 -2.436 15.254 1.00 98.00 321 ALA A O 1
ATOM 2342 N N . ARG A 1 322 ? -20.631 -0.953 15.429 1.00 97.62 322 ARG A N 1
ATOM 2343 C CA . ARG A 1 322 ? -19.895 -0.036 16.325 1.00 97.62 322 ARG A CA 1
ATOM 2344 C C . ARG A 1 322 ? -19.567 -0.674 17.673 1.00 97.62 322 ARG A C 1
ATOM 2346 O O . ARG A 1 322 ? -18.515 -0.392 18.239 1.00 97.62 322 ARG A O 1
ATOM 2353 N N . GLN A 1 323 ? -20.470 -1.488 18.214 1.00 96.88 323 GLN A N 1
ATOM 2354 C CA . GLN A 1 323 ? -20.233 -2.217 19.464 1.00 96.88 323 GLN A CA 1
ATOM 2355 C C . GLN A 1 323 ? -19.239 -3.364 19.256 1.00 96.88 323 GLN A C 1
ATOM 2357 O O . GLN A 1 323 ? -18.320 -3.518 20.054 1.00 96.88 323 GLN A O 1
ATOM 2362 N N . ASP A 1 324 ? -19.395 -4.110 18.162 1.00 97.38 324 ASP A N 1
ATOM 2363 C CA . ASP A 1 324 ? -18.525 -5.223 17.777 1.00 97.38 324 ASP A CA 1
ATOM 2364 C C . ASP A 1 324 ? -17.068 -4.763 17.640 1.00 97.38 324 ASP A C 1
ATOM 2366 O O . ASP A 1 324 ? -16.184 -5.267 18.329 1.00 97.38 324 ASP A O 1
ATOM 2370 N N . ILE A 1 325 ? -16.811 -3.713 16.849 1.00 97.69 325 ILE A N 1
ATOM 2371 C CA . ILE A 1 325 ? -15.437 -3.239 16.641 1.00 97.69 325 ILE A CA 1
ATOM 2372 C C . ILE A 1 325 ? -14.795 -2.710 17.922 1.00 97.69 325 ILE A C 1
ATOM 2374 O O . ILE A 1 325 ? -13.609 -2.931 18.137 1.00 97.69 325 ILE A O 1
ATOM 2378 N N . GLN A 1 326 ? -15.567 -2.069 18.807 1.00 95.94 326 GLN A N 1
ATOM 2379 C CA . GLN A 1 326 ? -15.066 -1.628 20.110 1.00 95.94 326 GLN A CA 1
ATOM 2380 C C . GLN A 1 326 ? -14.610 -2.793 20.989 1.00 95.94 326 GLN A C 1
ATOM 2382 O O . GLN A 1 326 ? -13.700 -2.608 21.791 1.00 95.94 326 GLN A O 1
ATOM 2387 N N . HIS A 1 327 ? -15.216 -3.972 20.850 1.00 95.94 327 HIS A N 1
ATOM 2388 C CA . HIS A 1 327 ? -14.752 -5.170 21.537 1.00 95.94 327 HIS A CA 1
ATOM 2389 C C . HIS A 1 327 ? -13.528 -5.768 20.840 1.00 95.94 327 HIS A C 1
ATOM 2391 O O . HIS A 1 327 ? -12.509 -5.978 21.497 1.00 95.94 327 HIS A O 1
ATOM 2397 N N . ILE A 1 328 ? -13.584 -5.949 19.516 1.00 96.69 328 ILE A N 1
ATOM 2398 C CA . ILE A 1 328 ? -12.504 -6.573 18.739 1.00 96.69 328 ILE A CA 1
ATOM 2399 C C . ILE A 1 328 ? -11.171 -5.852 18.961 1.00 96.69 328 ILE A C 1
ATOM 2401 O O . ILE A 1 328 ? -10.176 -6.508 19.251 1.00 96.69 328 ILE A O 1
ATOM 2405 N N . VAL A 1 329 ? -11.134 -4.513 18.913 1.00 96.12 329 VAL A N 1
ATOM 2406 C CA . VAL A 1 329 ? -9.875 -3.756 19.088 1.00 96.12 329 VAL A CA 1
ATOM 2407 C C . VAL A 1 329 ? -9.190 -3.990 20.438 1.00 96.12 329 VAL A C 1
ATOM 2409 O O . VAL A 1 329 ? -7.982 -3.785 20.544 1.00 96.12 329 VAL A O 1
ATOM 2412 N N . THR A 1 330 ? -9.931 -4.427 21.464 1.00 94.12 330 THR A N 1
ATOM 2413 C CA . THR A 1 330 ? -9.364 -4.744 22.788 1.00 94.12 330 THR A CA 1
ATOM 2414 C C . THR A 1 330 ? -8.679 -6.106 22.841 1.00 94.12 330 THR A C 1
ATOM 2416 O O . THR A 1 330 ? -7.859 -6.331 23.727 1.00 94.12 330 THR A O 1
ATOM 2419 N N . GLU A 1 331 ? -8.986 -6.991 21.893 1.00 95.00 331 GLU A N 1
ATOM 2420 C CA . GLU A 1 331 ? -8.423 -8.341 21.796 1.00 95.00 331 GLU A CA 1
ATOM 2421 C C . GLU A 1 331 ? -7.270 -8.426 20.784 1.00 95.00 331 GLU A C 1
ATOM 2423 O O . GLU A 1 331 ? -6.592 -9.450 20.706 1.00 95.00 331 GLU A O 1
ATOM 2428 N N . ILE A 1 332 ? -7.026 -7.354 20.020 1.00 97.31 332 ILE A N 1
ATOM 2429 C CA . ILE A 1 332 ? -5.940 -7.296 19.040 1.00 97.31 332 ILE A CA 1
ATOM 2430 C C . ILE A 1 332 ? -4.588 -7.273 19.746 1.00 97.31 332 ILE A C 1
ATOM 2432 O O . ILE A 1 332 ? -4.314 -6.428 20.602 1.00 97.31 332 ILE A O 1
ATOM 2436 N N . GLU A 1 333 ? -3.704 -8.158 19.304 1.00 97.12 333 GLU A N 1
ATOM 2437 C CA . GLU A 1 333 ? -2.314 -8.183 19.724 1.00 97.12 333 GLU A CA 1
ATOM 2438 C C . GLU A 1 333 ? -1.496 -7.191 18.887 1.00 97.12 333 GLU A C 1
ATOM 2440 O O . GLU A 1 333 ? -1.378 -7.300 17.665 1.00 97.12 333 GLU A O 1
ATOM 2445 N N . LYS A 1 334 ? -0.975 -6.164 19.558 1.00 94.62 334 LYS A N 1
ATOM 2446 C CA . LYS A 1 334 ? -0.323 -5.010 18.932 1.00 94.62 334 LYS A CA 1
ATOM 2447 C C . LYS A 1 334 ? 1.177 -5.268 18.864 1.00 94.62 334 LYS A C 1
ATOM 2449 O O . LYS A 1 334 ? 1.819 -5.390 19.906 1.00 94.62 334 LYS A O 1
ATOM 2454 N N . VAL A 1 335 ? 1.735 -5.310 17.660 1.00 94.75 335 VAL A N 1
ATOM 2455 C CA . VAL A 1 335 ? 3.175 -5.492 17.445 1.00 94.75 335 VAL A CA 1
ATOM 2456 C C . VAL A 1 335 ? 3.790 -4.159 17.026 1.00 94.75 335 VAL A C 1
ATOM 2458 O O . VAL A 1 335 ? 3.508 -3.640 15.945 1.00 94.75 335 VAL A O 1
ATOM 2461 N N . GLU A 1 336 ? 4.640 -3.595 17.886 1.00 92.25 336 GLU A N 1
ATOM 2462 C CA . GLU A 1 336 ? 5.347 -2.340 17.607 1.00 92.25 336 GLU A CA 1
ATOM 2463 C C . GLU A 1 336 ? 6.662 -2.624 16.872 1.00 92.25 336 GLU A C 1
ATOM 2465 O O . GLU A 1 336 ? 7.708 -2.862 17.488 1.00 92.25 336 GLU A O 1
ATOM 2470 N N . THR A 1 337 ? 6.592 -2.594 15.538 1.00 91.69 337 THR A N 1
ATOM 2471 C CA . THR A 1 337 ? 7.699 -2.913 14.620 1.00 91.69 337 THR A CA 1
ATOM 2472 C C . THR A 1 337 ? 8.988 -2.155 14.942 1.00 91.69 337 THR A C 1
ATOM 2474 O O . THR A 1 337 ? 10.069 -2.731 14.832 1.00 91.69 337 THR A O 1
ATOM 2477 N N . ALA A 1 338 ? 8.899 -0.904 15.412 1.00 86.88 338 ALA A N 1
ATOM 2478 C CA . ALA A 1 338 ? 10.062 -0.090 15.770 1.00 86.88 338 ALA A CA 1
ATOM 2479 C C . ALA A 1 338 ? 10.867 -0.643 16.963 1.00 86.88 338 ALA A C 1
ATOM 2481 O O . ALA A 1 338 ? 12.039 -0.301 17.134 1.00 86.88 338 ALA A O 1
ATOM 2482 N N . THR A 1 339 ? 10.249 -1.483 17.795 1.00 87.62 339 THR A N 1
ATOM 2483 C CA . THR A 1 339 ? 10.876 -2.091 18.980 1.00 87.62 339 THR A CA 1
ATOM 2484 C C . THR A 1 339 ? 11.282 -3.548 18.769 1.00 87.62 339 THR A C 1
ATOM 2486 O O . THR A 1 339 ? 11.953 -4.121 19.628 1.00 87.62 339 THR A O 1
ATOM 2489 N N . GLU A 1 340 ? 10.927 -4.135 17.624 1.00 93.25 340 GLU A N 1
ATOM 2490 C CA . GLU A 1 340 ? 11.153 -5.544 17.316 1.00 93.25 340 GLU A CA 1
ATOM 2491 C C . GLU A 1 340 ? 12.586 -5.798 16.818 1.00 93.25 340 GLU A C 1
ATOM 2493 O O . GLU A 1 340 ? 12.949 -5.363 15.718 1.00 93.25 340 GLU A O 1
ATOM 2498 N N . PRO A 1 341 ? 13.422 -6.559 17.555 1.00 92.81 341 PRO A N 1
ATOM 2499 C CA . PRO A 1 341 ? 14.817 -6.782 17.169 1.00 92.81 341 PRO A CA 1
ATOM 2500 C C . PRO A 1 341 ? 14.981 -7.485 15.814 1.00 92.81 341 PRO A C 1
ATOM 2502 O O . PRO A 1 341 ? 15.995 -7.300 15.138 1.00 92.81 341 PRO A O 1
ATOM 2505 N N . ALA A 1 342 ? 13.996 -8.294 15.411 1.00 95.62 342 ALA A N 1
ATOM 2506 C CA . ALA A 1 342 ? 14.023 -9.043 14.158 1.00 95.62 342 ALA A CA 1
ATOM 2507 C C . ALA A 1 342 ? 13.656 -8.196 12.923 1.00 95.62 342 ALA A C 1
ATOM 2509 O O . ALA A 1 342 ? 13.990 -8.604 11.808 1.00 95.62 342 ALA A O 1
ATOM 2510 N N . PHE A 1 343 ? 13.056 -7.004 13.092 1.00 95.62 343 PHE A N 1
ATOM 2511 C CA . PHE A 1 343 ? 12.610 -6.157 11.974 1.00 95.62 343 PHE A CA 1
ATOM 2512 C C . PHE A 1 343 ? 13.744 -5.889 10.981 1.00 95.62 343 PHE A C 1
ATOM 2514 O O . PHE A 1 343 ? 13.598 -6.101 9.780 1.00 95.62 343 PHE A O 1
ATOM 2521 N N . GLN A 1 344 ? 14.909 -5.477 11.491 1.00 95.75 344 GLN A N 1
ATOM 2522 C CA . GLN A 1 344 ? 16.052 -5.106 10.658 1.00 95.75 344 GLN A CA 1
ATOM 2523 C C . GLN A 1 344 ? 16.577 -6.285 9.826 1.00 95.75 344 GLN A C 1
ATOM 2525 O O . GLN A 1 344 ? 17.010 -6.092 8.689 1.00 95.75 344 GLN A O 1
ATOM 2530 N N . ALA A 1 345 ? 16.555 -7.502 10.378 1.00 96.44 345 ALA A N 1
ATOM 2531 C CA . ALA A 1 345 ? 17.001 -8.693 9.661 1.00 96.44 345 ALA A CA 1
ATOM 2532 C C . ALA A 1 345 ? 16.045 -9.024 8.506 1.00 96.44 345 ALA A C 1
ATOM 2534 O O . ALA A 1 345 ? 16.500 -9.193 7.373 1.00 96.44 345 ALA A O 1
ATOM 2535 N N . HIS A 1 346 ? 14.735 -9.015 8.777 1.00 97.62 346 HIS A N 1
ATOM 2536 C CA . HIS A 1 346 ? 13.702 -9.226 7.760 1.00 97.62 346 HIS A CA 1
ATOM 2537 C C . HIS A 1 346 ? 13.723 -8.140 6.685 1.00 97.62 346 HIS A C 1
ATOM 2539 O O . HIS A 1 346 ? 13.618 -8.441 5.501 1.00 97.62 346 HIS A O 1
ATOM 2545 N N . PHE A 1 347 ? 13.948 -6.884 7.075 1.00 97.31 347 PHE A N 1
ATOM 2546 C CA . PHE A 1 347 ? 14.077 -5.759 6.151 1.00 97.31 347 PHE A CA 1
ATOM 2547 C C . PHE A 1 347 ? 15.235 -5.960 5.167 1.00 97.31 347 PHE A C 1
ATOM 2549 O O . PHE A 1 347 ? 15.069 -5.786 3.963 1.00 97.31 347 PHE A O 1
ATOM 2556 N N . ILE A 1 348 ? 16.413 -6.359 5.660 1.00 97.00 348 ILE A N 1
ATOM 2557 C CA . ILE A 1 348 ? 17.585 -6.607 4.808 1.00 97.00 348 ILE A CA 1
ATOM 2558 C C . ILE A 1 348 ? 17.322 -7.764 3.838 1.00 97.00 348 ILE A C 1
ATOM 2560 O O . ILE A 1 348 ? 17.682 -7.666 2.664 1.00 97.00 348 ILE A O 1
ATOM 2564 N N . ASP A 1 349 ? 16.699 -8.846 4.307 1.00 97.06 349 ASP A N 1
ATOM 2565 C CA . ASP A 1 349 ? 16.319 -9.981 3.460 1.00 97.06 349 ASP A CA 1
ATOM 2566 C C . ASP A 1 349 ? 15.307 -9.592 2.372 1.00 97.06 349 ASP A C 1
ATOM 2568 O O . ASP A 1 349 ? 15.372 -10.097 1.245 1.00 97.06 349 ASP A O 1
ATOM 2572 N N . ALA A 1 350 ? 14.416 -8.657 2.691 1.00 97.50 350 ALA A N 1
ATOM 2573 C CA . ALA A 1 350 ? 13.386 -8.181 1.789 1.00 97.50 350 ALA A CA 1
ATOM 2574 C C . ALA A 1 350 ? 13.872 -7.150 0.760 1.00 97.50 350 ALA A C 1
ATOM 2576 O O . ALA A 1 350 ? 13.127 -6.872 -0.172 1.00 97.50 350 ALA A O 1
ATOM 2577 N N . MET A 1 351 ? 15.106 -6.635 0.832 1.00 96.75 351 MET A N 1
ATOM 2578 C CA . MET A 1 351 ? 15.627 -5.669 -0.157 1.00 96.75 351 MET A CA 1
ATOM 2579 C C . MET A 1 351 ? 15.774 -6.256 -1.569 1.00 96.75 351 MET A C 1
ATOM 2581 O O . MET A 1 351 ? 15.617 -5.543 -2.565 1.00 96.75 351 MET A O 1
ATOM 2585 N N . THR A 1 352 ? 16.055 -7.554 -1.673 1.00 96.44 352 THR A N 1
ATOM 2586 C CA . THR A 1 352 ? 16.173 -8.280 -2.948 1.00 96.44 352 THR A CA 1
ATOM 2587 C C . THR A 1 352 ? 14.793 -8.522 -3.557 1.00 96.44 352 THR A C 1
ATOM 2589 O O . THR A 1 352 ? 13.837 -8.713 -2.821 1.00 96.44 352 THR A O 1
ATOM 2592 N N . ILE A 1 353 ? 14.651 -8.531 -4.882 1.00 95.81 353 ILE A N 1
ATOM 2593 C CA . ILE A 1 353 ? 13.388 -8.793 -5.595 1.00 95.81 353 ILE A CA 1
ATOM 2594 C C . ILE A 1 353 ? 13.362 -10.255 -6.094 1.00 95.81 353 ILE A C 1
ATOM 2596 O O . ILE A 1 353 ? 14.302 -10.651 -6.787 1.00 95.81 353 ILE A O 1
ATOM 2600 N N . PRO A 1 354 ? 12.329 -11.061 -5.757 1.00 95.62 354 PRO A N 1
ATOM 2601 C CA . PRO A 1 354 ? 11.230 -10.740 -4.836 1.00 95.62 354 PRO A CA 1
ATOM 2602 C C . PRO A 1 354 ? 11.682 -10.718 -3.366 1.00 95.62 354 PRO A C 1
ATOM 2604 O O . PRO A 1 354 ? 11.228 -9.885 -2.589 1.00 95.62 354 PRO A O 1
ATOM 2607 N N . HIS A 1 355 ? 12.602 -11.609 -2.987 1.00 96.75 355 HIS A N 1
ATOM 2608 C CA . HIS A 1 355 ? 13.180 -11.705 -1.643 1.00 96.75 355 HIS A CA 1
ATOM 2609 C C . HIS A 1 355 ? 14.517 -12.457 -1.699 1.00 96.75 355 HIS A C 1
ATOM 2611 O O . HIS A 1 355 ? 14.729 -13.263 -2.605 1.00 96.75 355 HIS A O 1
ATOM 2617 N N . ARG A 1 356 ? 15.408 -12.258 -0.720 1.00 95.69 356 ARG A N 1
ATOM 2618 C CA . ARG A 1 356 ? 16.731 -12.912 -0.695 1.00 95.69 356 ARG A CA 1
ATOM 2619 C C . ARG A 1 356 ? 16.658 -14.419 -0.449 1.00 95.69 356 ARG A C 1
ATOM 2621 O O . ARG A 1 356 ? 17.408 -15.188 -1.040 1.00 95.69 356 ARG A O 1
ATOM 2628 N N . THR A 1 357 ? 15.788 -14.827 0.471 1.00 93.44 357 THR A N 1
ATOM 2629 C CA . THR A 1 357 ? 15.742 -16.196 1.022 1.00 93.44 357 THR A CA 1
ATOM 2630 C C . THR A 1 357 ? 14.385 -16.886 0.884 1.00 93.44 357 THR A C 1
ATOM 2632 O O . THR A 1 357 ? 14.313 -18.112 0.981 1.00 93.44 357 THR A O 1
ATOM 2635 N N . ALA A 1 358 ? 13.310 -16.126 0.657 1.00 93.69 358 ALA A N 1
ATOM 2636 C CA . ALA A 1 358 ? 11.956 -16.660 0.648 1.00 93.69 358 ALA A CA 1
ATOM 2637 C C . ALA A 1 358 ? 11.667 -17.263 -0.723 1.00 93.69 358 ALA A C 1
ATOM 2639 O O . ALA A 1 358 ? 12.135 -16.769 -1.751 1.00 93.69 358 ALA A O 1
ATOM 2640 N N . ARG A 1 359 ? 10.909 -18.355 -0.728 1.00 92.56 359 ARG A N 1
ATOM 2641 C CA . ARG A 1 359 ? 10.507 -19.039 -1.955 1.00 92.56 359 ARG A CA 1
ATOM 2642 C C . ARG A 1 359 ? 9.120 -18.577 -2.367 1.00 92.56 359 ARG A C 1
ATOM 2644 O O . ARG A 1 359 ? 8.311 -18.251 -1.508 1.00 92.56 359 ARG A O 1
ATOM 2651 N N . TYR A 1 360 ? 8.866 -18.625 -3.672 1.00 95.62 360 TYR A N 1
ATOM 2652 C CA . TYR A 1 360 ? 7.593 -18.221 -4.264 1.00 95.62 360 TYR A CA 1
ATOM 2653 C C . TYR A 1 360 ? 6.958 -19.341 -5.114 1.00 95.62 360 TYR A C 1
ATOM 2655 O O . TYR A 1 360 ? 6.794 -19.182 -6.331 1.00 95.62 360 TYR A O 1
ATOM 2663 N N . PRO A 1 361 ? 6.692 -20.533 -4.537 1.00 95.31 361 PRO A N 1
ATOM 2664 C CA . PRO A 1 361 ? 6.099 -21.651 -5.271 1.00 95.31 361 PRO A CA 1
ATOM 2665 C C . PRO A 1 361 ? 4.698 -21.347 -5.823 1.00 95.31 361 PRO A C 1
ATOM 2667 O O . PRO A 1 361 ? 4.396 -21.773 -6.936 1.00 95.31 361 PRO A O 1
ATOM 2670 N N . GLY A 1 362 ? 3.870 -20.597 -5.095 1.00 95.19 36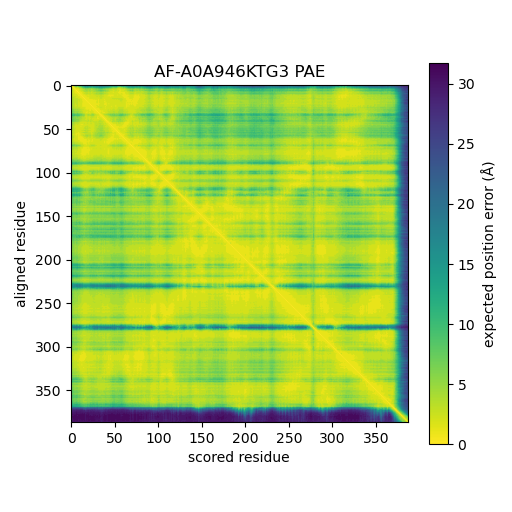2 GLY A N 1
ATOM 2671 C CA . GLY A 1 362 ? 2.547 -20.147 -5.514 1.00 95.19 362 GLY A CA 1
ATOM 2672 C C . GLY A 1 362 ? 2.629 -19.262 -6.749 1.00 95.19 362 GLY A C 1
ATOM 2673 O O . GLY A 1 362 ? 2.028 -19.585 -7.776 1.00 95.19 362 GLY A O 1
ATOM 2674 N N . LEU A 1 363 ? 3.448 -18.209 -6.714 1.00 94.62 363 LEU A N 1
ATOM 2675 C CA . LEU A 1 363 ? 3.702 -17.354 -7.877 1.00 94.62 363 LEU A CA 1
ATOM 2676 C C . LEU A 1 363 ? 4.247 -18.143 -9.079 1.00 94.62 363 LEU A C 1
ATOM 2678 O O . LEU A 1 363 ? 3.836 -17.906 -10.219 1.00 94.62 363 LEU A O 1
ATOM 2682 N N . SER A 1 364 ? 5.113 -19.130 -8.823 1.00 95.00 364 SER A N 1
ATOM 2683 C CA . SER A 1 364 ? 5.710 -19.985 -9.860 1.00 95.00 364 SER A CA 1
ATOM 2684 C C . SER A 1 364 ? 4.684 -20.845 -10.612 1.00 95.00 364 SER A C 1
ATOM 2686 O O . SER A 1 364 ? 4.969 -21.325 -11.706 1.00 95.00 364 SER A O 1
ATOM 2688 N N . THR A 1 365 ? 3.465 -21.014 -10.081 1.00 95.62 365 THR A N 1
ATOM 2689 C CA . THR A 1 365 ? 2.366 -21.680 -10.806 1.00 95.62 365 THR A CA 1
ATOM 2690 C C . THR A 1 365 ? 1.800 -20.839 -11.954 1.00 95.62 365 THR A C 1
ATOM 2692 O O . THR A 1 365 ? 1.136 -21.378 -12.840 1.00 95.62 365 THR A O 1
ATOM 2695 N N . ARG A 1 366 ? 2.039 -19.520 -11.954 1.00 94.25 366 ARG A N 1
ATOM 2696 C CA . ARG A 1 366 ? 1.496 -18.573 -12.942 1.00 94.25 366 ARG A CA 1
ATOM 2697 C C . ARG A 1 366 ? 2.551 -17.972 -13.859 1.00 94.25 366 ARG A C 1
ATOM 2699 O O . ARG A 1 366 ? 2.199 -17.502 -14.939 1.00 94.25 366 ARG A O 1
ATOM 2706 N N . MET A 1 367 ? 3.816 -17.954 -13.447 1.00 92.44 367 MET A N 1
ATOM 2707 C CA . MET A 1 367 ? 4.905 -17.393 -14.244 1.00 92.44 367 MET A CA 1
ATOM 2708 C C . MET A 1 367 ? 6.261 -17.994 -13.883 1.00 92.44 367 MET A C 1
ATOM 2710 O O . MET A 1 367 ? 6.450 -18.533 -12.800 1.00 92.44 367 MET A O 1
ATOM 2714 N N . THR A 1 368 ? 7.222 -17.865 -14.795 1.00 89.88 368 THR A N 1
ATOM 2715 C CA . THR A 1 368 ? 8.626 -18.199 -14.534 1.00 89.88 368 THR A CA 1
ATOM 2716 C C . THR A 1 368 ? 9.349 -16.958 -14.025 1.00 89.88 368 THR A C 1
ATOM 2718 O O . THR A 1 368 ? 9.309 -15.916 -14.677 1.00 89.88 368 THR A O 1
ATOM 2721 N N . LEU A 1 369 ? 9.995 -17.066 -12.865 1.00 88.62 369 LEU A N 1
ATOM 2722 C CA . LEU A 1 369 ? 10.833 -16.000 -12.320 1.00 88.62 369 LEU A CA 1
ATOM 2723 C C . LEU A 1 369 ? 12.258 -16.100 -12.889 1.00 88.62 369 LEU A C 1
ATOM 2725 O O . LEU A 1 369 ? 12.730 -17.217 -13.113 1.00 88.62 369 LEU A O 1
ATOM 2729 N N . PRO A 1 370 ? 12.958 -14.968 -13.092 1.00 85.62 370 PRO A N 1
ATOM 2730 C CA . PRO A 1 370 ? 14.385 -14.975 -13.390 1.00 85.62 370 PRO A CA 1
ATOM 2731 C C . PRO A 1 370 ? 15.160 -15.785 -12.345 1.00 85.62 370 PRO A C 1
ATOM 2733 O O . PRO A 1 370 ? 14.891 -15.673 -11.146 1.00 85.62 370 PRO A O 1
ATOM 2736 N N . GLU A 1 371 ? 16.123 -16.596 -12.789 1.00 72.44 371 GLU A N 1
ATOM 2737 C CA . GLU A 1 371 ? 16.962 -17.349 -11.858 1.00 72.44 371 GLU A CA 1
ATOM 2738 C C . GLU A 1 371 ? 17.776 -16.380 -10.987 1.00 72.44 371 GLU A C 1
ATOM 2740 O O . GLU A 1 371 ? 18.382 -15.437 -11.512 1.00 72.44 371 GLU A O 1
ATOM 2745 N N . PRO A 1 372 ? 17.821 -16.586 -9.658 1.00 61.97 372 PRO A N 1
ATOM 2746 C CA . PRO A 1 372 ? 18.715 -15.813 -8.818 1.00 61.97 372 PRO A CA 1
ATOM 2747 C C . PRO A 1 372 ? 20.159 -16.060 -9.279 1.00 61.97 372 PRO A C 1
ATOM 2749 O O . PRO A 1 372 ? 20.510 -17.199 -9.607 1.00 61.97 372 PRO A O 1
ATOM 2752 N N . PRO A 1 373 ? 21.023 -15.029 -9.298 1.00 49.81 373 PRO A N 1
ATOM 2753 C CA . PRO A 1 373 ? 22.425 -15.232 -9.624 1.00 49.81 373 PRO A CA 1
ATOM 2754 C C . PRO A 1 373 ? 23.004 -16.285 -8.677 1.00 49.81 373 PRO A C 1
ATOM 2756 O O . PRO A 1 373 ? 22.805 -16.207 -7.461 1.00 49.81 373 PRO A O 1
ATOM 2759 N N . ILE A 1 374 ? 23.697 -17.281 -9.242 1.00 42.78 374 ILE A N 1
ATOM 2760 C CA . ILE A 1 374 ? 24.346 -18.358 -8.489 1.00 42.78 374 ILE A CA 1
ATOM 2761 C C . ILE A 1 374 ? 25.347 -17.709 -7.536 1.00 42.78 374 ILE A C 1
ATOM 2763 O O . ILE A 1 374 ? 26.473 -17.376 -7.900 1.00 42.78 374 ILE A O 1
ATOM 2767 N N . THR A 1 375 ? 24.928 -17.503 -6.296 1.00 42.38 375 THR A N 1
ATOM 2768 C CA . THR A 1 375 ? 25.838 -17.190 -5.210 1.00 42.38 375 THR A CA 1
ATOM 2769 C C . THR A 1 375 ? 26.445 -18.519 -4.810 1.00 42.38 375 THR A C 1
ATOM 2771 O O . THR A 1 375 ? 25.738 -19.423 -4.367 1.00 42.38 375 THR A O 1
ATOM 2774 N N . GLU A 1 376 ? 27.756 -18.674 -5.010 1.00 32.91 376 GLU A N 1
ATOM 2775 C CA . GLU A 1 376 ? 28.502 -19.767 -4.398 1.00 32.91 376 GLU A CA 1
ATOM 2776 C C . GLU A 1 376 ? 28.216 -19.726 -2.896 1.00 32.91 376 GLU A C 1
ATOM 2778 O O . GLU A 1 376 ? 28.739 -18.889 -2.157 1.00 32.91 376 GLU A O 1
ATOM 2783 N N . THR A 1 377 ? 27.338 -20.613 -2.432 1.00 35.31 377 THR A N 1
ATOM 2784 C CA . THR A 1 377 ? 27.147 -20.842 -1.010 1.00 35.31 377 THR A CA 1
ATOM 2785 C C . THR A 1 377 ? 28.507 -21.231 -0.466 1.00 35.31 377 THR A C 1
ATOM 2787 O O . THR A 1 377 ? 29.019 -22.316 -0.757 1.00 35.31 377 THR A O 1
ATOM 2790 N N . THR A 1 378 ? 29.112 -20.341 0.314 1.00 34.81 378 THR A N 1
ATOM 2791 C CA . THR A 1 378 ? 30.281 -20.659 1.119 1.00 34.81 378 THR A CA 1
ATOM 2792 C C . THR A 1 378 ? 29.849 -21.712 2.131 1.00 34.81 378 THR A C 1
ATOM 2794 O O . THR A 1 378 ? 29.422 -21.427 3.246 1.00 34.81 378 THR A O 1
ATOM 2797 N N . ALA A 1 379 ? 29.975 -22.976 1.730 1.00 33.09 379 ALA A N 1
ATOM 2798 C CA . ALA A 1 379 ? 29.996 -24.134 2.601 1.00 33.09 379 ALA A CA 1
ATOM 2799 C C . ALA A 1 379 ? 31.274 -24.068 3.459 1.00 33.09 379 ALA A C 1
ATOM 2801 O O . ALA A 1 379 ? 32.218 -24.847 3.316 1.00 33.09 379 ALA A O 1
ATOM 2802 N N . GLY A 1 380 ? 31.321 -23.082 4.355 1.00 33.41 380 GLY A N 1
ATOM 2803 C CA . GLY A 1 380 ? 32.338 -22.912 5.375 1.00 33.41 380 GLY A CA 1
ATOM 2804 C C . GLY A 1 380 ? 32.178 -23.998 6.427 1.00 33.41 380 GLY A C 1
ATOM 2805 O O . GLY A 1 380 ? 31.505 -23.819 7.437 1.00 33.41 380 GLY A O 1
ATOM 2806 N N . ARG A 1 381 ? 32.800 -25.151 6.163 1.00 34.28 381 ARG A N 1
ATOM 2807 C CA . ARG A 1 381 ? 33.102 -26.238 7.104 1.00 34.28 381 ARG A CA 1
ATOM 2808 C C . ARG A 1 381 ? 33.249 -25.736 8.550 1.00 34.28 381 ARG A C 1
ATOM 2810 O O . ARG A 1 381 ? 34.324 -25.309 8.968 1.00 34.28 381 ARG A O 1
ATOM 2817 N N . ARG A 1 382 ? 32.217 -25.957 9.369 1.00 35.75 382 ARG A N 1
ATOM 2818 C CA . ARG A 1 382 ? 32.345 -26.095 10.828 1.00 35.75 382 ARG A CA 1
ATOM 2819 C C . ARG A 1 382 ? 33.118 -27.392 11.115 1.00 35.75 382 ARG A C 1
ATOM 2821 O O . ARG A 1 382 ? 32.550 -28.428 11.446 1.00 35.75 382 ARG A O 1
ATOM 2828 N N . ARG A 1 383 ? 34.444 -27.371 10.950 1.00 34.38 383 ARG A N 1
ATOM 2829 C CA . ARG A 1 383 ? 35.319 -28.412 11.505 1.00 34.38 383 ARG A CA 1
ATOM 2830 C C . ARG A 1 383 ? 35.490 -28.127 12.995 1.00 34.38 383 ARG A C 1
ATOM 2832 O O . ARG A 1 383 ? 36.314 -27.309 13.391 1.00 34.38 383 ARG A O 1
ATOM 2839 N N . ARG A 1 384 ? 34.694 -28.832 13.804 1.00 37.94 384 ARG A N 1
ATOM 2840 C CA . ARG A 1 384 ? 34.956 -29.107 15.224 1.00 37.94 384 ARG A CA 1
ATOM 2841 C C . ARG A 1 384 ? 36.441 -29.464 15.383 1.00 37.94 384 ARG A C 1
ATOM 2843 O O . ARG A 1 384 ? 36.873 -30.508 14.899 1.00 37.94 384 ARG A O 1
ATOM 2850 N N . ARG A 1 385 ? 37.222 -28.606 16.039 1.00 35.50 385 ARG A N 1
ATOM 2851 C CA . ARG A 1 385 ? 38.506 -28.997 16.627 1.00 35.50 385 ARG A CA 1
ATOM 2852 C C . ARG A 1 385 ? 38.230 -29.414 18.063 1.00 35.50 385 ARG A C 1
ATOM 2854 O O . ARG A 1 385 ? 38.091 -28.580 18.943 1.00 35.50 385 ARG A O 1
ATOM 2861 N N . THR A 1 386 ? 38.112 -30.718 18.260 1.00 38.59 386 THR A N 1
ATOM 2862 C CA . THR A 1 386 ? 38.449 -31.368 19.523 1.00 38.59 386 THR A CA 1
ATOM 2863 C C . THR A 1 386 ? 39.966 -31.342 19.677 1.00 38.59 386 THR A C 1
ATOM 2865 O O . THR A 1 386 ? 40.666 -31.919 18.839 1.00 38.59 386 THR A O 1
ATOM 2868 N N . ARG A 1 387 ? 40.457 -30.687 20.724 1.00 41.38 387 ARG A N 1
ATOM 2869 C CA . ARG A 1 387 ? 41.575 -31.136 21.556 1.00 41.38 387 ARG A CA 1
ATOM 2870 C C . ARG A 1 387 ? 41.548 -30.375 22.867 1.00 41.38 387 ARG A C 1
ATOM 2872 O O . ARG A 1 387 ? 41.345 -29.145 22.792 1.00 41.38 387 ARG A O 1
#

pLDDT: mean 91.81, std 12.4, range [32.91, 98.62]

Foldseek 3Di:
DPPDDLQVAQEAEDKDWQQVVCVQQVHDQVCCVDPVLDRPFFAKDKDQCVSRVHPHRRNHIYIYAGAQTSGGIRLVLLLCLQVVLLPPDQQAWEWEWADACKIWIWIHHNNAIAIEIFRLHHLLQQPPFPQGHHQDFLAFQAWAADLVARAIWTDTRPGDDIPPDPPRCVRCVVPHNRGHHNQRLLRVQLNCQQSQQAAQLRAGNDPRRDDHPQWDDDPPGIKGFRADDPVPDDTHIGTSVSSQSNLLSLLRQALRVVVVCVVVVHDAHAAYEYEYQSLQRHDQLSCLQLLSDAAYQSVRYYYPYSSSVVSSVVVRVDPVSSVVSSVVSVRYHYDYLVPDPCSVVSSVQPSTGSGNPGDHVNSVVPDDGPDHPDDPPPPPDPPDDDD

Radius of gyration: 22.94 Å; Cα contacts (8 Å, |Δi|>4): 835; chains: 1; bounding box: 72×54×56 Å

Solvent-accessible surface area (backbone atoms only — not comparable to full-atom values): 20381 Å² total; per-residue (Å²): 136,73,100,73,56,51,67,71,40,54,70,46,57,48,64,30,44,36,57,60,45,24,55,68,72,73,40,82,47,69,48,43,79,39,92,88,18,53,64,90,67,46,68,61,43,79,42,52,30,78,82,63,79,47,83,42,20,87,87,18,40,35,40,32,52,34,37,64,44,40,69,32,10,12,24,56,47,15,27,46,68,56,66,44,50,72,75,51,61,48,89,44,30,26,40,37,37,35,47,54,48,48,30,43,38,37,44,14,35,76,81,42,43,37,38,34,44,18,78,23,43,41,44,59,51,8,42,96,29,92,33,35,28,60,89,42,75,13,14,27,41,39,47,47,44,39,56,89,63,53,51,63,39,40,25,35,43,96,42,87,48,38,66,87,39,86,63,24,71,69,68,33,66,86,57,45,82,75,32,25,9,27,36,16,53,42,24,43,55,23,29,33,36,66,30,32,35,18,32,48,80,54,36,51,67,28,86,92,33,53,86,38,95,40,54,42,85,48,91,97,45,34,28,37,58,68,42,76,55,91,85,74,55,83,59,42,46,49,43,50,65,39,44,51,50,46,31,54,18,28,5,31,38,31,14,48,53,52,50,54,29,57,77,69,72,50,92,72,44,61,32,38,36,32,18,18,82,56,19,56,62,46,58,60,66,33,36,38,49,44,19,45,43,80,54,36,48,61,94,37,46,44,62,64,17,50,26,35,61,50,10,35,51,46,41,61,80,26,72,65,50,50,54,48,48,63,52,52,53,73,68,45,45,76,47,63,52,94,76,41,85,61,35,64,58,40,25,61,40,28,45,23,48,35,37,67,80,67,74,48,71,37,50,51,76,78,45,86,73,72,79,74,79,86,68,80,75,79,81,73,75,85,72,82,79,88,128

Sequence (387 aa):
QIDATPQDVLEMVLVGNPVMHHLFLGIDPVPLGQAPFILGIEKAVDRAPQDLDLDIHPAGRIHVLPCIAGHVGADTAAVILSTRPQDNPKDQITLVVDVGTNAEILLAGHGRLLAASSPTGPAFEGAQITAGQRATPGAIERVRINPETGEPRIRVLGVDPWSNEPGFAEAVAATGVTGICGSGIIEVVAELFLAGLMNSDGVIGGAGTRPSSRIEPDGRTMRYVLHDPQDGSSPLVITQNDIRAIQLAKSALYAGIRLLMDHLEVDHLDHIQLAGAFGSHIDTLRATVLGLIPDCLPDQVRSVGNAAGAGAVIALLSGAARQDIQHIVTEIEKVETATEPAF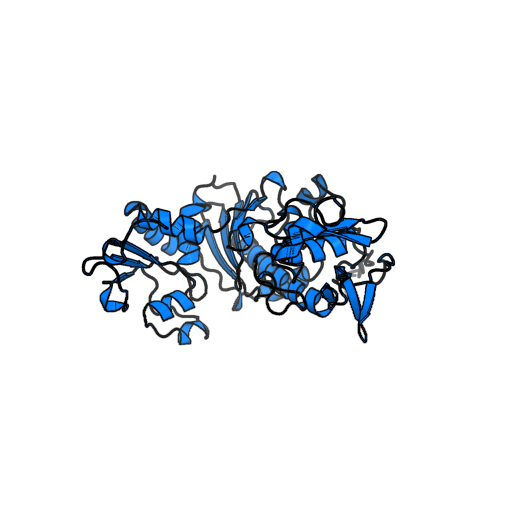QAHFIDAMTIPHRTARYPGLSTRMTLPEPPITETTAGRRRRRTR